Protein AF-A0A7X2MQU0-F1 (afdb_monomer_lite)

pLDDT: mean 91.64, std 5.28, range [59.53, 97.88]

Structure (mmCIF, N/CA/C/O backbone):
data_AF-A0A7X2MQU0-F1
#
_entry.id   AF-A0A7X2MQU0-F1
#
loop_
_atom_site.group_PDB
_atom_site.id
_atom_site.type_symbol
_atom_site.label_atom_id
_atom_site.label_alt_id
_atom_site.label_comp_id
_atom_site.label_asym_id
_atom_site.label_entity_id
_atom_site.label_seq_id
_atom_site.pdbx_PDB_ins_code
_atom_site.Cartn_x
_atom_site.Cartn_y
_atom_site.Cartn_z
_atom_site.occupancy
_atom_site.B_iso_or_equiv
_atom_site.auth_seq_id
_atom_site.auth_comp_id
_atom_site.auth_asym_id
_atom_site.auth_atom_id
_atom_site.pdbx_PDB_model_num
ATOM 1 N N . GLY A 1 1 ? -2.872 10.311 25.886 1.00 76.50 1 GLY A N 1
ATOM 2 C CA . GLY A 1 1 ? -3.681 10.130 24.663 1.00 76.50 1 GLY A CA 1
ATOM 3 C C . GLY A 1 1 ? -4.257 11.468 24.258 1.00 76.50 1 GLY A C 1
ATOM 4 O O . GLY A 1 1 ? -4.175 12.393 25.054 1.00 76.50 1 GLY A O 1
ATOM 5 N N . LEU A 1 2 ? -4.802 11.582 23.051 1.00 88.38 2 LEU A N 1
ATOM 6 C CA . LEU A 1 2 ? -5.538 12.767 22.607 1.00 88.38 2 LEU A CA 1
ATOM 7 C C . LEU A 1 2 ? -6.983 12.344 22.338 1.00 88.38 2 LEU A C 1
ATOM 9 O O . LEU A 1 2 ? -7.190 11.406 21.571 1.00 88.38 2 LEU A O 1
ATOM 13 N N . ASN A 1 3 ? -7.943 13.036 22.946 1.00 90.50 3 ASN A N 1
ATOM 14 C CA . ASN A 1 3 ? -9.364 12.890 22.640 1.00 90.50 3 ASN A CA 1
ATOM 15 C C . ASN A 1 3 ? -9.812 14.108 21.831 1.00 90.50 3 ASN A C 1
ATOM 17 O O . ASN A 1 3 ? -9.376 15.224 22.109 1.00 90.50 3 ASN A O 1
ATOM 21 N N . ILE A 1 4 ? -10.653 13.884 20.826 1.00 92.00 4 ILE A N 1
ATOM 22 C CA . ILE A 1 4 ? -11.216 14.934 19.975 1.00 92.00 4 ILE A CA 1
ATOM 23 C C . ILE A 1 4 ? -12.731 14.833 20.117 1.00 92.00 4 ILE A C 1
ATOM 25 O O . ILE A 1 4 ? -13.279 13.745 19.954 1.00 92.00 4 ILE A O 1
ATOM 29 N N . VAL A 1 5 ? -13.377 15.949 20.447 1.00 93.25 5 VAL A N 1
ATOM 30 C CA . VAL A 1 5 ? -14.831 16.056 20.609 1.00 93.25 5 VAL A CA 1
ATOM 31 C C . VAL A 1 5 ? -15.308 17.174 19.693 1.00 93.25 5 VAL A C 1
ATOM 33 O O . VAL A 1 5 ? -14.723 18.255 19.700 1.00 93.25 5 VAL A O 1
ATOM 36 N N . GLU A 1 6 ? -16.340 16.906 18.900 1.00 93.00 6 GLU A N 1
ATOM 37 C CA . GLU A 1 6 ? -16.973 17.884 18.017 1.00 93.00 6 GLU A CA 1
ATOM 38 C C . GLU A 1 6 ? -18.437 18.058 18.419 1.00 93.00 6 GLU A C 1
ATOM 40 O O . GLU A 1 6 ? -19.141 17.079 18.669 1.00 93.00 6 GLU A O 1
ATOM 45 N N . PHE A 1 7 ? -18.886 19.312 18.454 1.00 93.12 7 PHE A N 1
ATOM 46 C CA . PHE A 1 7 ? -20.290 19.678 18.579 1.00 93.12 7 PHE A CA 1
ATOM 47 C C . PHE A 1 7 ? -20.736 20.289 17.252 1.00 93.12 7 PHE A C 1
ATOM 49 O O . PHE A 1 7 ? -20.118 21.236 16.770 1.00 93.12 7 PHE A O 1
ATOM 56 N N . ALA A 1 8 ? -21.801 19.748 16.666 1.00 92.38 8 ALA A N 1
ATOM 57 C CA . ALA A 1 8 ? -22.361 20.219 15.405 1.00 92.38 8 ALA A CA 1
ATOM 58 C C . ALA A 1 8 ? -23.888 20.301 15.510 1.00 92.38 8 ALA A C 1
ATOM 60 O O . ALA A 1 8 ? -24.529 19.394 16.041 1.00 92.38 8 ALA A O 1
ATOM 61 N N . GLY A 1 9 ? -24.473 21.386 15.002 1.00 93.25 9 GLY A N 1
ATOM 62 C CA . GLY A 1 9 ? -25.916 21.616 15.025 1.00 93.25 9 GLY A CA 1
ATOM 63 C C . GLY A 1 9 ? -26.296 23.021 14.559 1.00 93.25 9 GLY A C 1
ATOM 64 O O . GLY A 1 9 ? -25.433 23.859 14.313 1.00 93.25 9 GLY A O 1
ATOM 65 N N . ASP A 1 10 ? -27.602 23.277 14.474 1.00 96.25 10 ASP A N 1
ATOM 66 C CA . ASP A 1 10 ? -28.151 24.517 13.900 1.00 96.25 10 ASP A CA 1
ATOM 67 C C . ASP A 1 10 ? -28.441 25.612 14.947 1.00 96.25 10 ASP A C 1
ATOM 69 O O . ASP A 1 10 ? -28.915 26.697 14.611 1.00 96.25 10 ASP A O 1
ATOM 73 N N . ASN A 1 11 ? -28.178 25.344 16.232 1.00 96.94 11 ASN A N 1
ATOM 74 C CA . ASN A 1 11 ? -28.404 26.282 17.332 1.00 96.94 11 ASN A CA 1
ATOM 75 C C . ASN A 1 11 ? -27.079 26.643 18.012 1.00 96.94 11 ASN A C 1
ATOM 77 O O . ASN A 1 11 ? -26.606 25.918 18.888 1.00 96.94 11 ASN A O 1
ATOM 81 N N . ALA A 1 12 ? -26.515 27.787 17.623 1.00 94.38 12 ALA A N 1
ATOM 82 C CA . ALA A 1 12 ? -25.247 28.281 18.155 1.00 94.38 12 ALA A CA 1
ATOM 83 C C . ALA A 1 12 ? -25.269 28.442 19.685 1.00 94.38 12 ALA A C 1
ATOM 85 O O . ALA A 1 12 ? -24.366 27.958 20.354 1.00 94.38 12 ALA A O 1
ATOM 86 N N . ALA A 1 13 ? -26.338 29.011 20.253 1.00 96.62 13 ALA A N 1
ATOM 87 C CA . ALA A 1 13 ? -26.431 29.231 21.697 1.00 96.62 13 ALA A CA 1
ATOM 88 C C . ALA A 1 13 ? -26.427 27.916 22.496 1.00 96.62 13 ALA A C 1
ATOM 90 O O . ALA A 1 13 ? -25.839 27.843 23.573 1.00 96.62 13 ALA A O 1
ATOM 91 N N . LEU A 1 14 ? -27.060 26.864 21.963 1.00 96.62 14 LEU A N 1
ATOM 92 C CA . LEU A 1 14 ? -27.027 25.538 22.582 1.00 96.62 14 LEU A CA 1
ATOM 93 C C . LEU A 1 14 ? -25.623 24.920 22.516 1.00 96.62 14 LEU A C 1
ATOM 95 O O . LEU A 1 14 ? -25.175 24.330 23.497 1.00 96.62 14 LEU A O 1
ATOM 99 N N . ILE A 1 15 ? -24.939 25.052 21.377 1.00 95.50 15 ILE A N 1
ATOM 100 C CA . ILE A 1 15 ? -23.570 24.552 21.196 1.00 95.50 15 ILE A CA 1
ATOM 101 C C . ILE A 1 15 ? -22.617 25.264 22.160 1.00 95.50 15 ILE A C 1
ATOM 103 O O . ILE A 1 15 ? -21.873 24.595 22.875 1.00 95.50 15 ILE A O 1
ATOM 107 N N . ASP A 1 16 ? -22.690 26.593 22.237 1.00 94.62 16 ASP A N 1
ATOM 108 C CA . ASP A 1 16 ? -21.869 27.400 23.143 1.00 94.62 16 ASP A CA 1
ATOM 109 C C . ASP A 1 16 ? -22.092 26.976 24.600 1.00 94.62 16 ASP A C 1
ATOM 111 O O . ASP A 1 16 ? -21.133 26.696 25.319 1.00 94.62 16 ASP A O 1
ATOM 115 N N . GLN A 1 17 ? -23.352 26.793 25.011 1.00 96.75 17 GLN A N 1
ATOM 116 C CA . GLN A 1 17 ? -23.690 26.317 26.353 1.00 96.75 17 GLN A CA 1
ATOM 117 C C . GLN A 1 17 ? -23.098 24.926 26.654 1.00 96.75 17 GLN A C 1
ATOM 119 O O . GLN A 1 17 ? -22.573 24.692 27.746 1.00 96.75 17 GLN A O 1
ATOM 124 N N . GLN A 1 18 ? -23.182 23.983 25.711 1.00 96.12 18 GLN A N 1
ATOM 125 C CA . GLN A 1 18 ? -22.633 22.632 25.880 1.00 96.12 18 GLN A CA 1
ATOM 126 C C . GLN A 1 18 ? -21.104 22.640 25.978 1.00 96.12 18 GLN A C 1
ATOM 128 O O . GLN A 1 18 ? -20.527 21.901 26.782 1.00 96.12 18 GLN A O 1
ATOM 133 N N . ILE A 1 19 ? -20.451 23.488 25.183 1.00 95.38 19 ILE A N 1
ATOM 134 C CA . ILE A 1 19 ? -18.999 23.661 25.195 1.00 95.38 19 ILE A CA 1
ATOM 135 C C . ILE A 1 19 ? -18.556 24.286 26.516 1.00 95.38 19 ILE A C 1
ATOM 137 O O . ILE A 1 19 ? -17.659 23.745 27.158 1.00 95.38 19 ILE A O 1
ATOM 141 N N . GLU A 1 20 ? -19.206 25.359 26.971 1.00 95.88 20 GLU A N 1
ATOM 142 C CA . GLU A 1 20 ? -18.924 25.985 28.269 1.00 95.88 20 GLU A CA 1
ATOM 143 C C . GLU A 1 20 ? -19.072 24.986 29.421 1.00 95.88 20 GLU A C 1
ATOM 145 O O . GLU A 1 20 ? -18.203 24.900 30.292 1.00 95.88 20 GLU A O 1
ATOM 150 N N . GLN A 1 21 ? -20.129 24.168 29.399 1.00 96.94 21 GLN A N 1
ATOM 151 C CA . GLN A 1 21 ? -20.348 23.131 30.404 1.00 96.94 21 GLN A CA 1
ATOM 152 C C . GLN A 1 21 ? -19.233 22.072 30.397 1.00 96.94 21 GLN A C 1
ATOM 154 O O . GLN A 1 21 ? -18.772 21.650 31.464 1.00 96.94 21 GLN A O 1
ATOM 159 N N . LEU A 1 22 ? -18.787 21.631 29.215 1.00 96.06 22 LEU A N 1
ATOM 160 C CA . LEU A 1 22 ? -17.684 20.679 29.088 1.00 96.06 22 LEU A CA 1
ATOM 161 C C . LEU A 1 22 ? -16.362 21.288 29.570 1.00 96.06 22 LEU A C 1
ATOM 163 O O . LEU A 1 22 ? -15.667 20.655 30.364 1.00 96.06 22 LEU A O 1
ATOM 167 N N . CYS A 1 23 ? -16.039 22.505 29.133 1.00 96.00 23 CYS A N 1
ATOM 168 C CA . CYS A 1 23 ? -14.840 23.238 29.535 1.00 96.00 23 CYS A CA 1
ATOM 169 C C . CYS A 1 23 ? -14.788 23.421 31.055 1.00 96.00 23 CYS A C 1
ATOM 171 O O . CYS A 1 23 ? -13.816 23.002 31.679 1.00 96.00 23 CYS A O 1
ATOM 173 N N . GLY A 1 24 ? -15.876 23.893 31.675 1.00 96.69 24 GLY A N 1
ATOM 174 C CA . GLY A 1 24 ? -15.950 24.046 33.130 1.00 96.69 24 GLY A CA 1
ATOM 175 C C . GLY A 1 24 ? -15.779 22.723 33.887 1.00 96.69 24 GLY A C 1
ATOM 176 O O . GLY A 1 24 ? -15.127 22.675 34.933 1.00 96.69 24 GLY A O 1
ATOM 177 N N . ARG A 1 25 ? -16.297 21.609 33.346 1.00 96.31 25 ARG A N 1
ATOM 178 C CA . ARG A 1 25 ? -16.063 20.271 33.915 1.00 96.31 25 ARG A CA 1
ATOM 179 C C . ARG A 1 25 ? -14.600 19.839 33.782 1.00 96.31 25 ARG A C 1
ATOM 181 O O . ARG A 1 25 ? -14.069 19.239 34.716 1.00 96.31 25 ARG A O 1
ATOM 188 N N . LEU A 1 26 ? -13.956 20.108 32.647 1.00 96.06 26 LEU A N 1
ATOM 189 C CA . LEU A 1 26 ? -12.539 19.801 32.434 1.00 96.06 26 LEU A CA 1
ATOM 190 C C . LEU A 1 26 ? -11.642 20.642 33.350 1.00 96.06 26 LEU A C 1
ATOM 192 O O . LEU A 1 26 ? -10.729 20.084 33.954 1.00 96.06 26 LEU A O 1
ATOM 196 N N . ASP A 1 27 ? -11.950 21.928 33.532 1.00 96.25 27 ASP A N 1
ATOM 197 C CA . ASP A 1 27 ? -11.243 22.816 34.460 1.00 96.25 27 ASP A CA 1
ATOM 198 C C . ASP A 1 27 ? -11.335 22.302 35.903 1.00 96.25 27 ASP A C 1
ATOM 200 O O . ASP A 1 27 ? -10.327 22.231 36.610 1.00 96.25 27 ASP A O 1
ATOM 204 N N . ALA A 1 28 ? -12.521 21.858 36.332 1.00 96.50 28 ALA A N 1
ATOM 205 C CA . ALA A 1 28 ? -12.707 21.256 37.650 1.00 96.50 28 ALA A CA 1
ATOM 206 C C . ALA A 1 28 ? -11.890 19.962 37.823 1.00 96.50 28 ALA A C 1
ATOM 208 O O . ALA A 1 28 ? -11.241 19.778 38.854 1.00 96.50 28 ALA A O 1
ATOM 209 N N . LEU A 1 29 ? -11.879 19.083 36.813 1.00 96.44 29 LEU A N 1
ATOM 210 C CA . LEU A 1 29 ? -11.078 17.853 36.831 1.00 96.44 29 LEU A CA 1
ATOM 211 C C . LEU A 1 29 ? -9.575 18.151 36.883 1.00 96.44 29 LEU A C 1
ATOM 213 O O . LEU A 1 29 ? -8.854 17.498 37.636 1.00 96.44 29 LEU A O 1
ATOM 217 N N . MET A 1 30 ? -9.106 19.150 36.132 1.00 95.38 30 MET A N 1
ATOM 218 C CA . MET A 1 30 ? -7.710 19.591 36.146 1.00 95.38 30 MET A CA 1
ATOM 219 C C . MET A 1 30 ? -7.312 20.176 37.504 1.00 95.38 30 MET A C 1
ATOM 221 O O . MET A 1 30 ? -6.276 19.796 38.049 1.00 95.38 30 MET A O 1
ATOM 225 N N . ALA A 1 31 ? -8.147 21.043 38.084 1.00 95.44 31 ALA A N 1
ATOM 226 C CA . ALA A 1 31 ? -7.908 21.632 39.402 1.00 95.44 31 ALA A CA 1
ATOM 227 C C . ALA A 1 31 ? -7.824 20.566 40.508 1.00 95.44 31 ALA A C 1
ATOM 229 O O . ALA A 1 31 ? -7.032 20.693 41.439 1.00 95.44 31 ALA A O 1
ATOM 230 N N . GLN A 1 32 ? -8.610 19.494 40.381 1.00 96.19 32 GLN A N 1
ATOM 231 C CA . GLN A 1 32 ? -8.625 18.366 41.316 1.00 96.19 32 GLN A CA 1
ATOM 232 C C . GLN A 1 32 ? -7.608 17.266 40.968 1.00 96.19 32 GLN A C 1
ATOM 234 O O . GLN A 1 32 ? -7.500 16.292 41.710 1.00 96.19 32 GLN A O 1
ATOM 239 N N . GLN A 1 33 ? -6.874 17.395 39.856 1.00 92.69 33 GLN A N 1
ATOM 240 C CA . GLN A 1 33 ? -5.954 16.380 39.320 1.00 92.69 33 GLN A CA 1
ATOM 241 C C . GLN A 1 33 ? -6.611 15.000 39.122 1.00 92.69 33 GLN A C 1
ATOM 243 O O . GLN A 1 33 ? -6.002 13.952 39.344 1.00 92.69 33 GLN A O 1
ATOM 248 N N . GLN A 1 34 ? -7.872 14.989 38.688 1.00 92.25 34 GLN A N 1
ATOM 249 C CA . GLN A 1 34 ? -8.668 13.781 38.479 1.00 92.25 34 GLN A CA 1
ATOM 250 C C . GLN A 1 34 ? -8.786 13.413 36.995 1.00 92.25 34 GLN A C 1
ATOM 252 O O . GLN A 1 34 ? -8.687 14.250 36.099 1.00 92.25 34 GLN A O 1
ATOM 257 N N . GLY A 1 35 ? -9.002 12.124 36.718 1.00 83.06 35 GLY A N 1
ATOM 258 C CA . GLY A 1 35 ? -9.270 11.625 35.362 1.00 83.06 35 GLY A CA 1
ATOM 259 C C . GLY A 1 35 ? -8.098 11.728 34.375 1.00 83.06 35 GLY A C 1
ATOM 260 O O . GLY A 1 35 ? -8.285 11.461 33.191 1.00 83.06 35 GLY A O 1
ATOM 261 N N . GLY A 1 36 ? -6.899 12.112 34.830 1.00 88.19 36 GLY A N 1
ATOM 262 C CA . GLY A 1 36 ? -5.706 12.235 33.984 1.00 88.19 36 GLY A CA 1
ATOM 263 C C . GLY A 1 36 ? -5.767 13.378 32.964 1.00 88.19 36 GLY A C 1
ATOM 264 O O . GLY A 1 36 ? -5.023 13.359 31.981 1.00 88.19 36 GLY A O 1
ATOM 265 N N . VAL A 1 37 ? -6.655 14.357 33.167 1.00 91.50 37 VAL A N 1
ATOM 266 C CA . VAL A 1 37 ? -6.777 15.532 32.296 1.00 91.50 37 VAL A CA 1
ATOM 267 C C . VAL A 1 37 ? -5.620 16.487 32.586 1.00 91.50 37 VAL A C 1
ATOM 269 O O . VAL A 1 37 ? -5.491 16.994 33.695 1.00 91.50 37 VAL A O 1
ATOM 272 N N . ILE A 1 38 ? -4.776 16.730 31.583 1.00 93.44 38 ILE A N 1
ATOM 273 C CA . ILE A 1 38 ? -3.614 17.633 31.687 1.00 93.44 38 ILE A CA 1
ATOM 274 C C . ILE A 1 38 ? -3.861 19.015 31.065 1.00 93.44 38 ILE A C 1
ATOM 276 O O . ILE A 1 38 ? -3.101 19.944 31.314 1.00 93.44 38 ILE A O 1
ATOM 280 N N . GLY A 1 39 ? -4.888 19.139 30.224 1.00 93.81 39 GLY A N 1
ATOM 281 C CA . GLY A 1 39 ? -5.199 20.346 29.462 1.00 93.81 39 GLY A CA 1
ATOM 282 C C . GLY A 1 39 ? -6.150 20.061 28.302 1.00 93.81 39 GLY A C 1
ATOM 283 O O . GLY A 1 39 ? -6.301 18.910 27.882 1.00 93.81 39 GLY A O 1
ATOM 284 N N . TYR A 1 40 ? -6.762 21.115 27.769 1.00 94.62 40 TYR A N 1
ATOM 285 C CA . TYR A 1 40 ? -7.550 21.081 26.538 1.00 94.62 40 TYR A CA 1
ATOM 286 C C . TYR A 1 40 ? -7.320 22.356 25.722 1.00 94.62 40 TYR A C 1
ATOM 288 O O . TYR A 1 40 ? -6.826 23.358 26.234 1.00 94.62 40 TYR A O 1
ATOM 296 N N . GLN A 1 41 ? -7.670 22.301 24.438 1.00 92.62 41 GLN A N 1
ATOM 297 C CA . GLN A 1 41 ? -7.667 23.453 23.545 1.00 92.62 41 GLN A CA 1
ATOM 298 C C . GLN A 1 41 ? -9.033 23.531 22.871 1.00 92.62 41 GLN A C 1
ATOM 300 O O . GLN A 1 41 ? -9.463 22.571 22.233 1.00 92.62 41 GLN A O 1
ATOM 305 N N . PHE A 1 42 ? -9.686 24.681 23.000 1.00 92.12 42 PHE A N 1
ATOM 306 C CA . PHE A 1 42 ? -10.907 24.994 22.270 1.00 92.12 42 PHE A CA 1
ATOM 307 C C . PHE A 1 42 ? -10.574 25.598 20.898 1.00 92.12 42 PHE A C 1
ATOM 309 O O . PHE A 1 42 ? -9.601 26.346 20.756 1.00 92.12 42 PHE A O 1
ATOM 316 N N . CYS A 1 43 ? -11.367 25.245 19.888 1.00 92.38 43 CYS A N 1
ATOM 317 C CA . CYS A 1 43 ? -11.244 25.737 18.522 1.00 92.38 43 CYS A CA 1
ATOM 318 C C . CYS A 1 43 ? -12.637 25.826 17.888 1.00 92.38 43 CYS A C 1
ATOM 320 O O . CYS A 1 43 ? -13.371 24.839 17.883 1.00 92.38 43 CYS A O 1
ATOM 322 N N . ASN A 1 44 ? -12.985 27.005 17.372 1.00 91.75 44 ASN A N 1
ATOM 323 C CA . ASN A 1 44 ? -14.260 27.295 16.709 1.00 91.75 44 ASN A CA 1
ATOM 324 C C . ASN A 1 44 ? -14.096 27.927 15.319 1.00 91.75 44 ASN A C 1
ATOM 326 O O . ASN A 1 44 ? -15.084 28.146 14.622 1.00 91.75 44 ASN A O 1
ATOM 330 N N . ASP A 1 45 ? -12.866 28.224 14.906 1.00 93.62 45 ASP A N 1
ATOM 331 C CA . ASP A 1 45 ? -12.565 28.728 13.577 1.00 93.62 45 ASP A CA 1
ATOM 332 C C . ASP A 1 45 ? -12.391 27.573 12.581 1.00 93.62 45 ASP A C 1
ATOM 334 O O . ASP A 1 45 ? -11.820 26.525 12.896 1.00 93.62 45 ASP A O 1
ATOM 338 N N . LEU A 1 46 ? -12.872 27.775 11.351 1.00 93.25 46 LEU A N 1
ATOM 339 C CA . LEU A 1 46 ? -12.840 26.748 10.307 1.00 93.25 46 LEU A CA 1
ATOM 340 C C . LEU A 1 46 ? -11.411 26.256 10.024 1.00 93.25 46 LEU A C 1
ATOM 342 O O . LEU A 1 46 ? -11.189 25.052 9.914 1.00 93.25 46 LEU A O 1
ATOM 346 N N . ASP A 1 47 ? -10.439 27.168 9.961 1.00 94.56 47 ASP A N 1
ATOM 347 C CA . ASP A 1 47 ? -9.037 26.837 9.689 1.00 94.56 47 ASP A CA 1
ATOM 348 C C . ASP A 1 47 ? -8.454 25.901 10.760 1.00 94.56 47 ASP A C 1
ATOM 350 O O . ASP A 1 47 ? -7.756 24.929 10.448 1.00 94.56 47 ASP A O 1
ATOM 354 N N . GLY A 1 48 ? -8.723 26.175 12.036 1.00 93.44 48 GLY A N 1
ATOM 355 C CA . GLY A 1 48 ? -8.300 25.353 13.161 1.00 93.44 48 GLY A CA 1
ATOM 356 C C . GLY A 1 48 ? -8.988 23.985 13.187 1.00 93.44 48 GLY A C 1
ATOM 357 O O . GLY A 1 48 ? -8.305 22.964 13.340 1.00 93.44 48 GLY A O 1
ATOM 358 N N . ILE A 1 49 ? -10.299 23.937 12.931 1.00 92.50 49 ILE A N 1
ATOM 359 C CA . ILE A 1 49 ? -11.070 22.689 12.814 1.00 92.50 49 ILE A CA 1
ATOM 360 C C . ILE A 1 49 ? -10.486 21.820 11.694 1.00 92.50 49 ILE A C 1
ATOM 362 O O . ILE A 1 49 ? -10.159 20.644 11.898 1.00 92.50 49 ILE A O 1
ATOM 366 N N . GLU A 1 50 ? -10.257 22.406 10.518 1.00 92.94 50 GLU A N 1
ATOM 367 C CA . GLU A 1 50 ? -9.653 21.708 9.389 1.00 92.94 50 GLU A CA 1
ATOM 368 C C . GLU A 1 50 ? -8.242 21.207 9.706 1.00 92.94 50 GLU A C 1
ATOM 370 O O . GLU A 1 50 ? -7.875 20.107 9.283 1.00 92.94 50 GLU A O 1
ATOM 375 N N . ARG A 1 51 ? -7.431 21.953 10.468 1.00 91.44 51 ARG A N 1
ATOM 376 C CA . ARG A 1 51 ? -6.097 21.495 10.902 1.00 91.44 51 ARG A CA 1
ATOM 377 C C . ARG A 1 51 ? -6.180 20.247 11.779 1.00 91.44 51 ARG A C 1
ATOM 379 O O . ARG A 1 51 ? -5.440 19.292 11.517 1.00 91.44 51 ARG A O 1
ATOM 386 N N . ILE A 1 52 ? -7.082 20.217 12.762 1.00 91.19 52 ILE A N 1
ATOM 387 C CA . ILE A 1 52 ? -7.290 19.057 13.648 1.00 91.19 52 ILE A CA 1
ATOM 388 C C . ILE A 1 52 ? -7.754 17.847 12.830 1.00 91.19 52 ILE A C 1
ATOM 390 O O . ILE A 1 52 ? -7.169 16.760 12.916 1.00 91.19 52 ILE A O 1
ATOM 394 N N . TYR A 1 53 ? -8.736 18.045 11.951 1.00 89.12 53 TYR A N 1
ATOM 395 C CA . TYR A 1 53 ? -9.232 16.992 11.070 1.00 89.12 53 TYR A CA 1
ATOM 396 C C . TYR A 1 53 ? -8.164 16.471 10.113 1.00 89.12 53 TYR A C 1
ATOM 398 O O . TYR A 1 53 ? -8.022 15.260 9.920 1.00 89.12 53 TYR A O 1
ATOM 406 N N . ASN A 1 54 ? -7.370 17.365 9.531 1.00 86.38 54 ASN A N 1
ATOM 407 C CA . ASN A 1 54 ? -6.265 16.996 8.659 1.00 86.38 54 ASN A CA 1
ATOM 408 C C . ASN A 1 54 ? -5.199 16.193 9.407 1.00 86.38 54 ASN A C 1
ATOM 410 O O . ASN A 1 54 ? -4.673 15.227 8.848 1.00 86.38 54 ASN A O 1
ATOM 414 N N . MET A 1 55 ? -4.901 16.536 10.662 1.00 87.56 55 MET A N 1
ATOM 415 C CA . MET A 1 55 ? -4.012 15.746 11.513 1.00 87.56 55 MET A CA 1
ATOM 416 C C . MET A 1 55 ? -4.581 14.337 11.737 1.00 87.56 55 MET A C 1
ATOM 418 O O . MET A 1 55 ? -3.892 13.354 11.447 1.00 87.56 55 MET A O 1
ATOM 422 N N . ARG A 1 56 ? -5.847 14.215 12.166 1.00 85.69 56 ARG A N 1
ATOM 423 C CA . ARG A 1 56 ? -6.511 12.917 12.401 1.00 85.69 56 ARG A CA 1
ATOM 424 C C . ARG A 1 56 ? -6.555 12.048 11.141 1.00 85.69 56 ARG A C 1
ATOM 426 O O . ARG A 1 56 ? -6.255 10.854 11.218 1.00 85.69 56 ARG A O 1
ATOM 433 N N . LYS A 1 57 ? -6.871 12.640 9.982 1.00 82.75 57 LYS A N 1
ATOM 434 C CA . LYS A 1 57 ? -6.903 11.965 8.670 1.00 82.75 57 LYS A CA 1
ATOM 435 C C . LYS A 1 57 ? -5.512 11.492 8.232 1.00 82.75 57 LYS A C 1
ATOM 437 O O . LYS A 1 57 ? -5.372 10.398 7.689 1.00 82.75 57 LYS A O 1
ATOM 442 N N . LYS A 1 58 ? -4.463 12.285 8.482 1.00 79.94 58 LYS A N 1
ATOM 443 C CA . LYS A 1 58 ? -3.081 11.955 8.083 1.00 79.94 58 LYS A CA 1
ATOM 444 C C . LYS A 1 58 ? -2.381 10.981 9.035 1.00 79.94 58 LYS A C 1
ATOM 446 O O . LYS A 1 58 ? -1.473 10.280 8.586 1.00 79.94 58 LYS A O 1
ATOM 451 N N . ALA A 1 59 ? -2.799 10.890 10.299 1.00 81.12 59 ALA A N 1
ATOM 452 C CA . ALA A 1 59 ? -2.158 10.061 11.327 1.00 81.12 59 ALA A CA 1
ATOM 453 C C . ALA A 1 59 ? -1.968 8.594 10.897 1.00 81.12 59 ALA A C 1
ATOM 455 O O . ALA A 1 59 ? -0.876 8.042 11.022 1.00 81.12 59 ALA A O 1
ATOM 456 N N . VAL A 1 60 ? -2.992 7.984 10.291 1.00 77.62 60 VAL A N 1
ATOM 457 C CA . VAL A 1 60 ? -2.942 6.590 9.813 1.00 77.62 60 VAL A CA 1
ATOM 458 C C . VAL A 1 60 ? -1.867 6.394 8.739 1.00 77.62 60 VAL A C 1
ATOM 460 O O . VAL A 1 60 ? -1.149 5.393 8.724 1.00 77.62 60 VAL A O 1
ATOM 463 N N . GLY A 1 61 ? -1.740 7.368 7.837 1.00 73.31 61 GLY A N 1
ATOM 464 C CA . GLY A 1 61 ? -0.722 7.368 6.795 1.00 73.31 61 GLY A CA 1
ATOM 465 C C . GLY A 1 61 ? 0.693 7.549 7.349 1.00 73.31 61 GLY A C 1
ATOM 466 O O . GLY A 1 61 ? 1.613 6.876 6.887 1.00 73.31 61 GLY A O 1
ATOM 467 N N . LEU A 1 62 ? 0.847 8.399 8.370 1.00 76.12 62 LEU A N 1
ATOM 468 C CA . LEU A 1 62 ? 2.115 8.633 9.065 1.00 76.12 62 LEU A CA 1
ATOM 469 C C . LEU A 1 62 ? 2.605 7.386 9.809 1.00 76.12 62 LEU A C 1
ATOM 471 O O . LEU A 1 62 ? 3.793 7.080 9.731 1.00 76.12 62 LEU A O 1
ATOM 475 N N . LEU A 1 63 ? 1.704 6.630 10.450 1.00 80.88 63 LEU A N 1
ATOM 476 C CA . LEU A 1 63 ? 2.042 5.349 11.086 1.00 80.88 63 LEU A CA 1
ATOM 477 C C . LEU A 1 63 ? 2.659 4.367 10.084 1.00 80.88 63 LEU A C 1
ATOM 479 O O . LEU A 1 63 ? 3.642 3.697 10.387 1.00 80.88 63 LEU A O 1
ATOM 483 N N . GLY A 1 64 ? 2.137 4.319 8.856 1.00 78.12 64 GLY A N 1
ATOM 484 C CA . GLY A 1 64 ? 2.696 3.465 7.809 1.00 78.12 64 GLY A CA 1
ATOM 485 C C . GLY A 1 64 ? 4.120 3.850 7.378 1.00 78.12 64 GLY A C 1
ATOM 486 O O . GLY A 1 64 ? 4.830 3.005 6.836 1.00 78.12 64 GLY A O 1
ATOM 487 N N . ASN A 1 65 ? 4.546 5.092 7.632 1.00 79.38 65 ASN A N 1
ATOM 488 C CA . ASN A 1 65 ? 5.887 5.600 7.339 1.00 79.38 65 ASN A CA 1
ATOM 489 C C . ASN A 1 65 ? 6.832 5.546 8.561 1.00 79.38 65 ASN A C 1
ATOM 491 O O . ASN A 1 65 ? 7.849 6.241 8.599 1.00 79.38 65 ASN A O 1
ATOM 495 N N . ALA A 1 66 ? 6.500 4.750 9.584 1.00 83.94 66 ALA A N 1
ATOM 496 C CA . ALA A 1 66 ? 7.365 4.545 10.742 1.00 83.94 66 ALA A CA 1
ATOM 497 C C . ALA A 1 66 ? 8.761 4.047 10.323 1.00 83.94 66 ALA A C 1
ATOM 499 O O . ALA A 1 66 ? 8.908 3.279 9.365 1.00 83.94 66 ALA A O 1
ATOM 500 N N . LYS A 1 67 ? 9.800 4.491 11.043 1.00 83.62 67 LYS A N 1
ATOM 501 C CA . LYS A 1 67 ? 11.184 4.049 10.820 1.00 83.62 67 LYS A CA 1
ATOM 502 C C . LYS A 1 67 ? 11.347 2.582 11.231 1.00 83.62 67 LYS A C 1
ATOM 504 O O . LYS A 1 67 ? 10.666 2.110 12.130 1.00 83.62 67 LYS A O 1
ATOM 509 N N . GLY A 1 68 ? 12.293 1.891 10.600 1.00 86.88 68 GLY A N 1
ATOM 510 C CA . GLY A 1 68 ? 12.579 0.480 10.875 1.00 86.88 68 GLY A CA 1
ATOM 511 C C . GLY A 1 68 ? 11.879 -0.485 9.916 1.00 86.88 68 GLY A C 1
ATOM 512 O O . GLY A 1 68 ? 11.114 -0.071 9.038 1.00 86.88 68 GLY A O 1
ATOM 513 N N . ARG A 1 69 ? 12.212 -1.774 10.057 1.00 88.12 69 ARG A N 1
ATOM 514 C CA . ARG A 1 69 ? 11.669 -2.869 9.235 1.00 88.12 69 ARG A CA 1
ATOM 515 C C . ARG A 1 69 ? 10.287 -3.310 9.701 1.00 88.12 69 ARG A C 1
ATOM 517 O O . ARG A 1 69 ? 9.423 -3.544 8.863 1.00 88.12 69 ARG A O 1
ATOM 524 N N . ALA A 1 70 ? 10.075 -3.345 11.015 1.00 91.81 70 ALA A N 1
ATOM 525 C CA . ALA A 1 70 ? 8.756 -3.556 11.582 1.00 91.81 70 ALA A CA 1
ATOM 526 C C . ALA A 1 70 ? 7.842 -2.385 11.203 1.00 91.81 70 ALA A C 1
ATOM 528 O O . ALA A 1 70 ? 8.163 -1.223 11.467 1.00 91.81 70 ALA A O 1
ATOM 529 N N . LYS A 1 71 ? 6.720 -2.683 10.542 1.00 91.06 71 LYS A N 1
ATOM 530 C CA . LYS A 1 71 ? 5.747 -1.676 10.099 1.00 91.06 71 LYS A CA 1
ATOM 531 C C . LYS A 1 71 ? 4.414 -1.889 10.812 1.00 91.06 71 LYS A C 1
ATOM 533 O O . LYS A 1 71 ? 3.987 -3.038 10.905 1.00 91.06 71 LYS A O 1
ATOM 538 N N . PRO A 1 72 ? 3.724 -0.819 11.257 1.00 91.69 72 PRO A N 1
ATOM 539 C CA . PRO A 1 72 ? 2.366 -0.924 11.784 1.00 91.69 72 PRO A CA 1
ATOM 540 C C . PRO A 1 72 ? 1.419 -1.519 10.741 1.00 91.69 72 PRO A C 1
ATOM 542 O O . PRO A 1 72 ? 1.178 -0.906 9.694 1.00 91.69 72 PRO A O 1
ATOM 545 N N . ILE A 1 73 ? 0.885 -2.708 11.020 1.00 89.69 73 ILE A N 1
ATOM 546 C CA . ILE A 1 73 ? 0.028 -3.453 10.095 1.00 89.69 73 ILE A CA 1
ATOM 547 C C . ILE A 1 73 ? -1.389 -3.667 10.657 1.00 89.69 73 ILE A C 1
ATOM 549 O O . ILE A 1 73 ? -1.556 -3.916 11.849 1.00 89.69 73 ILE A O 1
ATOM 553 N N . PRO A 1 74 ? -2.430 -3.572 9.808 1.00 88.38 74 PRO A N 1
ATOM 554 C CA . PRO A 1 74 ? -3.832 -3.650 10.220 1.00 88.38 74 PRO A CA 1
ATOM 555 C C . PRO A 1 74 ? -4.347 -5.098 10.319 1.00 88.38 74 PRO A C 1
ATOM 557 O O . PRO A 1 74 ? -5.172 -5.521 9.511 1.00 88.38 74 PRO A O 1
ATOM 560 N N . PHE A 1 75 ? -3.839 -5.899 11.261 1.00 89.81 75 PHE A N 1
ATOM 561 C CA . PHE A 1 75 ? -4.254 -7.311 11.395 1.00 89.81 75 PHE A CA 1
ATOM 562 C C . PHE A 1 75 ? -5.126 -7.613 12.620 1.00 89.81 75 PHE A C 1
ATOM 564 O O . PHE A 1 75 ? -5.848 -8.605 12.618 1.00 89.81 75 PHE A O 1
ATOM 571 N N . VAL A 1 76 ? -5.123 -6.720 13.608 1.00 90.94 76 VAL A N 1
ATOM 572 C CA . VAL A 1 76 ? -5.987 -6.754 14.801 1.00 90.94 76 VAL A CA 1
ATOM 573 C C . VAL A 1 76 ? -6.700 -5.414 15.002 1.00 90.94 76 VAL A C 1
ATOM 575 O O . VAL A 1 76 ? -6.945 -4.979 16.120 1.00 90.94 76 VAL A O 1
ATOM 578 N N . GLU A 1 77 ? -6.993 -4.717 13.902 1.00 86.25 77 GLU A N 1
ATOM 579 C CA . GLU A 1 77 ? -7.707 -3.440 13.946 1.00 86.25 77 GLU A CA 1
ATOM 580 C C . GLU A 1 77 ? -9.227 -3.618 13.907 1.00 86.25 77 GLU A C 1
ATOM 582 O O . GLU A 1 77 ? -9.727 -4.693 13.580 1.00 86.25 77 GLU A O 1
ATOM 587 N N . ASP A 1 78 ? -9.944 -2.521 14.143 1.00 90.44 78 ASP A N 1
ATOM 588 C CA . ASP A 1 78 ? -11.379 -2.397 13.886 1.00 90.44 78 ASP A CA 1
ATOM 589 C C . ASP A 1 78 ? -12.255 -3.303 14.766 1.00 90.44 78 ASP A C 1
ATOM 591 O O . ASP A 1 78 ? -13.322 -3.770 14.382 1.00 90.44 78 ASP A O 1
ATOM 595 N N . THR A 1 79 ? -11.788 -3.560 15.981 1.00 93.38 79 THR A N 1
ATOM 596 C CA . THR A 1 79 ? -12.567 -4.246 17.009 1.00 93.38 79 THR A CA 1
ATOM 597 C C . THR A 1 79 ? -13.609 -3.296 17.586 1.00 93.38 79 THR A C 1
ATOM 599 O O . THR A 1 79 ? -13.263 -2.163 17.914 1.00 93.38 79 THR A O 1
ATOM 602 N N . ALA A 1 80 ? -14.843 -3.761 17.750 1.00 94.62 80 ALA A N 1
ATOM 603 C CA . ALA A 1 80 ? -15.948 -3.001 18.323 1.00 94.62 80 ALA A CA 1
ATOM 604 C C . ALA A 1 80 ? -16.444 -3.698 19.592 1.00 94.62 80 ALA A C 1
ATOM 606 O O . ALA A 1 80 ? -16.817 -4.868 19.536 1.00 94.62 80 ALA A O 1
ATOM 607 N N . VAL A 1 81 ? -16.447 -3.010 20.728 1.00 95.62 81 VAL A N 1
ATOM 608 C CA . VAL A 1 81 ? -16.989 -3.507 22.006 1.00 95.62 81 VAL A CA 1
ATOM 609 C C . VAL A 1 81 ? -18.027 -2.518 22.536 1.00 95.62 81 VAL A C 1
ATOM 611 O O . VAL A 1 81 ? -17.976 -1.352 22.153 1.00 95.62 81 VAL A O 1
ATOM 614 N N . PRO A 1 82 ? -18.959 -2.928 23.415 1.00 95.56 82 PRO A N 1
ATOM 615 C CA . PRO A 1 82 ? -19.868 -1.977 24.052 1.00 95.56 82 PRO A CA 1
ATOM 616 C C . PRO A 1 82 ? -19.087 -0.813 24.704 1.00 95.56 82 PRO A C 1
ATOM 618 O O . PRO A 1 82 ? -18.115 -1.094 25.420 1.00 95.56 82 PRO A O 1
ATOM 621 N N . PRO A 1 83 ? -19.447 0.467 24.458 1.00 94.12 83 PRO A N 1
ATOM 622 C CA . PRO A 1 83 ? -18.676 1.623 24.926 1.00 94.12 83 PRO A CA 1
ATOM 623 C C . PRO A 1 83 ? -18.400 1.622 26.433 1.00 94.12 83 PRO A C 1
ATOM 625 O O . PRO A 1 83 ? -17.315 2.005 26.867 1.00 94.12 83 PRO A O 1
ATOM 628 N N . GLU A 1 84 ? -19.338 1.117 27.234 1.00 94.19 84 GLU A N 1
ATOM 629 C CA . GLU A 1 84 ? -19.209 0.991 28.685 1.00 94.19 84 GLU A CA 1
ATOM 630 C C . GLU A 1 84 ? -18.090 0.036 29.126 1.00 94.19 84 GLU A C 1
ATOM 632 O O . GLU A 1 84 ? -17.593 0.160 30.242 1.00 94.19 84 GLU A O 1
ATOM 637 N N . LYS A 1 85 ? -17.649 -0.881 28.254 1.00 95.62 85 LYS A N 1
ATOM 638 C CA . LYS A 1 85 ? -16.532 -1.801 28.518 1.00 95.62 85 LYS A CA 1
ATOM 639 C C . LYS A 1 85 ? -15.238 -1.424 27.795 1.00 95.62 85 LYS A C 1
ATOM 641 O O . LYS A 1 85 ? -14.231 -2.121 27.934 1.00 95.62 85 LYS A O 1
ATOM 646 N N . LEU A 1 86 ? -15.247 -0.353 26.998 1.00 94.06 86 LEU A N 1
ATOM 647 C CA . LEU A 1 86 ? -14.126 0.007 26.129 1.00 94.06 86 LEU A CA 1
ATOM 648 C C . LEU A 1 86 ? -12.844 0.300 26.918 1.00 94.06 86 LEU A C 1
ATOM 650 O O . LEU A 1 86 ? -11.760 -0.074 26.477 1.00 94.06 86 LEU A O 1
ATOM 654 N N . ALA A 1 87 ? -12.954 0.953 28.077 1.00 92.50 87 ALA A N 1
ATOM 655 C CA . ALA A 1 87 ? -11.796 1.300 28.898 1.00 92.50 87 ALA A CA 1
ATOM 656 C C . ALA A 1 87 ? -11.038 0.048 29.373 1.00 92.50 87 ALA A C 1
ATOM 658 O O . ALA A 1 87 ? -9.834 -0.062 29.135 1.00 92.50 87 ALA A O 1
ATOM 659 N N . ASP A 1 88 ? -11.751 -0.916 29.957 1.00 95.88 88 ASP A N 1
ATOM 660 C CA . ASP A 1 88 ? -11.173 -2.181 30.423 1.00 95.88 88 ASP A CA 1
ATOM 661 C C . ASP A 1 88 ? -10.613 -2.998 29.252 1.00 95.88 88 ASP A C 1
ATOM 663 O O . ASP A 1 88 ? -9.498 -3.517 29.324 1.00 95.88 88 ASP A O 1
ATOM 667 N N . TYR A 1 89 ? -11.341 -3.032 28.130 1.00 96.50 89 TYR A N 1
ATOM 668 C CA . TYR A 1 89 ? -10.886 -3.684 26.905 1.00 96.50 89 TYR A CA 1
ATOM 669 C C . TYR A 1 89 ? -9.561 -3.098 26.396 1.00 96.50 89 TYR A C 1
ATOM 671 O O . TYR A 1 89 ? -8.653 -3.849 26.045 1.00 96.50 89 TYR A O 1
ATOM 679 N N . ILE A 1 90 ? -9.408 -1.767 26.391 1.00 95.00 90 ILE A N 1
ATOM 680 C CA . ILE A 1 90 ? -8.155 -1.102 26.005 1.00 95.00 90 ILE A CA 1
ATOM 681 C C . ILE A 1 90 ? -7.014 -1.506 26.945 1.00 95.00 90 ILE A C 1
ATOM 683 O O . ILE A 1 90 ? -5.907 -1.748 26.466 1.00 95.00 90 ILE A O 1
ATOM 687 N N . VAL A 1 91 ? -7.252 -1.583 28.258 1.00 95.69 91 VAL A N 1
ATOM 688 C CA . VAL A 1 91 ? -6.220 -1.972 29.233 1.00 95.69 91 VAL A CA 1
ATOM 689 C C . VAL A 1 91 ? -5.735 -3.399 28.974 1.00 95.69 91 VAL A C 1
ATOM 691 O O . VAL A 1 91 ? -4.528 -3.609 28.839 1.00 95.69 91 VAL A O 1
ATOM 694 N N . GLU A 1 92 ? -6.647 -4.363 28.829 1.00 97.62 92 GLU A N 1
ATOM 695 C CA . GLU A 1 92 ? -6.277 -5.756 28.550 1.00 97.62 92 GLU A CA 1
ATOM 696 C C . GLU A 1 92 ? -5.637 -5.929 27.166 1.00 97.62 92 GLU A C 1
ATOM 698 O O . GLU A 1 92 ? -4.662 -6.667 27.024 1.00 97.62 92 GLU A O 1
ATOM 703 N N . PHE A 1 93 ? -6.125 -5.222 26.143 1.00 96.69 93 PHE A N 1
ATOM 704 C CA . PHE A 1 93 ? -5.540 -5.286 24.803 1.00 96.69 93 PHE A CA 1
ATOM 705 C C . PHE A 1 93 ? -4.112 -4.721 24.802 1.00 96.69 93 PHE A C 1
ATOM 707 O O . PHE A 1 93 ? -3.200 -5.306 24.216 1.00 96.69 93 PHE A O 1
ATOM 714 N N . ARG A 1 94 ? -3.867 -3.616 25.513 1.00 96.56 94 ARG A N 1
ATOM 715 C CA . ARG A 1 94 ? -2.507 -3.088 25.677 1.00 96.56 94 ARG A CA 1
ATOM 716 C C . ARG A 1 94 ? -1.604 -4.082 26.393 1.00 96.56 94 ARG A C 1
ATOM 718 O O . ARG A 1 94 ? -0.540 -4.377 25.867 1.00 96.56 94 ARG A O 1
ATOM 725 N N . ALA A 1 95 ? -2.056 -4.658 27.507 1.00 97.56 95 ALA A N 1
ATOM 726 C CA . ALA A 1 95 ? -1.293 -5.669 28.236 1.00 97.56 95 ALA A CA 1
ATOM 727 C C . ALA A 1 95 ? -0.940 -6.883 27.356 1.00 97.56 95 ALA A C 1
ATOM 729 O O . ALA A 1 95 ? 0.193 -7.357 27.396 1.00 97.56 95 ALA A O 1
ATOM 730 N N . LEU A 1 96 ? -1.874 -7.338 26.512 1.00 97.31 96 LEU A N 1
ATOM 731 C CA . LEU A 1 96 ? -1.639 -8.397 25.529 1.00 97.31 96 LEU A CA 1
ATOM 732 C C . LEU A 1 96 ? -0.511 -8.006 24.568 1.00 97.31 96 LEU A C 1
ATOM 734 O O . LEU A 1 96 ? 0.473 -8.731 24.453 1.00 97.31 96 LEU A O 1
ATOM 738 N N . LEU A 1 97 ? -0.598 -6.847 23.912 1.00 96.81 97 LEU A N 1
ATOM 739 C CA . LEU A 1 97 ? 0.429 -6.413 22.956 1.00 96.81 97 LEU A CA 1
ATOM 740 C C . LEU A 1 97 ? 1.786 -6.133 23.616 1.00 96.81 97 LEU A C 1
ATOM 742 O O . LEU A 1 97 ? 2.825 -6.463 23.040 1.00 96.81 97 LEU A O 1
ATOM 746 N N . ASP A 1 98 ? 1.773 -5.564 24.821 1.00 96.94 98 ASP A N 1
ATOM 747 C CA . ASP A 1 98 ? 2.965 -5.285 25.621 1.00 96.94 98 ASP A CA 1
ATOM 748 C C . ASP A 1 98 ? 3.655 -6.599 26.039 1.00 96.94 98 ASP A C 1
ATOM 750 O O . ASP A 1 98 ? 4.884 -6.674 26.017 1.00 96.94 98 ASP A O 1
ATOM 754 N N . SER A 1 99 ? 2.893 -7.665 26.329 1.00 97.06 99 SER A N 1
ATOM 755 C CA . SER A 1 99 ? 3.443 -8.993 26.657 1.00 97.06 99 SER A CA 1
ATOM 756 C C . SER A 1 99 ? 4.202 -9.647 25.495 1.00 97.06 99 SER A C 1
ATOM 758 O O . SER A 1 99 ? 5.150 -10.397 25.722 1.00 97.06 99 SER A O 1
ATOM 760 N N . HIS A 1 100 ? 3.850 -9.297 24.253 1.00 95.81 100 HIS A N 1
ATOM 761 C CA . HIS A 1 100 ? 4.573 -9.698 23.038 1.00 95.81 100 HIS A CA 1
ATOM 762 C C . HIS A 1 100 ? 5.705 -8.724 22.663 1.00 95.81 100 HIS A C 1
ATOM 764 O O . HIS A 1 100 ? 6.359 -8.899 21.636 1.00 95.81 100 HIS A O 1
ATOM 770 N N . GLY A 1 101 ? 5.946 -7.681 23.467 1.00 95.12 101 GLY A N 1
ATOM 771 C CA . GLY A 1 101 ? 7.006 -6.696 23.238 1.00 95.12 101 GLY A CA 1
ATOM 772 C C . GLY A 1 101 ? 6.788 -5.815 22.004 1.00 95.12 101 GLY A C 1
ATOM 773 O O . GLY A 1 101 ? 7.754 -5.314 21.421 1.00 95.12 101 GLY A O 1
ATOM 774 N N . LEU A 1 102 ? 5.538 -5.636 21.565 1.00 94.19 102 LEU A N 1
ATOM 775 C CA . LEU A 1 102 ? 5.231 -4.917 20.332 1.00 94.19 102 LEU A CA 1
ATOM 776 C C . LEU A 1 102 ? 5.058 -3.418 20.554 1.00 94.19 102 LEU A C 1
ATOM 778 O O . LEU A 1 102 ? 4.396 -2.962 21.477 1.00 94.19 102 LEU A O 1
ATOM 782 N N . SER A 1 103 ? 5.571 -2.631 19.610 1.00 93.38 103 SER A N 1
ATOM 783 C CA . SER A 1 103 ? 5.163 -1.233 19.453 1.00 93.38 103 SER A CA 1
ATOM 784 C C . SER A 1 103 ? 3.893 -1.158 18.608 1.00 93.38 103 SER A C 1
ATOM 786 O O . SER A 1 103 ? 3.798 -1.828 17.579 1.00 93.38 103 SER A O 1
ATOM 788 N N . TYR A 1 104 ? 2.928 -0.322 18.985 1.00 93.19 104 TYR A N 1
ATOM 789 C CA . TYR A 1 104 ? 1.656 -0.208 18.268 1.00 93.19 104 TYR A CA 1
ATOM 790 C C . TYR A 1 104 ? 1.117 1.221 18.244 1.00 93.19 104 TYR A C 1
ATOM 792 O O . TYR A 1 104 ? 1.340 2.022 19.149 1.00 93.19 104 TYR A O 1
ATOM 800 N N . GLY A 1 105 ? 0.375 1.532 17.180 1.00 91.00 105 GLY A N 1
ATOM 801 C CA . GLY A 1 105 ? -0.512 2.692 17.138 1.00 91.00 105 GLY A CA 1
ATOM 802 C C . GLY A 1 105 ? -1.933 2.273 17.500 1.00 91.00 105 GLY A C 1
ATOM 803 O O . GLY A 1 105 ? -2.418 1.270 16.978 1.00 91.00 105 GLY A O 1
ATOM 804 N N . MET A 1 106 ? -2.597 3.044 18.359 1.00 90.94 106 MET A N 1
ATOM 805 C CA . MET A 1 106 ? -3.976 2.805 18.788 1.00 90.94 106 MET A CA 1
ATOM 806 C C . MET A 1 106 ? -4.780 4.104 18.671 1.00 90.94 106 MET A C 1
ATOM 808 O O . MET A 1 106 ? -4.360 5.145 19.173 1.00 90.94 106 MET A O 1
ATOM 812 N N . PHE A 1 107 ? -5.898 4.051 17.955 1.00 89.94 107 PHE A N 1
ATOM 813 C CA . PHE A 1 107 ? -6.815 5.169 17.712 1.00 89.94 107 PHE A CA 1
ATOM 814 C C . PHE A 1 107 ? -8.207 4.610 17.411 1.00 89.94 107 PHE A C 1
ATOM 816 O O . PHE A 1 107 ? -8.316 3.456 17.027 1.00 89.94 107 PHE A O 1
ATOM 823 N N . GLY A 1 108 ? -9.279 5.380 17.559 1.00 89.25 108 GLY A N 1
ATOM 824 C CA . GLY A 1 108 ? -10.624 4.821 17.413 1.00 89.25 108 GLY A CA 1
ATOM 825 C C . GLY A 1 108 ? -11.732 5.855 17.490 1.00 89.25 108 GLY A C 1
ATOM 826 O O . GLY A 1 108 ? -11.454 7.057 17.540 1.00 89.25 108 GLY A O 1
ATOM 827 N N . HIS A 1 109 ? -12.958 5.349 17.507 1.00 90.94 109 HIS A N 1
ATOM 828 C CA . HIS A 1 109 ? -14.201 6.079 17.723 1.00 90.94 109 HIS A CA 1
ATOM 829 C C . HIS A 1 109 ? -14.760 5.608 19.068 1.00 90.94 109 HIS A C 1
ATOM 831 O O . HIS A 1 109 ? -15.326 4.521 19.184 1.00 90.94 109 HIS A O 1
ATOM 837 N N . VAL A 1 110 ? -14.475 6.385 20.118 1.00 90.38 110 VAL A N 1
ATOM 838 C CA . VAL A 1 110 ? -14.799 6.031 21.512 1.00 90.38 110 VAL A CA 1
ATOM 839 C C . VAL A 1 110 ? -16.312 5.937 21.715 1.00 90.38 110 VAL A C 1
ATOM 841 O O . VAL A 1 110 ? -16.783 5.050 22.418 1.00 90.38 110 VAL A O 1
ATOM 844 N N . ASP A 1 111 ? -17.057 6.818 21.054 1.00 89.00 111 ASP A N 1
ATOM 845 C CA . ASP A 1 111 ? -18.518 6.879 21.027 1.00 89.00 111 ASP A CA 1
ATOM 846 C C . ASP A 1 111 ? -19.160 5.596 20.483 1.00 89.00 111 ASP A C 1
ATOM 848 O O . ASP A 1 111 ? -20.168 5.139 21.018 1.00 89.00 111 ASP A O 1
ATOM 852 N N . ALA A 1 112 ? -18.545 4.978 19.473 1.00 90.69 112 ALA A N 1
ATOM 853 C CA . ALA A 1 112 ? -19.014 3.732 18.871 1.00 90.69 112 ALA A CA 1
ATOM 854 C C . ALA A 1 112 ? -18.369 2.471 19.477 1.00 90.69 112 ALA A C 1
ATOM 856 O O . ALA A 1 112 ? -18.668 1.357 19.044 1.00 90.69 112 ALA A O 1
ATOM 857 N N . GLY A 1 113 ? -17.452 2.621 20.440 1.00 92.44 113 GLY A N 1
ATOM 858 C CA . GLY A 1 113 ? -16.714 1.489 20.998 1.00 92.44 113 GLY A CA 1
ATOM 859 C C . GLY A 1 113 ? -15.728 0.837 20.018 1.00 92.44 113 GLY A C 1
ATOM 860 O O . GLY A 1 113 ? -15.317 -0.304 20.233 1.00 92.44 113 GLY A O 1
ATOM 861 N N . VAL A 1 114 ? -15.358 1.535 18.936 1.00 93.19 114 VAL A N 1
ATOM 862 C CA . VAL A 1 114 ? -14.512 1.013 17.851 1.00 93.19 114 VAL A CA 1
ATOM 863 C C . VAL A 1 114 ? -13.058 1.412 18.063 1.00 93.19 114 VAL A C 1
ATOM 865 O O . VAL A 1 114 ? -12.726 2.589 18.215 1.00 93.19 114 VAL A O 1
ATOM 868 N N . LEU A 1 115 ? -12.163 0.428 18.006 1.00 92.44 115 LEU A N 1
ATOM 869 C CA . LEU A 1 115 ? -10.729 0.601 18.188 1.00 92.44 115 LEU A CA 1
ATOM 870 C C . LEU A 1 115 ? -9.946 0.088 16.976 1.00 92.44 115 LEU A C 1
ATOM 872 O O . LEU A 1 115 ? -10.021 -1.077 16.590 1.00 92.44 115 LEU A O 1
ATOM 876 N N . HIS A 1 116 ? -9.115 0.949 16.407 1.00 91.19 116 HIS A N 1
ATOM 877 C CA . HIS A 1 116 ? -8.136 0.611 15.385 1.00 91.19 116 HIS A CA 1
ATOM 878 C C . HIS A 1 116 ? -6.748 0.480 16.013 1.00 91.19 116 HIS A C 1
ATOM 880 O O . HIS A 1 116 ? -6.150 1.450 16.490 1.00 91.19 116 HIS A O 1
ATOM 886 N N . VAL A 1 117 ? -6.214 -0.737 15.972 1.00 92.19 117 VAL A N 1
ATOM 887 C CA . VAL A 1 117 ? -4.913 -1.077 16.547 1.00 92.19 117 VAL A CA 1
ATOM 888 C C . VAL A 1 117 ? -3.999 -1.617 15.462 1.00 92.19 117 VAL A C 1
ATOM 890 O O . VAL A 1 117 ? -4.364 -2.514 14.703 1.00 92.19 117 VAL A O 1
ATOM 893 N N . ARG A 1 118 ? -2.795 -1.054 15.369 1.00 93.00 118 ARG A N 1
ATOM 894 C CA . ARG A 1 118 ? -1.792 -1.429 14.367 1.00 93.00 118 ARG A CA 1
ATOM 895 C C . ARG A 1 118 ? -0.464 -1.758 15.037 1.00 93.00 118 ARG A C 1
ATOM 897 O O . ARG A 1 118 ? 0.373 -0.858 15.170 1.00 93.00 118 ARG A O 1
ATOM 904 N N . PRO A 1 119 ? -0.260 -3.017 15.454 1.00 94.62 119 PRO A N 1
ATOM 905 C CA . PRO A 1 119 ? 1.033 -3.481 15.935 1.00 94.62 119 PRO A CA 1
ATOM 906 C C . PRO A 1 119 ? 2.073 -3.489 14.816 1.00 94.62 119 PRO A C 1
ATOM 908 O O . PRO A 1 119 ? 1.753 -3.738 13.649 1.00 94.62 119 PRO A O 1
ATOM 911 N N . ALA A 1 120 ? 3.316 -3.170 15.165 1.00 94.44 120 ALA A N 1
ATOM 912 C CA . ALA A 1 120 ? 4.434 -3.137 14.240 1.00 94.44 120 ALA A CA 1
ATOM 913 C C . ALA A 1 120 ? 5.123 -4.504 14.170 1.00 94.44 120 ALA A C 1
ATOM 915 O O . ALA A 1 120 ? 5.689 -4.953 15.159 1.00 94.44 120 ALA A O 1
ATOM 916 N N . LEU A 1 121 ? 5.110 -5.127 12.989 1.00 94.38 121 LEU A N 1
ATOM 917 C CA . LEU A 1 121 ? 5.773 -6.410 12.722 1.00 94.38 121 LEU A CA 1
ATOM 918 C C . LEU A 1 121 ? 6.597 -6.333 11.430 1.00 94.38 121 LEU A C 1
ATOM 920 O O . LEU A 1 121 ? 6.228 -5.630 10.482 1.00 94.38 121 LEU A O 1
ATOM 924 N N . ASP A 1 122 ? 7.724 -7.044 11.381 1.00 94.06 122 ASP A N 1
ATOM 925 C CA . ASP A 1 122 ? 8.465 -7.313 10.146 1.00 94.06 122 ASP A CA 1
ATOM 926 C C . ASP A 1 122 ? 7.921 -8.592 9.507 1.00 94.06 122 ASP A C 1
ATOM 928 O O . ASP A 1 122 ? 8.305 -9.703 9.854 1.00 94.06 122 ASP A O 1
ATOM 932 N N . MET A 1 123 ? 7.045 -8.446 8.515 1.00 93.88 123 MET A N 1
ATOM 933 C CA . MET A 1 123 ? 6.466 -9.599 7.815 1.00 93.88 123 MET A CA 1
ATOM 934 C C . MET A 1 123 ? 7.484 -10.383 6.971 1.00 93.88 123 MET A C 1
ATOM 936 O O . MET A 1 123 ? 7.150 -11.440 6.434 1.00 93.88 123 MET A O 1
ATOM 940 N N . CYS A 1 124 ? 8.717 -9.895 6.813 1.00 94.38 124 CYS A N 1
ATOM 941 C CA . CYS A 1 124 ? 9.791 -10.678 6.209 1.00 94.38 124 CYS A CA 1
ATOM 942 C C . CYS A 1 124 ? 10.477 -11.613 7.216 1.00 94.38 124 CYS A C 1
ATOM 944 O O . CYS A 1 124 ? 11.186 -12.513 6.772 1.00 94.38 124 CYS A O 1
ATOM 946 N N . ASP A 1 125 ? 10.268 -11.430 8.519 1.00 94.81 125 ASP A N 1
ATOM 947 C CA . ASP A 1 125 ? 10.736 -12.323 9.578 1.00 94.81 125 ASP A CA 1
ATOM 948 C C . ASP A 1 125 ? 9.715 -13.467 9.779 1.00 94.81 125 ASP A C 1
ATOM 950 O O . ASP A 1 125 ? 8.552 -13.198 10.099 1.00 94.81 125 ASP A O 1
ATOM 954 N N . PRO A 1 126 ? 10.103 -14.742 9.572 1.00 93.44 126 PRO A N 1
ATOM 955 C CA . PRO A 1 126 ? 9.202 -15.879 9.748 1.00 93.44 126 PRO A CA 1
ATOM 956 C C . PRO A 1 126 ? 8.595 -15.985 11.153 1.00 93.44 126 PRO A C 1
ATOM 958 O O . PRO A 1 126 ? 7.433 -16.366 11.276 1.00 93.44 126 PRO A O 1
ATOM 961 N N . GLN A 1 127 ? 9.342 -15.632 12.205 1.00 94.25 127 GLN A N 1
ATOM 962 C CA . GLN A 1 127 ? 8.848 -15.737 13.582 1.00 94.25 127 GLN A CA 1
ATOM 963 C C . GLN A 1 127 ? 7.753 -14.701 13.847 1.00 94.25 127 GLN A C 1
ATOM 965 O O . GLN A 1 127 ? 6.707 -15.018 14.411 1.00 94.25 127 GLN A O 1
ATOM 970 N N . GLN A 1 128 ? 7.950 -13.473 13.367 1.00 94.62 128 GLN A N 1
ATOM 971 C CA . GLN A 1 128 ? 6.950 -12.409 13.481 1.00 94.62 128 GLN A CA 1
ATOM 972 C C . GLN A 1 128 ? 5.726 -12.653 12.590 1.00 94.62 128 GLN A C 1
ATOM 974 O O . GLN A 1 128 ? 4.607 -12.302 12.962 1.00 94.62 128 GLN A O 1
ATOM 979 N N . GLU A 1 129 ? 5.901 -13.297 11.433 1.00 92.94 129 GLU A N 1
ATOM 980 C CA . GLU A 1 129 ? 4.772 -13.745 10.613 1.00 92.94 129 GLU A CA 1
ATOM 981 C C . GLU A 1 129 ? 3.905 -14.783 11.345 1.00 92.94 129 GLU A C 1
ATOM 983 O O . GLU A 1 129 ? 2.680 -14.694 11.273 1.00 92.94 129 GLU A O 1
ATOM 988 N N . MET A 1 130 ? 4.507 -15.718 12.089 1.00 92.69 130 MET A N 1
ATOM 989 C CA . MET A 1 130 ? 3.762 -16.662 12.936 1.00 92.69 130 MET A CA 1
ATOM 990 C C . MET A 1 130 ? 3.070 -15.953 14.108 1.00 92.69 130 MET A C 1
ATOM 992 O O . MET A 1 130 ? 1.892 -16.196 14.373 1.00 92.69 130 MET A O 1
ATOM 996 N N . MET A 1 131 ? 3.768 -15.018 14.759 1.00 94.88 131 MET A N 1
ATOM 997 C CA . MET A 1 131 ? 3.226 -14.207 15.854 1.00 94.88 131 MET A CA 1
ATOM 998 C C . MET A 1 131 ? 1.964 -13.434 15.437 1.00 94.88 131 MET A C 1
ATOM 1000 O O . MET A 1 131 ? 1.025 -13.316 16.221 1.00 94.88 131 MET A O 1
ATOM 1004 N N . MET A 1 132 ? 1.884 -12.965 14.184 1.00 94.75 132 MET A N 1
ATOM 1005 C CA . MET A 1 132 ? 0.682 -12.312 13.645 1.00 94.75 132 MET A CA 1
ATOM 1006 C C . MET A 1 132 ? -0.577 -13.181 13.814 1.00 94.75 132 MET A C 1
ATOM 1008 O O . MET A 1 132 ? -1.634 -12.660 14.180 1.00 94.75 132 MET A O 1
ATOM 1012 N N . LYS A 1 133 ? -0.489 -14.493 13.548 1.00 93.56 133 LYS A N 1
ATOM 1013 C CA . LYS A 1 133 ? -1.616 -15.429 13.709 1.00 93.56 133 LYS A CA 1
ATOM 1014 C C . LYS A 1 133 ? -1.973 -15.596 15.179 1.00 93.56 133 LYS A C 1
ATOM 1016 O O . LYS A 1 133 ? -3.139 -15.428 15.520 1.00 93.56 133 LYS A O 1
ATOM 1021 N N . GLN A 1 134 ? -0.972 -15.848 16.021 1.00 95.75 134 GLN A N 1
ATOM 1022 C CA . GLN A 1 134 ? -1.157 -16.026 17.459 1.00 95.75 134 GLN A CA 1
ATOM 1023 C C . GLN A 1 134 ? -1.868 -14.819 18.089 1.00 95.75 134 GLN A C 1
ATOM 1025 O O . GLN A 1 134 ? -2.921 -14.968 18.698 1.00 95.75 134 GLN A O 1
ATOM 1030 N N . ILE A 1 135 ? -1.356 -13.610 17.856 1.00 96.44 135 ILE A N 1
ATOM 1031 C CA . ILE A 1 135 ? -1.957 -12.376 18.378 1.00 96.44 135 ILE A CA 1
ATOM 1032 C C . ILE A 1 135 ? -3.363 -12.169 17.814 1.00 96.44 135 ILE A C 1
ATOM 1034 O O . ILE A 1 135 ? -4.247 -11.694 18.521 1.00 96.44 135 ILE A O 1
ATOM 1038 N N . SER A 1 136 ? -3.601 -12.536 16.550 1.00 95.38 136 SER A N 1
ATOM 1039 C CA . SER A 1 136 ? -4.952 -12.460 15.990 1.00 95.38 136 SER A CA 1
ATOM 1040 C C . SER A 1 136 ? -5.927 -13.342 16.767 1.00 95.38 136 SER A C 1
ATOM 1042 O O . SER A 1 136 ? -7.007 -12.863 17.095 1.00 95.38 136 SER A O 1
ATOM 1044 N N . ASP A 1 137 ? -5.553 -14.587 17.075 1.00 95.81 137 ASP A N 1
ATOM 1045 C CA . ASP A 1 137 ? -6.386 -15.525 17.838 1.00 95.81 137 ASP A CA 1
ATOM 1046 C C . ASP A 1 137 ? -6.634 -15.031 19.272 1.00 95.81 137 ASP A C 1
ATOM 1048 O O . ASP A 1 137 ? -7.766 -15.065 19.758 1.00 95.81 137 ASP A O 1
ATOM 1052 N N . GLU A 1 138 ? -5.598 -14.517 19.939 1.00 96.94 138 GLU A N 1
ATOM 1053 C CA . GLU A 1 138 ? -5.708 -13.966 21.294 1.00 96.94 138 GLU A CA 1
ATOM 1054 C C . GLU A 1 138 ? -6.625 -12.731 21.327 1.00 96.94 138 GLU A C 1
ATOM 1056 O O . GLU A 1 138 ? -7.480 -12.613 22.207 1.00 96.94 138 GLU A O 1
ATOM 1061 N N . VAL A 1 139 ? -6.523 -11.841 20.330 1.00 96.12 139 VAL A N 1
ATOM 1062 C CA . VAL A 1 139 ? -7.419 -10.682 20.201 1.00 96.12 139 VAL A CA 1
ATOM 1063 C C . VAL A 1 139 ? -8.847 -11.117 19.883 1.00 96.12 139 VAL A C 1
ATOM 1065 O O . VAL A 1 139 ? -9.780 -10.542 20.434 1.00 96.12 139 VAL A O 1
ATOM 1068 N N . VAL A 1 140 ? -9.050 -12.153 19.059 1.00 95.19 140 VAL A N 1
ATOM 1069 C CA . VAL A 1 140 ? -10.383 -12.739 18.828 1.00 95.19 140 VAL A CA 1
ATOM 1070 C C . VAL A 1 140 ? -11.018 -13.179 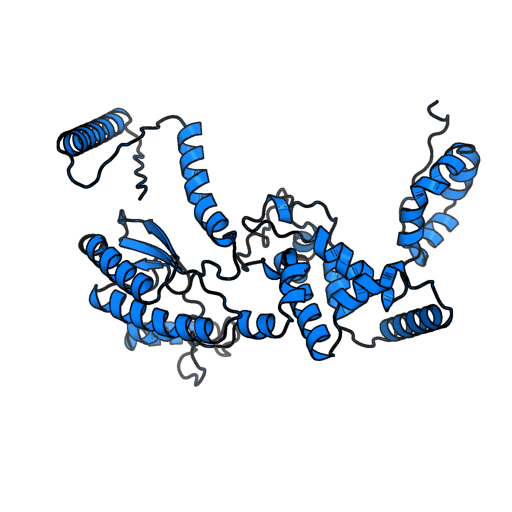20.142 1.00 95.19 140 VAL A C 1
ATOM 1072 O O . VAL A 1 140 ? -12.157 -12.801 20.429 1.00 95.19 140 VAL A O 1
ATOM 1075 N N . ALA A 1 141 ? -10.279 -13.939 20.950 1.00 96.00 141 ALA A N 1
ATOM 1076 C CA . ALA A 1 141 ? -10.753 -14.413 22.242 1.00 96.00 141 ALA A CA 1
ATOM 1077 C C . ALA A 1 141 ? -11.029 -13.250 23.208 1.00 96.00 141 ALA A C 1
ATOM 1079 O O . ALA A 1 141 ? -12.068 -13.227 23.869 1.00 96.00 141 ALA A O 1
ATOM 1080 N N . LEU A 1 142 ? -10.140 -12.253 23.257 1.00 96.94 142 LEU A N 1
ATOM 1081 C CA . LEU A 1 142 ? -10.324 -11.042 24.054 1.00 96.94 142 LEU A CA 1
ATOM 1082 C C . LEU A 1 142 ? -11.600 -10.295 23.641 1.00 96.94 142 LEU A C 1
ATOM 1084 O O . LEU A 1 142 ? -12.455 -10.047 24.483 1.00 96.94 142 LEU A O 1
ATOM 1088 N N . THR A 1 143 ? -11.779 -9.990 22.356 1.00 95.62 143 THR A N 1
ATOM 1089 C CA . THR A 1 143 ? -12.971 -9.294 21.848 1.00 95.62 143 THR A CA 1
ATOM 1090 C C . THR A 1 143 ? -14.256 -10.058 22.168 1.00 95.62 143 THR A C 1
ATOM 1092 O O . THR A 1 143 ? -15.232 -9.451 22.609 1.00 95.62 143 THR A O 1
ATOM 1095 N N . ALA A 1 144 ? -14.251 -11.386 22.024 1.00 93.88 144 ALA A N 1
ATOM 1096 C CA . ALA A 1 144 ? -15.399 -12.221 22.363 1.00 93.88 144 ALA A CA 1
ATOM 1097 C C . ALA A 1 144 ? -15.748 -12.171 23.863 1.00 93.88 144 ALA A C 1
ATOM 1099 O O . ALA A 1 144 ? -16.926 -12.051 24.198 1.00 93.88 144 ALA A O 1
ATOM 1100 N N . ARG A 1 145 ? -14.755 -12.175 24.773 1.00 96.19 145 ARG A N 1
ATOM 1101 C CA . ARG A 1 145 ? -14.987 -12.039 26.232 1.00 96.19 145 ARG A CA 1
ATOM 1102 C C . ARG A 1 145 ? -15.726 -10.751 26.596 1.00 96.19 145 ARG A C 1
ATOM 1104 O O . ARG A 1 145 ? -16.534 -10.740 27.520 1.00 96.19 145 ARG A O 1
ATOM 1111 N N . TYR A 1 146 ? -15.485 -9.681 25.846 1.00 96.12 146 TYR A N 1
ATOM 1112 C CA . TYR A 1 146 ? -16.146 -8.395 26.053 1.00 96.12 146 TYR A CA 1
ATOM 1113 C C . TYR A 1 146 ? -17.517 -8.285 25.362 1.00 96.12 146 TYR A C 1
ATOM 1115 O O . TYR A 1 146 ? -18.234 -7.307 25.586 1.00 96.12 146 TYR A O 1
ATOM 1123 N N . GLY A 1 147 ? -17.931 -9.303 24.599 1.00 93.31 147 GLY A N 1
ATOM 1124 C CA . GLY A 1 147 ? -19.164 -9.288 23.805 1.00 93.31 147 GLY A CA 1
ATOM 1125 C C . GLY A 1 147 ? -19.054 -8.413 22.556 1.00 93.31 147 GLY A C 1
ATOM 1126 O O . GLY A 1 147 ? -20.052 -7.854 22.111 1.00 93.31 147 GLY A O 1
ATOM 1127 N N . GLY A 1 148 ? -17.837 -8.233 22.039 1.00 92.81 148 GLY A N 1
ATOM 1128 C CA . GLY A 1 148 ? -17.560 -7.401 20.878 1.00 92.81 148 GLY A CA 1
ATOM 1129 C C . GLY A 1 148 ? -17.541 -8.149 19.547 1.00 92.81 148 GLY A C 1
ATOM 1130 O O . GLY A 1 148 ? -17.703 -9.366 19.473 1.00 92.81 148 GLY A O 1
ATOM 1131 N N . LEU A 1 149 ? -17.265 -7.396 18.486 1.00 91.31 149 LEU A N 1
ATOM 1132 C CA . LEU A 1 149 ? -17.068 -7.855 17.116 1.00 91.31 149 LEU A CA 1
ATOM 1133 C C . LEU A 1 149 ? -15.651 -7.519 16.649 1.00 91.31 149 LEU A C 1
ATOM 1135 O O . LEU A 1 149 ? -15.068 -6.510 17.035 1.00 91.31 149 LEU A O 1
ATOM 1139 N N . LEU A 1 150 ? -15.096 -8.347 15.766 1.00 88.69 150 LEU A N 1
ATOM 1140 C CA . LEU A 1 150 ? -13.768 -8.112 15.190 1.00 88.69 150 LEU A CA 1
ATOM 1141 C C . LEU A 1 150 ? -13.729 -7.043 14.088 1.00 88.69 150 LEU A C 1
ATOM 1143 O O . LEU A 1 150 ? -12.639 -6.705 13.627 1.00 88.69 150 LEU A O 1
ATOM 1147 N N . TRP A 1 151 ? -14.889 -6.584 13.632 1.00 86.50 151 TRP A N 1
ATOM 1148 C CA . TRP A 1 151 ? -15.044 -5.668 12.503 1.00 86.50 151 TRP A CA 1
ATOM 1149 C C . TRP A 1 151 ? -16.227 -4.745 12.771 1.00 86.50 151 TRP A C 1
ATOM 1151 O O . TRP A 1 151 ? -17.372 -5.207 12.765 1.00 86.50 151 TRP A O 1
ATOM 1161 N N . GLY A 1 152 ? -15.933 -3.470 13.003 1.00 79.19 152 GLY A N 1
ATOM 1162 C CA . GLY A 1 152 ? -16.907 -2.387 13.084 1.00 79.19 152 GLY A CA 1
ATOM 1163 C C . GLY A 1 152 ? -17.148 -1.746 11.717 1.00 79.19 152 GLY A C 1
ATOM 1164 O O . GLY A 1 152 ? -18.279 -1.714 11.238 1.00 79.19 152 GLY A O 1
ATOM 1165 N N . GLU A 1 153 ? -16.082 -1.284 11.062 1.00 79.94 153 GLU A N 1
ATOM 1166 C CA . GLU A 1 153 ? -16.148 -0.459 9.846 1.00 79.94 153 GLU A CA 1
ATOM 1167 C C . GLU A 1 153 ? -15.437 -1.086 8.635 1.00 79.94 153 GLU A C 1
ATOM 1169 O O . GLU A 1 153 ? -15.827 -0.885 7.481 1.00 79.94 153 GLU A O 1
ATOM 1174 N N . HIS A 1 154 ? -14.358 -1.827 8.867 1.00 79.81 154 HIS A N 1
ATOM 1175 C CA . HIS A 1 154 ? -13.443 -2.311 7.842 1.00 79.81 154 HIS A CA 1
ATOM 1176 C C . HIS A 1 154 ? -13.794 -3.730 7.358 1.00 79.81 154 HIS A C 1
ATOM 1178 O O . HIS A 1 154 ? -14.519 -4.514 7.970 1.00 79.81 154 HIS A O 1
ATOM 1184 N N . GLY A 1 155 ? -13.247 -4.093 6.193 1.00 73.06 155 GLY A N 1
ATOM 1185 C CA . GLY A 1 155 ? -13.423 -5.423 5.611 1.00 73.06 155 GLY A CA 1
ATOM 1186 C C . GLY A 1 155 ? -12.659 -6.527 6.358 1.00 73.06 155 GLY A C 1
ATOM 1187 O O . GLY A 1 155 ? -11.608 -6.300 6.947 1.00 73.06 155 GLY A O 1
ATOM 1188 N N . LYS A 1 156 ? -13.144 -7.769 6.243 1.00 81.00 156 LYS A 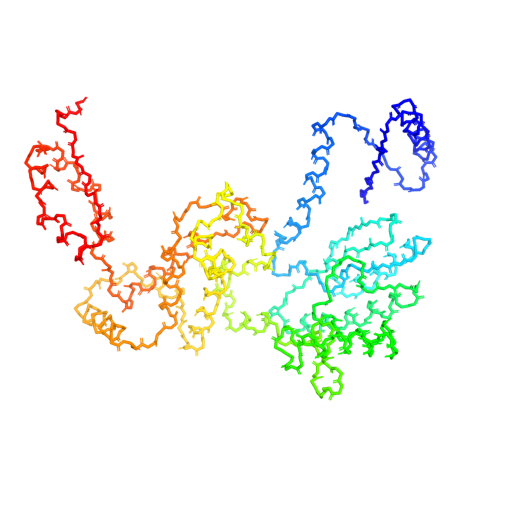N 1
ATOM 1189 C CA . LYS A 1 156 ? -12.601 -8.952 6.942 1.00 81.00 156 LYS A CA 1
ATOM 1190 C C . LYS A 1 156 ? -11.240 -9.417 6.401 1.00 81.00 156 LYS A C 1
ATOM 1192 O O . LYS A 1 156 ? -10.364 -9.831 7.156 1.00 81.00 156 LYS A O 1
ATOM 1197 N N . GLY A 1 157 ? -11.032 -9.338 5.085 1.00 82.94 157 GLY A N 1
ATOM 1198 C CA . GLY A 1 157 ? -9.756 -9.682 4.447 1.00 82.94 157 GLY A CA 1
ATOM 1199 C C . GLY A 1 157 ? -9.281 -11.104 4.778 1.00 82.94 157 GLY A C 1
ATOM 1200 O O . GLY A 1 157 ? -10.006 -12.065 4.555 1.00 82.94 157 GLY A O 1
ATOM 1201 N N . PHE A 1 158 ? -8.058 -11.234 5.300 1.00 83.94 158 PHE A N 1
ATOM 1202 C CA . PHE A 1 158 ? -7.485 -12.518 5.741 1.00 83.94 158 PHE A CA 1
ATOM 1203 C C . PHE A 1 158 ? -8.041 -12.994 7.090 1.00 83.94 158 PHE A C 1
ATOM 1205 O O . PHE A 1 158 ? -7.908 -14.159 7.432 1.00 83.94 158 PHE A O 1
ATOM 1212 N N . ARG A 1 159 ? -8.697 -12.113 7.852 1.00 89.81 159 ARG A N 1
ATOM 1213 C CA . ARG A 1 159 ? -9.346 -12.457 9.125 1.00 89.81 159 ARG A CA 1
ATOM 1214 C C . ARG A 1 159 ? -10.715 -13.107 8.910 1.00 89.81 159 ARG A C 1
ATOM 1216 O O . ARG A 1 159 ? -11.404 -13.432 9.870 1.00 89.81 159 ARG A O 1
ATOM 1223 N N . ALA A 1 160 ? -11.104 -13.323 7.653 1.00 88.88 160 ALA A N 1
ATOM 1224 C CA . ALA A 1 160 ? -12.341 -13.990 7.283 1.00 88.88 160 ALA A CA 1
ATOM 1225 C C . ALA A 1 160 ? -12.471 -15.393 7.888 1.00 88.88 160 ALA A C 1
ATOM 1227 O O . ALA A 1 160 ? -13.602 -15.831 8.090 1.00 88.88 160 ALA A O 1
ATOM 1228 N N . GLN A 1 161 ? -11.360 -16.049 8.244 1.00 91.38 161 GLN A N 1
ATOM 1229 C CA . GLN A 1 161 ? -11.365 -17.329 8.955 1.00 91.38 161 GLN A CA 1
ATOM 1230 C C . GLN A 1 161 ? -12.243 -17.331 10.216 1.00 91.38 161 GLN A C 1
ATOM 1232 O O . GLN A 1 161 ? -12.845 -18.351 10.525 1.00 91.38 161 GLN A O 1
ATOM 1237 N N . TYR A 1 162 ? -12.376 -16.197 10.917 1.00 92.25 162 TYR A N 1
ATOM 1238 C CA . TYR A 1 162 ? -13.191 -16.130 12.136 1.00 92.25 162 TYR A CA 1
ATOM 1239 C C . TYR A 1 162 ? -14.674 -15.848 11.860 1.00 92.25 162 TYR A C 1
ATOM 1241 O O . TYR A 1 162 ? -15.482 -15.872 12.783 1.00 92.25 162 TYR A O 1
ATOM 1249 N N . SER A 1 163 ? -15.068 -15.588 10.607 1.00 90.56 163 SER A N 1
ATOM 1250 C CA . SER A 1 163 ? -16.456 -15.240 10.261 1.00 90.56 163 SER A CA 1
ATOM 1251 C C . SER A 1 163 ? -17.488 -16.260 10.756 1.00 90.56 163 SER A C 1
ATOM 1253 O O . SER A 1 163 ? -18.486 -15.814 11.322 1.00 90.56 163 SER A O 1
ATOM 1255 N N . PRO A 1 164 ? -17.280 -17.587 10.615 1.00 90.94 164 PRO A N 1
ATOM 1256 C CA . PRO A 1 164 ? -18.250 -18.568 11.099 1.00 90.94 164 PRO A CA 1
ATOM 1257 C C . PRO A 1 164 ? -18.534 -18.432 12.600 1.00 90.94 164 PRO A C 1
ATOM 1259 O O . PRO A 1 164 ? -19.687 -18.500 13.011 1.00 90.94 164 PRO A O 1
ATOM 1262 N N . ALA A 1 165 ? -17.502 -18.167 13.408 1.00 90.56 165 ALA A N 1
ATOM 1263 C CA . ALA A 1 165 ? -17.643 -18.027 14.854 1.00 90.56 165 ALA A CA 1
ATOM 1264 C C . ALA A 1 165 ? -18.433 -16.768 15.254 1.00 90.56 165 ALA A C 1
ATOM 1266 O O . ALA A 1 165 ? -19.230 -16.825 16.183 1.00 90.56 165 ALA A O 1
ATOM 1267 N N . PHE A 1 166 ? -18.255 -15.647 14.541 1.00 89.00 166 PHE A N 1
ATOM 1268 C CA . PHE A 1 166 ? -18.945 -14.385 14.860 1.00 89.00 166 PHE A CA 1
ATOM 1269 C C . PHE A 1 166 ? -20.385 -14.317 14.351 1.00 89.00 166 PHE A C 1
ATOM 1271 O O . PHE A 1 166 ? -21.223 -13.688 14.986 1.00 89.00 166 PHE A O 1
ATOM 1278 N N . PHE A 1 167 ? -20.677 -14.920 13.198 1.00 89.69 167 PHE A N 1
ATOM 1279 C CA . PHE A 1 167 ? -22.040 -14.947 12.658 1.00 89.69 167 PHE A CA 1
ATOM 1280 C C . PHE A 1 167 ? -22.870 -16.102 13.228 1.00 89.69 167 PHE A C 1
ATOM 1282 O O . PHE A 1 167 ? -24.100 -16.047 13.202 1.00 89.69 167 PHE A O 1
ATOM 1289 N N . GLY A 1 168 ? -22.214 -17.151 13.725 1.00 92.38 168 GLY A N 1
ATOM 1290 C CA . GLY A 1 168 ? -22.871 -18.413 14.024 1.00 92.38 168 GLY A CA 1
ATOM 1291 C C . GLY A 1 168 ? -23.349 -19.119 12.754 1.00 92.38 168 GLY A C 1
ATOM 1292 O O . GLY A 1 168 ? -23.318 -18.579 11.645 1.00 92.38 168 GLY A O 1
ATOM 1293 N N . GLU A 1 169 ? -23.804 -20.356 12.917 1.00 93.94 169 GLU A N 1
ATOM 1294 C CA . GLU A 1 169 ? -24.154 -21.231 11.797 1.00 93.94 169 GLU A CA 1
ATOM 1295 C C . GLU A 1 169 ? -25.256 -20.642 10.902 1.00 93.94 169 GLU A C 1
ATOM 1297 O O . GLU A 1 169 ? -25.106 -20.597 9.679 1.00 93.94 169 GLU A O 1
ATOM 1302 N N . THR A 1 170 ? -26.336 -20.137 11.503 1.00 95.75 170 THR A N 1
ATOM 1303 C CA . THR A 1 170 ? -27.509 -19.640 10.773 1.00 95.75 170 THR A CA 1
ATOM 1304 C C . THR A 1 170 ? -27.163 -18.451 9.880 1.00 95.75 170 THR A C 1
ATOM 1306 O O . THR A 1 170 ? -27.328 -18.525 8.663 1.00 95.75 170 THR A O 1
ATOM 1309 N N . LEU A 1 171 ? -26.639 -17.361 10.454 1.00 95.06 171 LEU A N 1
ATOM 1310 C CA . LEU A 1 171 ? -26.354 -16.148 9.680 1.00 95.06 171 LEU A CA 1
ATOM 1311 C C . LEU A 1 171 ? -25.202 -16.366 8.699 1.00 95.06 171 LEU A C 1
ATOM 1313 O O . LEU A 1 171 ? -25.231 -15.828 7.590 1.00 95.06 171 LEU A O 1
ATOM 1317 N N . PHE A 1 172 ? -24.203 -17.175 9.068 1.00 94.81 172 PHE A N 1
ATOM 1318 C CA . PHE A 1 172 ? -23.124 -17.507 8.147 1.00 94.81 172 PHE A CA 1
ATOM 1319 C C . PHE A 1 172 ? -23.663 -18.262 6.927 1.00 94.81 172 PHE A C 1
ATOM 1321 O O . PHE A 1 172 ? -23.317 -17.911 5.802 1.00 94.81 172 PHE A O 1
ATOM 1328 N N . ASN A 1 173 ? -24.569 -19.227 7.109 1.00 95.81 173 ASN A N 1
ATOM 1329 C CA . ASN A 1 173 ? -25.183 -19.949 5.995 1.00 95.81 173 ASN A CA 1
ATOM 1330 C C . ASN A 1 173 ? -26.040 -19.051 5.090 1.00 95.81 173 ASN A C 1
ATOM 1332 O O . ASN A 1 173 ? -25.992 -19.225 3.871 1.00 95.81 173 ASN A O 1
ATOM 1336 N N . GLU A 1 174 ? -26.747 -18.053 5.627 1.00 97.00 174 GLU A N 1
ATOM 1337 C CA . GLU A 1 174 ? -27.455 -17.078 4.782 1.00 97.00 174 GLU A CA 1
ATOM 1338 C C . GLU A 1 174 ? -26.486 -16.249 3.925 1.00 97.00 174 GLU A C 1
ATOM 1340 O O . GLU A 1 174 ? -26.707 -16.081 2.722 1.00 97.00 174 GLU A O 1
ATOM 1345 N N . LEU A 1 175 ? -25.346 -15.818 4.483 1.00 94.94 175 LEU A N 1
ATOM 1346 C CA . LEU A 1 175 ? -24.294 -15.159 3.696 1.00 94.94 175 LEU A CA 1
ATOM 1347 C C . LEU A 1 175 ? -23.776 -16.066 2.571 1.00 94.94 175 LEU A C 1
ATOM 1349 O O . LEU A 1 175 ? -23.603 -15.613 1.437 1.00 94.94 175 LEU A O 1
ATOM 1353 N N . ARG A 1 176 ? -23.571 -17.357 2.860 1.00 96.12 176 ARG A N 1
ATOM 1354 C CA . ARG A 1 176 ? -23.136 -18.348 1.865 1.00 96.12 176 ARG A CA 1
ATOM 1355 C C . ARG A 1 176 ? -24.169 -18.547 0.752 1.00 96.12 176 ARG A C 1
ATOM 1357 O O . ARG A 1 176 ? -23.782 -18.727 -0.404 1.00 96.12 176 ARG A O 1
ATOM 1364 N N . ARG A 1 177 ? -25.470 -18.503 1.063 1.00 97.44 177 ARG A N 1
ATOM 1365 C CA . ARG A 1 177 ? -26.553 -18.584 0.064 1.00 97.44 177 ARG A CA 1
ATOM 1366 C C . ARG A 1 177 ? -26.568 -17.361 -0.845 1.00 97.44 177 ARG A C 1
ATOM 1368 O O . ARG A 1 177 ? -26.633 -17.521 -2.061 1.00 97.44 177 ARG A O 1
ATOM 1375 N N . ILE A 1 178 ? -26.408 -16.162 -0.282 1.00 97.12 178 ILE A N 1
ATOM 1376 C CA . ILE A 1 178 ? -26.255 -14.924 -1.065 1.00 97.12 178 ILE A CA 1
ATOM 1377 C C . ILE A 1 178 ? -25.038 -15.042 -1.991 1.00 97.12 178 ILE A C 1
ATOM 1379 O O . ILE A 1 178 ? -25.140 -14.809 -3.194 1.00 97.12 178 ILE A O 1
ATOM 1383 N N . LYS A 1 179 ? -23.888 -15.471 -1.460 1.00 96.31 179 LYS A N 1
ATOM 1384 C CA . LYS A 1 179 ? -22.672 -15.694 -2.251 1.00 96.31 179 LYS A CA 1
ATOM 1385 C C . LYS A 1 179 ? -22.896 -16.697 -3.386 1.00 96.31 179 LYS A C 1
ATOM 1387 O O . LYS A 1 179 ? -22.457 -16.430 -4.498 1.00 96.31 179 LYS A O 1
ATOM 1392 N N . ALA A 1 180 ? -23.596 -17.802 -3.135 1.00 96.88 180 ALA A N 1
ATOM 1393 C CA . ALA A 1 180 ? -23.918 -18.792 -4.162 1.00 96.88 180 ALA A CA 1
ATOM 1394 C C . ALA A 1 180 ? -24.833 -18.236 -5.263 1.00 96.88 180 ALA A C 1
ATOM 1396 O O . ALA A 1 180 ? -24.629 -18.555 -6.429 1.00 96.88 180 ALA A O 1
ATOM 1397 N N . ALA A 1 181 ? -25.799 -17.382 -4.915 1.00 97.44 181 ALA A N 1
ATOM 1398 C CA . ALA A 1 181 ? -26.707 -16.781 -5.890 1.00 97.44 181 ALA A CA 1
ATOM 1399 C C . ALA A 1 181 ? -25.989 -15.833 -6.869 1.00 97.44 181 ALA A C 1
ATOM 1401 O O . ALA A 1 181 ? -26.311 -15.819 -8.054 1.00 97.44 181 ALA A O 1
ATOM 1402 N N . PHE A 1 182 ? -25.008 -15.056 -6.391 1.00 97.12 182 PHE A N 1
ATOM 1403 C CA . PHE A 1 182 ? -24.304 -14.055 -7.208 1.00 97.12 182 PHE A CA 1
ATOM 1404 C C . PHE A 1 182 ? -22.950 -14.520 -7.766 1.00 97.12 182 PHE A C 1
ATOM 1406 O O . PHE A 1 182 ? -22.455 -13.940 -8.731 1.00 97.12 182 PHE A O 1
ATOM 1413 N N . ASP A 1 183 ? -22.327 -15.534 -7.170 1.00 96.94 183 ASP A N 1
ATOM 1414 C CA . ASP A 1 183 ? -21.023 -16.062 -7.580 1.00 96.94 183 ASP A CA 1
ATOM 1415 C C . ASP A 1 183 ? -20.923 -17.578 -7.311 1.00 96.94 183 ASP A C 1
ATOM 1417 O O . ASP A 1 183 ? -20.139 -18.017 -6.460 1.00 96.94 183 ASP A O 1
ATOM 1421 N N . PRO A 1 184 ? -21.711 -18.398 -8.034 1.00 93.69 184 PRO A N 1
ATOM 1422 C CA . PRO A 1 184 ? -21.788 -19.845 -7.811 1.00 93.69 184 PRO A CA 1
ATOM 1423 C C . PRO A 1 184 ? -20.462 -20.570 -8.074 1.00 93.69 184 PRO A C 1
ATOM 1425 O O . PRO A 1 184 ? -20.221 -21.633 -7.515 1.00 93.69 184 PRO A O 1
ATOM 1428 N N . LEU A 1 185 ? -19.591 -19.988 -8.905 1.00 94.69 185 LEU A N 1
ATOM 1429 C CA . LEU A 1 185 ? -18.272 -20.533 -9.246 1.00 94.69 185 LEU A CA 1
ATOM 1430 C C . LEU A 1 185 ? -17.140 -19.954 -8.377 1.00 94.69 185 LEU A C 1
ATOM 1432 O O . LEU A 1 185 ? -15.970 -20.140 -8.701 1.00 94.69 185 LEU A O 1
ATOM 1436 N N . ASN A 1 186 ? -17.481 -19.205 -7.322 1.00 94.94 186 ASN A N 1
ATOM 1437 C CA . ASN A 1 186 ? -16.554 -18.612 -6.356 1.00 94.94 186 ASN A CA 1
ATOM 1438 C C . ASN A 1 186 ? -15.383 -17.812 -6.973 1.00 94.94 186 ASN A C 1
ATOM 1440 O O . ASN A 1 186 ? -14.249 -17.848 -6.493 1.00 94.94 186 ASN A O 1
ATOM 1444 N N . ARG A 1 187 ? -15.630 -17.066 -8.055 1.00 94.75 187 ARG A N 1
ATOM 1445 C CA . ARG A 1 187 ? -14.590 -16.333 -8.799 1.00 94.75 187 ARG A CA 1
ATOM 1446 C C . ARG A 1 187 ? -14.248 -14.981 -8.171 1.00 94.75 187 ARG A C 1
ATOM 1448 O O . ARG A 1 187 ? -13.157 -14.450 -8.382 1.00 94.75 187 ARG A O 1
ATOM 1455 N N . LEU A 1 188 ? -15.173 -14.391 -7.420 1.00 93.50 188 LEU A N 1
ATOM 1456 C CA . LEU A 1 188 ? -15.061 -13.044 -6.865 1.00 93.50 188 LEU A CA 1
ATOM 1457 C C . LEU A 1 188 ? -14.518 -13.089 -5.428 1.00 93.50 188 LEU A C 1
ATOM 1459 O O . LEU A 1 188 ? -15.281 -13.261 -4.480 1.00 93.50 188 LEU A O 1
ATOM 1463 N N . ASN A 1 189 ? -13.206 -12.874 -5.255 1.00 90.62 189 ASN A N 1
ATOM 1464 C CA . ASN A 1 189 ? -12.524 -12.863 -3.944 1.00 90.62 189 ASN A CA 1
ATOM 1465 C C . ASN A 1 189 ? -12.872 -14.098 -3.072 1.00 90.62 189 ASN A C 1
ATOM 1467 O O . ASN A 1 189 ? -13.459 -13.938 -1.994 1.00 90.62 189 ASN A O 1
ATOM 1471 N N . PRO A 1 190 ? -12.519 -15.315 -3.521 1.00 92.31 190 PRO A N 1
ATOM 1472 C CA . PRO A 1 190 ? -12.826 -16.546 -2.795 1.00 92.31 190 PRO A CA 1
ATOM 1473 C C . PRO A 1 190 ? -12.320 -16.499 -1.347 1.00 92.31 190 PRO A C 1
ATOM 1475 O O . PRO A 1 190 ? -11.232 -15.991 -1.070 1.00 92.31 190 PRO A O 1
ATOM 1478 N N . GLY A 1 191 ? -13.149 -16.973 -0.413 1.00 89.88 191 GLY A N 1
ATOM 1479 C CA . GLY A 1 191 ? -12.783 -17.169 0.995 1.00 89.88 191 GLY A CA 1
ATOM 1480 C C . GLY A 1 191 ? -12.614 -15.902 1.851 1.00 89.88 191 GLY A C 1
ATOM 1481 O O . GLY A 1 191 ? -12.347 -16.024 3.043 1.00 89.88 191 GLY A O 1
ATOM 1482 N N . LYS A 1 192 ? -12.780 -14.683 1.309 1.00 88.69 192 LYS A N 1
ATOM 1483 C CA . LYS A 1 192 ? -12.550 -13.418 2.057 1.00 88.69 192 LYS A CA 1
ATOM 1484 C C . LYS A 1 192 ? -13.728 -12.896 2.887 1.00 88.69 192 LYS A C 1
ATOM 1486 O O . LYS A 1 192 ? -13.567 -11.927 3.627 1.00 88.69 192 LYS A O 1
ATOM 1491 N N . ILE A 1 193 ? -14.915 -13.475 2.736 1.00 88.62 193 ILE A N 1
ATOM 1492 C CA . ILE A 1 193 ? -16.107 -13.142 3.540 1.00 88.62 193 ILE A CA 1
ATOM 1493 C C . ILE A 1 193 ? -16.842 -14.432 3.888 1.00 88.62 193 ILE A C 1
ATOM 1495 O O . ILE A 1 193 ? -17.071 -14.720 5.056 1.00 88.62 193 ILE A O 1
ATOM 1499 N N . CYS A 1 194 ? -17.179 -15.206 2.861 1.00 92.44 194 CYS A N 1
ATOM 1500 C CA . CYS A 1 194 ? -17.754 -16.539 2.949 1.00 92.44 194 CYS A CA 1
ATOM 1501 C C . CYS A 1 194 ? -17.487 -17.284 1.630 1.00 92.44 194 CYS A C 1
ATOM 1503 O O . CYS A 1 194 ? -17.066 -16.677 0.636 1.00 92.44 194 CYS A O 1
ATOM 1505 N N . THR A 1 195 ? -17.737 -18.588 1.621 1.00 94.38 195 THR A N 1
ATOM 1506 C CA . THR A 1 195 ? -17.742 -19.427 0.415 1.00 94.38 195 THR A CA 1
ATOM 1507 C C . THR A 1 195 ? -19.182 -19.704 -0.021 1.00 94.38 195 THR A C 1
ATOM 1509 O O . THR A 1 195 ? -20.087 -19.613 0.812 1.00 94.38 195 THR A O 1
ATOM 1512 N N . PRO A 1 196 ? -19.452 -20.026 -1.300 1.00 96.31 196 PRO A N 1
ATOM 1513 C CA . PRO A 1 196 ? -20.799 -20.400 -1.721 1.00 96.31 196 PRO A CA 1
ATOM 1514 C C . PRO A 1 196 ? -21.387 -21.523 -0.854 1.00 96.31 196 PRO A C 1
ATOM 1516 O O . PRO A 1 196 ? -20.668 -22.393 -0.346 1.00 96.31 196 PRO A O 1
ATOM 1519 N N . TYR A 1 197 ? -22.704 -21.494 -0.663 1.00 95.44 197 TYR A N 1
ATOM 1520 C CA . TYR A 1 197 ? -23.429 -22.564 0.019 1.00 95.44 197 TYR A CA 1
ATOM 1521 C C . TYR A 1 197 ? -23.213 -23.900 -0.707 1.00 95.44 197 TYR A C 1
ATOM 1523 O O . TYR A 1 197 ? -23.171 -23.927 -1.934 1.00 95.44 197 TYR A O 1
ATOM 1531 N N . ASN A 1 198 ? -23.036 -24.988 0.047 1.00 90.69 198 ASN A N 1
ATOM 1532 C CA . ASN A 1 198 ? -22.664 -26.323 -0.453 1.00 90.69 198 ASN A CA 1
ATOM 1533 C C . ASN A 1 198 ? -21.323 -26.418 -1.211 1.00 90.69 198 ASN A C 1
ATOM 1535 O O . ASN A 1 198 ? -21.024 -27.468 -1.774 1.00 90.69 198 ASN A O 1
ATOM 1539 N N . SER A 1 199 ? -20.498 -25.366 -1.217 1.00 92.50 199 SER A N 1
ATOM 1540 C CA . SER A 1 199 ? -19.120 -25.469 -1.707 1.00 92.50 199 SER A CA 1
ATOM 1541 C C . SER A 1 199 ? -18.198 -26.089 -0.650 1.00 92.50 199 SER A C 1
ATOM 1543 O O . SER A 1 199 ? -18.343 -25.803 0.544 1.00 92.50 199 SER A O 1
ATOM 1545 N N . ASN A 1 200 ? -17.228 -26.879 -1.121 1.00 91.56 200 ASN A N 1
ATOM 1546 C CA . ASN A 1 200 ? -16.097 -27.401 -0.346 1.00 91.56 200 ASN A CA 1
ATOM 1547 C C . ASN A 1 200 ? -14.899 -26.434 -0.328 1.00 91.56 200 ASN A C 1
ATOM 1549 O O . ASN A 1 200 ? -13.838 -26.787 0.180 1.00 91.56 200 ASN A O 1
ATOM 1553 N N . ASP A 1 201 ? -15.043 -25.237 -0.904 1.00 93.06 201 ASP A N 1
ATOM 1554 C CA . ASP A 1 201 ? -13.999 -24.217 -0.865 1.00 93.06 201 ASP A CA 1
ATOM 1555 C C . ASP A 1 201 ? -13.684 -23.799 0.574 1.00 93.06 201 ASP A C 1
ATOM 1557 O O . ASP A 1 201 ? -14.572 -23.673 1.427 1.00 93.06 201 ASP A O 1
ATOM 1561 N N . GLU A 1 202 ? -12.414 -23.489 0.811 1.00 91.06 202 GLU A N 1
ATOM 1562 C CA . GLU A 1 202 ? -11.929 -23.057 2.112 1.00 91.06 202 GLU A CA 1
ATOM 1563 C C . GLU A 1 202 ? -12.010 -21.538 2.295 1.00 91.06 202 GLU A C 1
ATOM 1565 O O . GLU A 1 202 ? -11.938 -20.732 1.359 1.00 91.06 202 GLU A O 1
ATOM 1570 N N . MET A 1 203 ? -12.145 -21.137 3.557 1.00 91.50 203 MET A N 1
ATOM 1571 C CA . MET A 1 203 ? -12.006 -19.744 3.959 1.00 91.50 203 MET A CA 1
ATOM 1572 C C . MET A 1 203 ? -10.541 -19.314 3.892 1.00 91.50 203 MET A C 1
ATOM 1574 O O . MET A 1 203 ? -9.634 -20.098 4.169 1.00 91.50 203 MET A O 1
ATOM 1578 N N . MET A 1 204 ? -10.310 -18.038 3.579 1.00 91.31 204 MET A N 1
ATOM 1579 C CA . MET A 1 204 ? -8.968 -17.469 3.614 1.00 91.31 204 MET A CA 1
ATOM 1580 C C . MET A 1 204 ? -8.463 -17.453 5.058 1.00 91.31 204 MET A C 1
ATOM 1582 O O . MET A 1 204 ? -9.102 -16.852 5.925 1.00 91.31 204 MET A O 1
ATOM 1586 N N . GLN A 1 205 ? -7.311 -18.079 5.287 1.00 91.69 205 GLN A N 1
ATOM 1587 C CA . GLN A 1 205 ? -6.689 -18.159 6.605 1.00 91.69 205 GLN A CA 1
ATOM 1588 C C . GLN A 1 205 ? -5.794 -16.946 6.886 1.00 91.69 205 GLN A C 1
ATOM 1590 O O . GLN A 1 205 ? -5.203 -16.352 5.978 1.00 91.69 205 GLN A O 1
ATOM 1595 N N . VAL A 1 206 ? -5.661 -16.582 8.161 1.00 91.00 206 VAL A N 1
ATOM 1596 C CA . VAL A 1 206 ? -4.815 -15.474 8.628 1.00 91.00 206 VAL A CA 1
ATOM 1597 C C . VAL A 1 206 ? -3.343 -15.769 8.396 1.00 91.00 206 VAL A C 1
ATOM 1599 O O . VAL A 1 206 ? -2.588 -14.839 8.140 1.00 91.00 206 VAL A O 1
ATOM 1602 N N . ASP A 1 207 ? -2.920 -17.026 8.440 1.00 90.94 207 ASP A N 1
ATOM 1603 C CA . ASP A 1 207 ? -1.547 -17.486 8.208 1.00 90.94 207 ASP A CA 1
ATOM 1604 C C . ASP A 1 207 ? -1.256 -17.836 6.738 1.00 90.94 207 ASP A C 1
ATOM 1606 O O . ASP A 1 207 ? -0.114 -18.138 6.403 1.00 90.94 207 ASP A O 1
ATOM 1610 N N . ALA A 1 208 ? -2.233 -17.683 5.834 1.00 91.25 208 ALA A N 1
ATOM 1611 C CA . ALA A 1 208 ? -2.031 -17.884 4.401 1.00 91.25 208 ALA A CA 1
ATOM 1612 C C . ALA A 1 208 ? -0.848 -17.059 3.867 1.00 91.25 208 ALA A C 1
ATOM 1614 O O . ALA A 1 208 ? -0.541 -15.980 4.386 1.00 91.25 208 ALA A O 1
ATOM 1615 N N . VAL A 1 209 ? -0.211 -17.541 2.797 1.00 91.00 209 VAL A N 1
ATOM 1616 C CA . VAL A 1 209 ? 0.975 -16.909 2.199 1.00 91.00 209 VAL A CA 1
ATOM 1617 C C . VAL A 1 209 ? 0.702 -15.438 1.882 1.00 91.00 209 VAL A C 1
ATOM 1619 O O . VAL A 1 209 ? -0.254 -15.085 1.184 1.00 91.00 209 VAL A O 1
ATOM 1622 N N . LYS A 1 210 ? 1.559 -14.562 2.407 1.00 89.75 210 LYS A N 1
ATOM 1623 C CA . LYS A 1 210 ? 1.453 -13.111 2.246 1.00 89.75 210 LYS A CA 1
ATOM 1624 C C . LYS A 1 210 ? 2.618 -12.583 1.434 1.00 89.75 210 LYS A C 1
ATOM 1626 O O . LYS A 1 210 ? 3.602 -13.257 1.148 1.00 89.75 210 LYS A O 1
ATOM 1631 N N . ARG A 1 211 ? 2.532 -11.294 1.119 1.00 91.94 211 ARG A N 1
ATOM 1632 C CA . ARG A 1 211 ? 3.621 -10.550 0.486 1.00 91.94 211 ARG A CA 1
ATOM 1633 C C . ARG A 1 211 ? 4.970 -10.752 1.197 1.00 91.94 211 ARG A C 1
ATOM 1635 O O . ARG A 1 211 ? 5.976 -10.912 0.519 1.00 91.94 211 ARG A O 1
ATOM 1642 N N . GLY A 1 212 ? 4.989 -10.742 2.532 1.00 93.00 212 GLY A N 1
ATOM 1643 C CA . GLY A 1 212 ? 6.219 -10.886 3.321 1.00 93.00 212 GLY A CA 1
ATOM 1644 C C . GLY A 1 212 ? 6.991 -12.177 3.026 1.00 93.00 212 GLY A C 1
ATOM 1645 O O . GLY A 1 212 ? 8.219 -12.150 2.963 1.00 93.00 212 GLY A O 1
ATOM 1646 N N . THR A 1 213 ? 6.278 -13.272 2.738 1.00 94.88 213 THR A N 1
ATOM 1647 C CA . THR A 1 213 ? 6.844 -14.573 2.351 1.00 94.88 213 THR A CA 1
ATOM 1648 C C . THR A 1 213 ? 7.637 -14.509 1.038 1.00 94.88 213 THR A C 1
ATOM 1650 O O . THR A 1 213 ? 8.646 -15.197 0.883 1.00 94.88 213 THR A O 1
ATOM 1653 N N . TYR A 1 214 ? 7.213 -13.668 0.092 1.00 95.75 214 TYR A N 1
ATOM 1654 C CA . TYR A 1 214 ? 7.925 -13.446 -1.170 1.00 95.75 214 TYR A CA 1
ATOM 1655 C C . TYR A 1 214 ? 9.040 -12.413 -1.012 1.00 95.75 214 TYR A C 1
ATOM 1657 O O . TYR A 1 214 ? 10.164 -12.648 -1.447 1.00 95.75 214 TYR A O 1
ATOM 1665 N N . ASP A 1 215 ? 8.756 -11.293 -0.340 1.00 95.31 215 ASP A N 1
ATOM 1666 C CA . ASP A 1 215 ? 9.716 -10.203 -0.149 1.00 95.31 215 ASP A CA 1
ATOM 1667 C C . ASP A 1 215 ? 10.965 -10.673 0.630 1.00 95.31 215 ASP A C 1
ATOM 1669 O O . ASP A 1 215 ? 12.066 -10.200 0.349 1.00 95.31 215 ASP A O 1
ATOM 1673 N N . ARG A 1 216 ? 10.844 -11.638 1.559 1.00 95.06 216 ARG A N 1
ATOM 1674 C CA . ARG A 1 216 ? 12.000 -12.179 2.306 1.00 95.06 216 ARG A CA 1
ATOM 1675 C C . ARG A 1 216 ? 12.997 -12.972 1.460 1.00 95.06 216 ARG A C 1
ATOM 1677 O O . ARG A 1 216 ? 14.134 -13.128 1.890 1.00 95.06 216 ARG A O 1
ATOM 1684 N N . GLN A 1 217 ? 12.595 -13.442 0.277 1.00 96.38 217 GLN A N 1
ATOM 1685 C CA . GLN A 1 217 ? 13.491 -14.122 -0.670 1.00 96.38 217 GLN A CA 1
ATOM 1686 C C . GLN A 1 217 ? 14.485 -13.140 -1.312 1.00 96.38 217 GLN A C 1
ATOM 1688 O O . GLN A 1 217 ? 15.501 -13.555 -1.862 1.00 96.38 217 GLN A O 1
ATOM 1693 N N . ILE A 1 218 ? 14.212 -11.833 -1.234 1.00 96.75 218 ILE A N 1
ATOM 1694 C CA . ILE A 1 218 ? 15.123 -10.784 -1.687 1.00 96.75 218 ILE A CA 1
ATOM 1695 C C . ILE A 1 218 ? 16.179 -10.552 -0.589 1.00 96.75 218 ILE A C 1
ATOM 1697 O O . ILE A 1 218 ? 15.802 -10.286 0.566 1.00 96.75 218 ILE A O 1
ATOM 1701 N N . PRO A 1 219 ? 17.488 -10.590 -0.920 1.00 95.81 219 PRO A N 1
ATOM 1702 C CA . PRO A 1 219 ? 18.557 -10.331 0.038 1.00 95.81 219 PRO A CA 1
ATOM 1703 C C . PRO A 1 219 ? 18.345 -9.024 0.807 1.00 95.81 219 PRO A C 1
ATOM 1705 O O . PRO A 1 219 ? 17.896 -8.021 0.248 1.00 95.81 219 PRO A O 1
ATOM 1708 N N . LEU A 1 220 ? 18.681 -9.029 2.100 1.00 94.00 220 LEU A N 1
ATOM 1709 C CA . LEU A 1 220 ? 18.467 -7.884 2.995 1.00 94.00 220 LEU A CA 1
ATOM 1710 C C . LEU A 1 220 ? 19.104 -6.594 2.460 1.00 94.00 220 LEU A C 1
ATOM 1712 O O . LEU A 1 220 ? 18.446 -5.560 2.421 1.00 94.00 220 LEU A O 1
ATOM 1716 N N . THR A 1 221 ? 20.341 -6.681 1.970 1.00 94.94 221 THR A N 1
ATOM 1717 C CA . THR A 1 221 ? 21.078 -5.554 1.380 1.00 94.94 221 THR A CA 1
ATOM 1718 C C . THR A 1 221 ? 20.343 -4.947 0.186 1.00 94.94 221 THR A C 1
ATOM 1720 O O . THR A 1 221 ? 20.194 -3.732 0.098 1.00 94.94 221 THR A O 1
ATOM 1723 N N . VAL A 1 222 ? 19.805 -5.784 -0.705 1.00 95.44 222 VAL A N 1
ATOM 1724 C CA . VAL A 1 222 ? 19.013 -5.339 -1.860 1.00 95.44 222 VAL A CA 1
ATOM 1725 C C . VAL A 1 222 ? 17.730 -4.653 -1.396 1.00 95.44 222 VAL A C 1
ATOM 1727 O O . VAL A 1 222 ? 17.381 -3.602 -1.928 1.00 95.44 222 VAL A O 1
ATOM 1730 N N . ARG A 1 223 ? 17.040 -5.191 -0.381 1.00 94.00 223 ARG A N 1
ATOM 1731 C CA . ARG A 1 223 ? 15.829 -4.561 0.172 1.00 94.00 223 ARG A CA 1
ATOM 1732 C C . ARG A 1 223 ? 16.107 -3.189 0.787 1.00 94.00 223 ARG A C 1
ATOM 1734 O O . ARG A 1 223 ? 15.294 -2.282 0.610 1.00 94.00 223 ARG A O 1
ATOM 1741 N N . ASP A 1 224 ? 17.231 -3.042 1.484 1.00 92.38 224 ASP A N 1
ATOM 1742 C CA . ASP A 1 224 ? 17.647 -1.777 2.091 1.00 92.38 224 ASP A CA 1
ATOM 1743 C C . ASP A 1 224 ? 18.015 -0.718 1.047 1.00 92.38 224 ASP A C 1
ATOM 1745 O O . ASP A 1 224 ? 17.621 0.440 1.179 1.00 92.38 224 ASP A O 1
ATOM 1749 N N . GLU A 1 225 ? 18.692 -1.116 -0.028 1.00 93.38 225 GLU A N 1
ATOM 1750 C CA . GLU A 1 225 ? 19.044 -0.211 -1.122 1.00 93.38 225 GLU A CA 1
ATOM 1751 C C . GLU A 1 225 ? 17.830 0.143 -1.997 1.00 93.38 225 GLU A C 1
ATOM 1753 O O . GLU A 1 225 ? 17.704 1.272 -2.467 1.00 93.38 225 GLU A O 1
ATOM 1758 N N . TRP A 1 226 ? 16.895 -0.788 -2.210 1.00 94.12 226 TRP A N 1
ATOM 1759 C CA . TRP A 1 226 ? 15.687 -0.596 -3.030 1.00 94.12 226 TRP A CA 1
ATOM 1760 C C . TRP A 1 226 ? 14.447 -0.197 -2.213 1.00 94.12 226 TRP A C 1
ATOM 1762 O O . TRP A 1 226 ? 13.307 -0.468 -2.615 1.00 94.12 226 TRP A O 1
ATOM 1772 N N . ARG A 1 227 ? 14.650 0.502 -1.087 1.00 87.50 227 ARG A N 1
ATOM 1773 C CA . ARG A 1 227 ? 13.588 0.911 -0.147 1.00 87.50 227 ARG A CA 1
ATOM 1774 C C . ARG A 1 227 ? 12.356 1.509 -0.809 1.00 87.50 227 ARG A C 1
ATOM 1776 O O . ARG A 1 227 ? 11.253 1.101 -0.471 1.00 87.50 227 ARG A O 1
ATOM 1783 N N . GLY A 1 228 ? 12.512 2.371 -1.816 1.00 86.81 228 GLY A N 1
ATOM 1784 C CA . GLY A 1 228 ? 11.372 2.990 -2.504 1.00 86.81 228 GLY A CA 1
ATOM 1785 C C . GLY A 1 228 ? 10.328 1.980 -3.009 1.00 86.81 228 GLY A C 1
ATOM 1786 O O . GLY A 1 228 ? 9.130 2.184 -2.819 1.00 86.81 228 GLY A O 1
ATOM 1787 N N . ALA A 1 229 ? 10.750 0.854 -3.593 1.00 92.44 229 ALA A N 1
ATOM 1788 C CA . ALA A 1 229 ? 9.825 -0.199 -4.026 1.00 92.44 229 ALA A CA 1
ATOM 1789 C C . ALA A 1 229 ? 9.359 -1.090 -2.856 1.00 92.44 229 ALA A C 1
ATOM 1791 O O . ALA A 1 229 ? 8.203 -1.535 -2.826 1.00 92.44 229 ALA A O 1
ATOM 1792 N N . MET A 1 230 ? 10.234 -1.328 -1.875 1.00 92.25 230 MET A N 1
ATOM 1793 C CA . MET A 1 230 ? 9.954 -2.180 -0.713 1.00 92.25 230 MET A CA 1
ATOM 1794 C C . MET A 1 230 ? 8.993 -1.537 0.301 1.00 92.25 230 MET A C 1
ATOM 1796 O O . MET A 1 230 ? 8.223 -2.243 0.950 1.00 92.25 230 MET A O 1
ATOM 1800 N N . GLU A 1 231 ? 8.962 -0.211 0.408 1.00 88.56 231 GLU A N 1
ATOM 1801 C CA . GLU A 1 231 ? 8.203 0.516 1.435 1.00 88.56 231 GLU A CA 1
ATOM 1802 C C . GLU A 1 231 ? 6.708 0.648 1.133 1.00 88.56 231 GLU A C 1
ATOM 1804 O O . GLU A 1 231 ? 5.918 0.893 2.041 1.00 88.56 231 GLU A O 1
ATOM 1809 N N . CYS A 1 232 ? 6.271 0.457 -0.1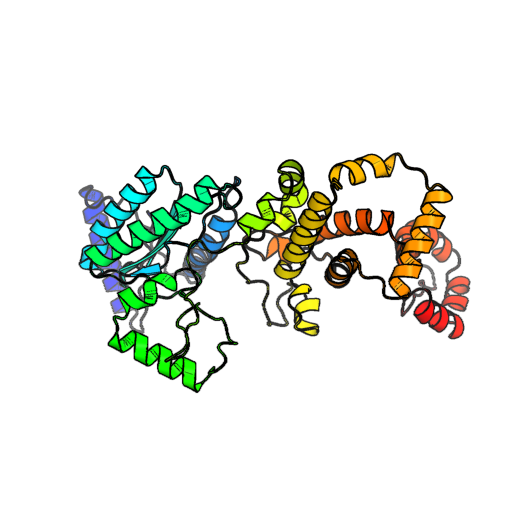17 1.00 91.19 232 CYS A N 1
ATOM 1810 C CA . CYS A 1 232 ? 4.854 0.562 -0.468 1.00 91.19 232 CYS A CA 1
ATOM 1811 C C . CYS A 1 232 ? 4.002 -0.385 0.390 1.00 91.19 232 CYS A C 1
ATOM 1813 O O . CYS A 1 232 ? 3.993 -1.582 0.144 1.00 91.19 232 CYS A O 1
ATOM 1815 N N . ASN A 1 233 ? 3.224 0.129 1.342 1.00 86.75 233 ASN A N 1
ATOM 1816 C CA . ASN A 1 233 ? 2.409 -0.689 2.252 1.00 86.75 233 ASN A CA 1
ATOM 1817 C C . ASN A 1 233 ? 1.092 -1.205 1.639 1.00 86.75 233 ASN A C 1
ATOM 1819 O O . ASN A 1 233 ? 0.312 -1.883 2.298 1.00 86.75 233 ASN A O 1
ATOM 1823 N N . GLY A 1 234 ? 0.817 -0.866 0.378 1.00 87.31 234 GLY A N 1
ATOM 1824 C CA . GLY A 1 234 ? -0.367 -1.334 -0.330 1.00 87.31 234 GLY A CA 1
ATOM 1825 C C . GLY A 1 234 ? -1.667 -0.574 -0.045 1.00 87.31 234 GLY A C 1
ATOM 1826 O O . GLY A 1 234 ? -2.696 -1.056 -0.519 1.00 87.31 234 GLY A O 1
ATOM 1827 N N . ASN A 1 235 ? -1.635 0.600 0.608 1.00 84.81 235 ASN A N 1
ATOM 1828 C CA . ASN A 1 235 ? -2.823 1.410 0.952 1.00 84.81 235 ASN A CA 1
ATOM 1829 C C . ASN A 1 235 ? -3.773 1.731 -0.221 1.00 84.81 235 ASN A C 1
ATOM 1831 O O . ASN A 1 235 ? -4.939 2.025 -0.003 1.00 84.81 235 ASN A O 1
ATOM 1835 N N . GLY A 1 236 ? -3.295 1.669 -1.467 1.00 88.44 236 GLY A N 1
ATOM 1836 C CA . GLY A 1 236 ? -4.137 1.818 -2.650 1.00 88.44 236 GLY A CA 1
ATOM 1837 C C . GLY A 1 236 ? -4.619 3.241 -2.938 1.00 88.44 236 GLY A C 1
ATOM 1838 O O . GLY A 1 236 ? -5.347 3.397 -3.911 1.00 88.44 236 GLY A O 1
ATOM 1839 N N . LEU A 1 237 ? -4.166 4.271 -2.206 1.00 87.94 237 LEU A N 1
ATOM 1840 C CA . LEU A 1 237 ? -4.520 5.682 -2.461 1.00 87.94 237 LEU A CA 1
ATOM 1841 C C . LEU A 1 237 ? -4.234 6.093 -3.911 1.00 87.94 237 LEU A C 1
ATOM 1843 O O . LEU A 1 237 ? -4.906 6.933 -4.498 1.00 87.94 237 LEU A O 1
ATOM 1847 N N . CYS A 1 238 ? -3.230 5.462 -4.511 1.00 91.06 238 CYS A N 1
ATOM 1848 C CA . CYS A 1 238 ? -2.873 5.699 -5.891 1.00 91.06 238 CYS A CA 1
ATOM 1849 C C . CYS A 1 238 ? -3.881 5.196 -6.926 1.00 91.06 238 CYS A C 1
ATOM 1851 O O . CYS A 1 238 ? -3.711 5.508 -8.099 1.00 91.06 238 CYS A O 1
ATOM 1853 N N . PHE A 1 239 ? -4.890 4.413 -6.538 1.00 91.44 239 PHE A N 1
ATOM 1854 C CA . PHE A 1 239 ? -6.004 4.009 -7.400 1.00 91.44 239 PHE A CA 1
ATOM 1855 C C . PHE A 1 239 ? -7.078 5.103 -7.477 1.00 91.44 239 PHE A C 1
ATOM 1857 O O . PHE A 1 239 ? -8.269 4.828 -7.392 1.00 91.44 239 PHE A O 1
ATOM 1864 N N . ASN A 1 240 ? -6.633 6.351 -7.618 1.00 85.44 240 ASN A N 1
ATOM 1865 C CA . ASN A 1 240 ? -7.493 7.519 -7.703 1.00 85.44 240 ASN A CA 1
ATOM 1866 C C . ASN A 1 240 ? -7.920 7.778 -9.157 1.00 85.44 240 ASN A C 1
ATOM 1868 O O . ASN A 1 240 ? -7.072 7.840 -10.051 1.00 85.44 240 ASN A O 1
ATOM 1872 N N . PHE A 1 241 ? -9.222 7.973 -9.367 1.00 86.31 241 PHE A N 1
ATOM 1873 C CA . PHE A 1 241 ? -9.830 8.261 -10.668 1.00 86.31 241 PHE A CA 1
ATOM 1874 C C . PHE A 1 241 ? -10.067 9.756 -10.922 1.00 86.31 241 PHE A C 1
ATOM 1876 O O . PHE A 1 241 ? -10.385 10.126 -12.048 1.00 86.31 241 PHE A O 1
ATOM 1883 N N . ASP A 1 242 ? -9.881 10.622 -9.920 1.00 88.75 242 ASP A N 1
ATOM 1884 C CA . ASP A 1 242 ? -10.010 12.073 -10.085 1.00 88.75 242 ASP A CA 1
ATOM 1885 C C . ASP A 1 242 ? -9.002 12.588 -11.118 1.00 88.75 242 ASP A C 1
ATOM 1887 O O . ASP A 1 242 ? -7.791 12.504 -10.908 1.00 88.75 242 ASP A O 1
ATOM 1891 N N . ALA A 1 243 ? -9.490 13.157 -12.220 1.00 86.19 243 ALA A N 1
ATOM 1892 C CA . ALA A 1 243 ? -8.671 13.685 -13.305 1.00 86.19 243 ALA A CA 1
ATOM 1893 C C . ALA A 1 243 ? -7.707 14.798 -12.854 1.00 86.19 243 ALA A C 1
ATOM 1895 O O . ALA A 1 243 ? -6.620 14.916 -13.420 1.00 86.19 243 ALA A O 1
ATOM 1896 N N . ARG A 1 244 ? -8.059 15.568 -11.816 1.00 87.62 244 ARG A N 1
ATOM 1897 C CA . ARG A 1 244 ? -7.261 16.702 -11.319 1.00 87.62 244 ARG A CA 1
ATOM 1898 C C . ARG A 1 244 ? -6.135 16.285 -10.381 1.00 87.62 244 ARG A C 1
ATOM 1900 O O . ARG A 1 244 ? -5.175 17.031 -10.206 1.00 87.62 244 ARG A O 1
ATOM 1907 N N . SER A 1 245 ? -6.200 15.085 -9.806 1.00 87.44 245 SER A N 1
ATOM 1908 C CA . SER A 1 245 ? -5.118 14.584 -8.960 1.00 87.44 245 SER A CA 1
ATOM 1909 C C . SER A 1 245 ? -3.821 14.392 -9.776 1.00 87.44 245 SER A C 1
ATOM 1911 O O . SER A 1 245 ? -3.830 13.695 -10.789 1.00 87.44 245 SER A O 1
ATOM 1913 N N . PRO A 1 246 ? -2.661 14.911 -9.344 1.00 87.50 246 PRO A N 1
ATOM 1914 C CA . PRO A 1 246 ? -1.410 14.767 -10.102 1.00 87.50 246 PRO A CA 1
ATOM 1915 C C . PRO A 1 246 ? -0.883 13.325 -10.209 1.00 87.50 246 PRO A C 1
ATOM 1917 O O . PRO A 1 246 ? 0.025 13.041 -10.995 1.00 87.50 246 PRO A O 1
ATOM 1920 N N . MET A 1 247 ? -1.394 12.393 -9.395 1.00 88.88 247 MET A N 1
ATOM 1921 C CA . MET A 1 247 ? -0.827 11.053 -9.289 1.00 88.88 247 MET A CA 1
ATOM 1922 C C . MET A 1 247 ? -1.199 10.153 -10.480 1.00 88.88 247 MET A C 1
ATOM 1924 O O . MET A 1 247 ? -2.349 9.767 -10.660 1.00 88.88 247 MET A O 1
ATOM 1928 N N . CYS A 1 248 ? -0.164 9.770 -11.238 1.00 91.94 248 CYS A N 1
ATOM 1929 C CA . CYS A 1 248 ? -0.138 8.751 -12.300 1.00 91.94 248 CYS A CA 1
ATOM 1930 C C . CYS A 1 248 ? -1.232 8.864 -13.381 1.00 91.94 248 CYS A C 1
ATOM 1932 O O . CYS A 1 248 ? -2.128 8.018 -13.434 1.00 91.94 248 CYS A O 1
ATOM 1934 N N . PRO A 1 249 ? -1.091 9.815 -14.329 1.00 92.38 249 PRO A N 1
ATOM 1935 C CA . PRO A 1 249 ? -1.980 9.928 -15.490 1.00 92.38 249 PRO A CA 1
ATOM 1936 C C . PRO A 1 249 ? -2.098 8.631 -16.304 1.00 92.38 249 PRO A C 1
ATOM 1938 O O . PRO A 1 249 ? -3.187 8.272 -16.743 1.00 92.38 249 PRO A O 1
ATOM 1941 N N . SER A 1 250 ? -1.002 7.876 -16.442 1.00 93.31 250 SER A N 1
ATOM 1942 C CA . SER A 1 250 ? -0.983 6.611 -17.187 1.00 93.31 250 SER A CA 1
ATOM 1943 C C . SER A 1 250 ? -1.948 5.566 -16.631 1.00 93.31 250 SER A C 1
ATOM 1945 O O . SER A 1 250 ? -2.620 4.902 -17.414 1.00 93.31 250 SER A O 1
ATOM 1947 N N . MET A 1 251 ? -2.092 5.446 -15.307 1.00 94.38 251 MET A N 1
ATOM 1948 C CA . MET A 1 251 ? -3.080 4.531 -14.719 1.00 94.38 251 MET A CA 1
ATOM 1949 C C . MET A 1 251 ? -4.512 4.977 -15.024 1.00 94.38 251 MET A C 1
ATOM 1951 O O . MET A 1 251 ? -5.351 4.142 -15.337 1.00 94.38 251 MET A O 1
ATOM 1955 N N . LYS A 1 252 ? -4.790 6.284 -14.993 1.00 92.38 252 LYS A N 1
ATOM 1956 C CA . LYS A 1 252 ? -6.140 6.816 -15.234 1.00 92.38 252 LYS A CA 1
ATOM 1957 C C . LYS A 1 252 ? -6.602 6.610 -16.670 1.00 92.38 252 LYS A C 1
ATOM 1959 O O . LYS A 1 252 ? -7.757 6.265 -16.893 1.00 92.38 252 LYS A O 1
ATOM 1964 N N . ILE A 1 253 ? -5.688 6.795 -17.622 1.00 91.88 253 ILE A N 1
ATOM 1965 C CA . ILE A 1 253 ? -5.962 6.615 -19.051 1.00 91.88 253 ILE A CA 1
ATOM 1966 C C . ILE A 1 253 ? -6.126 5.127 -19.374 1.00 91.88 253 ILE A C 1
ATOM 1968 O O . ILE A 1 253 ? -7.125 4.726 -19.958 1.00 91.88 253 ILE A O 1
ATOM 1972 N N . THR A 1 254 ? -5.164 4.296 -18.963 1.00 92.62 254 THR A N 1
ATOM 1973 C CA . THR A 1 254 ? -5.160 2.861 -19.306 1.00 92.62 254 THR A CA 1
ATOM 1974 C C . THR A 1 254 ? -6.138 2.035 -18.476 1.00 92.62 254 THR A C 1
ATOM 1976 O O . THR A 1 254 ? -6.466 0.915 -18.852 1.00 92.62 254 THR A O 1
ATOM 1979 N N . ARG A 1 255 ? -6.550 2.543 -17.307 1.00 92.69 255 ARG A N 1
ATOM 1980 C CA . ARG A 1 255 ? -7.267 1.805 -16.250 1.00 92.69 255 ARG A CA 1
ATOM 1981 C C . ARG A 1 255 ? -6.544 0.537 -15.784 1.00 92.69 255 ARG A C 1
ATOM 1983 O O . ARG A 1 255 ? -7.124 -0.283 -15.072 1.00 92.69 255 ARG A O 1
ATOM 1990 N N . ASN A 1 256 ? -5.264 0.392 -16.123 1.00 93.69 256 ASN A N 1
ATOM 1991 C CA . ASN A 1 256 ? -4.456 -0.752 -15.746 1.00 93.69 256 ASN A CA 1
ATOM 1992 C C . ASN A 1 256 ? -3.614 -0.418 -14.506 1.00 93.69 256 ASN A C 1
ATOM 1994 O O . ASN A 1 256 ? -2.801 0.513 -14.477 1.00 93.69 256 ASN A O 1
ATOM 1998 N N . ARG A 1 257 ? -3.812 -1.217 -13.453 1.00 94.62 257 ARG A N 1
ATOM 1999 C CA . ARG A 1 257 ? -3.199 -1.020 -12.136 1.00 94.62 257 ARG A CA 1
ATOM 2000 C C . ARG A 1 257 ? -1.676 -1.139 -12.155 1.00 94.62 257 ARG A C 1
ATOM 2002 O O . ARG A 1 257 ? -1.057 -0.572 -11.255 1.00 94.62 257 ARG A O 1
ATOM 2009 N N . ILE A 1 258 ? -1.072 -1.792 -13.155 1.00 95.31 258 ILE A N 1
ATOM 2010 C CA . ILE A 1 258 ? 0.395 -1.877 -13.274 1.00 95.31 258 ILE A CA 1
ATOM 2011 C C . ILE A 1 258 ? 1.045 -0.497 -13.435 1.00 95.31 258 ILE A C 1
ATOM 2013 O O . ILE A 1 258 ? 2.154 -0.279 -12.954 1.00 95.31 258 ILE A O 1
ATOM 2017 N N . HIS A 1 259 ? 0.335 0.470 -14.026 1.00 95.88 259 HIS A N 1
ATOM 2018 C CA . HIS A 1 259 ? 0.834 1.834 -14.217 1.00 95.88 259 HIS A CA 1
ATOM 2019 C C . HIS A 1 259 ? 0.639 2.740 -12.991 1.00 95.88 259 HIS A C 1
ATOM 2021 O O . HIS A 1 259 ? 0.977 3.925 -13.039 1.00 95.88 259 HIS A O 1
ATOM 2027 N N . SER A 1 260 ? 0.109 2.218 -11.881 1.00 95.56 260 SER A N 1
ATOM 2028 C CA . SER A 1 260 ? 0.079 2.941 -10.608 1.00 95.56 260 SER A CA 1
ATOM 2029 C C . SER A 1 260 ? 1.425 2.815 -9.871 1.00 95.56 260 SER A C 1
ATOM 2031 O O . SER A 1 260 ? 2.185 1.881 -10.129 1.00 95.56 260 SER A O 1
ATOM 2033 N N . PRO A 1 261 ? 1.736 3.687 -8.895 1.00 95.44 261 PRO A N 1
ATOM 2034 C CA . PRO A 1 261 ? 2.869 3.511 -7.987 1.00 95.44 261 PRO A CA 1
ATOM 2035 C C . PRO A 1 261 ? 2.861 2.150 -7.282 1.00 95.44 261 PRO A C 1
ATOM 2037 O O . PRO A 1 261 ? 3.907 1.519 -7.175 1.00 95.44 261 PRO A O 1
ATOM 2040 N N . LYS A 1 262 ? 1.686 1.665 -6.846 1.00 95.50 262 LYS A N 1
ATOM 2041 C CA . LYS A 1 262 ? 1.545 0.341 -6.218 1.00 95.50 262 LYS A CA 1
ATOM 2042 C C . LYS A 1 262 ? 1.847 -0.786 -7.208 1.00 95.50 262 LYS A C 1
ATOM 2044 O O . LYS A 1 262 ? 2.530 -1.736 -6.833 1.00 95.50 262 LYS A O 1
ATOM 2049 N N . GLY A 1 263 ? 1.365 -0.683 -8.447 1.00 96.00 263 GLY A N 1
ATOM 2050 C CA . GLY A 1 263 ? 1.652 -1.650 -9.510 1.00 96.00 263 GLY A CA 1
ATOM 2051 C C . GLY A 1 263 ? 3.141 -1.707 -9.835 1.00 96.00 263 GLY A C 1
ATOM 2052 O O . GLY A 1 263 ? 3.753 -2.763 -9.724 1.00 96.00 263 GLY A O 1
ATOM 2053 N N . ARG A 1 264 ? 3.746 -0.545 -10.094 1.00 97.25 264 ARG A N 1
ATOM 2054 C CA . ARG A 1 264 ? 5.183 -0.391 -10.361 1.00 97.25 264 ARG A CA 1
ATOM 2055 C C . ARG A 1 264 ? 6.054 -0.945 -9.241 1.00 97.25 264 ARG A C 1
ATOM 2057 O O . ARG A 1 264 ? 6.961 -1.716 -9.516 1.00 97.25 264 ARG A O 1
ATOM 2064 N N . ALA A 1 265 ? 5.747 -0.615 -7.987 1.00 96.75 265 ALA A N 1
ATOM 2065 C CA . ALA A 1 265 ? 6.469 -1.170 -6.846 1.00 96.75 265 ALA A CA 1
ATOM 2066 C C . ALA A 1 265 ? 6.330 -2.694 -6.764 1.00 96.75 265 ALA A C 1
ATOM 2068 O O . ALA A 1 265 ? 7.299 -3.376 -6.465 1.00 96.75 265 ALA A O 1
ATOM 2069 N N . THR A 1 266 ? 5.142 -3.235 -7.047 1.00 96.38 266 THR A N 1
ATOM 2070 C CA . THR A 1 266 ? 4.906 -4.687 -7.027 1.00 96.38 266 THR A CA 1
ATOM 2071 C C . THR A 1 266 ? 5.717 -5.401 -8.103 1.00 96.38 266 THR A C 1
ATOM 2073 O O . THR A 1 266 ? 6.402 -6.365 -7.782 1.00 96.38 266 THR A O 1
ATOM 2076 N N . LEU A 1 267 ? 5.716 -4.884 -9.334 1.00 97.44 267 LEU A N 1
ATOM 2077 C CA . LEU A 1 267 ? 6.530 -5.419 -10.427 1.00 97.44 267 LEU A CA 1
ATOM 2078 C C . LEU A 1 267 ? 8.027 -5.333 -10.117 1.00 97.44 267 LEU A C 1
ATOM 2080 O O . LEU A 1 267 ? 8.747 -6.300 -10.322 1.00 97.44 267 LEU A O 1
ATOM 2084 N N . THR A 1 268 ? 8.504 -4.213 -9.564 1.00 97.75 268 THR A N 1
ATOM 2085 C CA . THR A 1 268 ? 9.912 -4.083 -9.163 1.00 97.75 268 THR A CA 1
ATOM 2086 C C . THR A 1 268 ? 10.292 -5.083 -8.073 1.00 97.75 268 THR A C 1
ATOM 2088 O O . THR A 1 268 ? 11.352 -5.689 -8.170 1.00 97.75 268 THR A O 1
ATOM 2091 N N . ARG A 1 269 ? 9.445 -5.303 -7.060 1.00 97.06 269 ARG A N 1
ATOM 2092 C CA . ARG A 1 269 ? 9.713 -6.311 -6.019 1.00 97.06 269 ARG A CA 1
ATOM 2093 C C . ARG A 1 269 ? 9.792 -7.717 -6.592 1.00 97.06 269 ARG A C 1
ATOM 2095 O O . ARG A 1 269 ? 10.729 -8.442 -6.282 1.00 97.06 269 ARG A O 1
ATOM 2102 N N . GLU A 1 270 ? 8.844 -8.072 -7.452 1.00 97.50 270 GLU A N 1
ATOM 2103 C CA . GLU A 1 270 ? 8.843 -9.380 -8.101 1.00 97.50 270 GLU A CA 1
ATOM 2104 C C . GLU A 1 270 ? 10.077 -9.565 -8.988 1.00 97.50 270 GLU A C 1
ATOM 2106 O O . GLU A 1 270 ? 10.731 -10.600 -8.940 1.00 97.50 270 GLU A O 1
ATOM 2111 N N . TRP A 1 271 ? 10.478 -8.525 -9.715 1.00 97.88 271 TRP A N 1
ATOM 2112 C CA . TRP A 1 271 ? 11.696 -8.539 -10.517 1.00 97.88 271 TRP A CA 1
ATOM 2113 C C . TRP A 1 271 ? 12.953 -8.752 -9.668 1.00 97.88 271 TRP A C 1
ATOM 2115 O O . TRP A 1 271 ? 13.772 -9.605 -9.997 1.00 97.88 271 TRP A O 1
ATOM 2125 N N . LEU A 1 272 ? 13.082 -8.049 -8.536 1.00 97.81 272 LEU A N 1
ATOM 2126 C CA . LEU A 1 272 ? 14.187 -8.253 -7.591 1.00 97.81 272 LEU A CA 1
ATOM 2127 C C . LEU A 1 272 ? 14.189 -9.675 -7.010 1.00 97.81 272 LEU A C 1
ATOM 2129 O O . LEU A 1 272 ? 15.254 -10.265 -6.838 1.00 97.81 272 LEU A O 1
ATOM 2133 N N . ARG A 1 273 ? 13.008 -10.240 -6.736 1.00 97.50 273 ARG A N 1
ATOM 2134 C CA . A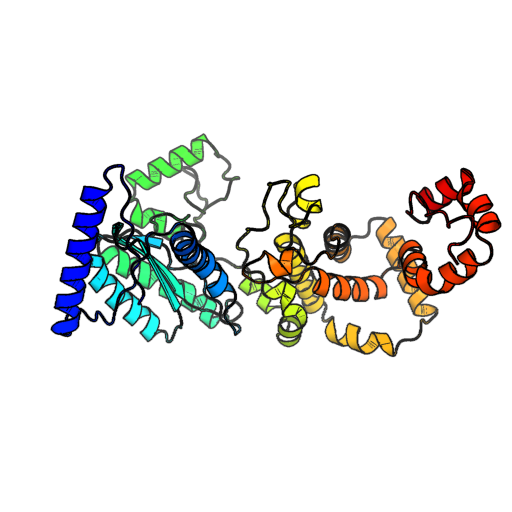RG A 1 273 ? 12.852 -11.619 -6.255 1.00 97.50 273 ARG A CA 1
ATOM 2135 C C . ARG A 1 273 ? 13.301 -12.638 -7.301 1.00 97.50 273 ARG A C 1
ATOM 2137 O O . ARG A 1 273 ? 14.034 -13.565 -6.968 1.00 97.50 273 ARG A O 1
ATOM 2144 N N . LEU A 1 274 ? 12.896 -12.458 -8.557 1.00 97.12 274 LEU A N 1
ATOM 2145 C CA . LEU A 1 274 ? 13.290 -13.330 -9.666 1.00 97.12 274 LEU A CA 1
ATOM 2146 C C . LEU A 1 274 ? 14.798 -13.251 -9.942 1.00 97.12 274 LEU A C 1
ATOM 2148 O O . LEU A 1 274 ? 15.421 -14.289 -10.148 1.00 97.12 274 LEU A O 1
ATOM 2152 N N . LEU A 1 275 ? 15.400 -12.057 -9.873 1.00 96.12 275 LEU A N 1
ATOM 2153 C CA . LEU A 1 275 ? 16.857 -11.896 -9.962 1.00 96.12 275 LEU A CA 1
ATOM 2154 C C . LEU A 1 275 ? 17.580 -12.647 -8.840 1.00 96.12 275 LEU A C 1
ATOM 2156 O O . LEU A 1 275 ? 18.510 -13.405 -9.113 1.00 96.12 275 LEU A O 1
ATOM 2160 N N . ALA A 1 276 ? 17.115 -12.496 -7.596 1.00 95.50 276 ALA A N 1
ATOM 2161 C CA . ALA A 1 276 ? 17.670 -13.220 -6.456 1.00 95.50 276 ALA A CA 1
ATOM 2162 C C . ALA A 1 276 ? 17.566 -14.744 -6.638 1.00 95.50 276 ALA A C 1
ATOM 2164 O O . ALA A 1 276 ? 18.535 -15.457 -6.384 1.00 95.50 276 ALA A O 1
ATOM 2165 N N . GLY A 1 277 ? 16.435 -15.242 -7.152 1.00 95.44 277 GLY A N 1
ATOM 2166 C CA . GLY A 1 277 ? 16.244 -16.661 -7.472 1.00 95.44 277 GLY A CA 1
ATOM 2167 C C . GLY A 1 277 ? 17.180 -17.191 -8.567 1.00 95.44 277 GLY A C 1
ATOM 2168 O O . GLY A 1 277 ? 17.485 -18.379 -8.584 1.00 95.44 277 GLY A O 1
ATOM 2169 N N . GLN A 1 278 ? 17.674 -16.319 -9.449 1.00 94.75 278 GLN A N 1
ATOM 2170 C CA . GLN A 1 278 ? 18.688 -16.639 -10.463 1.00 94.75 278 GLN A CA 1
ATOM 2171 C C . GLN A 1 278 ? 20.130 -16.431 -9.966 1.00 94.75 278 GLN A C 1
ATOM 2173 O O . GLN A 1 278 ? 21.072 -16.591 -10.740 1.00 94.75 278 GLN A O 1
ATOM 2178 N N . GLY A 1 279 ? 20.325 -16.046 -8.699 1.00 94.50 279 GLY A N 1
ATOM 2179 C CA . GLY A 1 279 ? 21.643 -15.726 -8.142 1.00 94.50 279 GLY A CA 1
ATOM 2180 C C . GLY A 1 279 ? 22.248 -14.418 -8.670 1.00 94.50 279 GLY A C 1
ATOM 2181 O O . GLY A 1 279 ? 23.455 -14.213 -8.557 1.00 94.50 279 GLY A O 1
ATOM 2182 N N . VAL A 1 280 ? 21.436 -13.532 -9.256 1.00 93.69 280 VAL A N 1
ATOM 2183 C CA . VAL A 1 280 ? 21.880 -12.242 -9.797 1.00 93.69 280 VAL A CA 1
ATOM 2184 C C . VAL A 1 280 ? 21.679 -11.145 -8.752 1.00 93.69 280 VAL A C 1
ATOM 2186 O O . VAL A 1 280 ? 20.548 -10.837 -8.377 1.00 93.69 280 VAL A O 1
ATOM 2189 N N . ASP A 1 281 ? 22.769 -10.508 -8.318 1.00 94.19 281 ASP A N 1
ATOM 2190 C CA . ASP A 1 281 ? 22.708 -9.348 -7.425 1.00 94.19 281 ASP A CA 1
ATOM 2191 C C . ASP A 1 281 ? 22.677 -8.029 -8.225 1.00 94.19 281 ASP A C 1
ATOM 2193 O O . ASP A 1 281 ? 23.682 -7.658 -8.848 1.00 94.19 281 ASP A O 1
ATOM 2197 N N . PRO A 1 282 ? 21.559 -7.275 -8.195 1.00 93.38 282 PRO A N 1
ATOM 2198 C CA . PRO A 1 282 ? 21.458 -6.000 -8.897 1.00 93.38 282 PRO A CA 1
ATOM 2199 C C . PRO A 1 282 ? 22.455 -4.952 -8.382 1.00 93.38 282 PRO A C 1
ATOM 2201 O O . PRO A 1 282 ? 22.869 -4.096 -9.159 1.00 93.38 282 PRO A O 1
ATOM 2204 N N . LEU A 1 283 ? 22.881 -5.007 -7.114 1.00 93.88 283 LEU A N 1
ATOM 2205 C CA . LEU A 1 283 ? 23.811 -4.020 -6.552 1.00 93.88 283 LEU A CA 1
ATOM 2206 C C . LEU A 1 283 ? 25.229 -4.215 -7.087 1.00 93.88 283 LEU A C 1
ATOM 2208 O O . LEU A 1 283 ? 25.921 -3.249 -7.410 1.00 93.88 283 LEU A O 1
ATOM 2212 N N . THR A 1 284 ? 25.654 -5.470 -7.216 1.00 91.69 284 THR A N 1
ATOM 2213 C CA . THR A 1 284 ? 26.911 -5.830 -7.877 1.00 91.69 284 THR A CA 1
ATOM 2214 C C . THR A 1 284 ? 26.912 -5.372 -9.339 1.00 91.69 284 THR A C 1
ATOM 2216 O O . THR A 1 284 ? 27.886 -4.763 -9.784 1.00 91.69 284 THR A O 1
ATOM 2219 N N . LEU A 1 285 ? 25.803 -5.570 -10.065 1.00 89.38 285 LEU A N 1
ATOM 2220 C CA . LEU A 1 285 ? 25.663 -5.070 -11.438 1.00 89.38 285 LEU A CA 1
ATOM 2221 C C . LEU A 1 285 ? 25.762 -3.541 -11.504 1.00 89.38 285 LEU A C 1
ATOM 2223 O O . LEU A 1 285 ? 26.475 -3.021 -12.356 1.00 89.38 285 LEU A O 1
ATOM 2227 N N . GLU A 1 286 ? 25.091 -2.815 -10.604 1.00 90.06 286 GLU A N 1
ATOM 2228 C CA . GLU A 1 286 ? 25.160 -1.348 -10.550 1.00 90.06 286 GLU A CA 1
ATOM 2229 C C . GLU A 1 286 ? 26.589 -0.839 -10.318 1.00 90.06 286 GLU A C 1
ATOM 2231 O O . GLU A 1 286 ? 27.017 0.103 -10.987 1.00 90.06 286 GLU A O 1
ATOM 2236 N N . LYS A 1 287 ? 27.348 -1.479 -9.421 1.00 88.12 287 LYS A N 1
ATOM 2237 C CA . LYS A 1 287 ? 28.733 -1.092 -9.104 1.00 88.12 287 LYS A CA 1
ATOM 2238 C C . LYS A 1 287 ? 29.707 -1.322 -10.258 1.00 88.12 287 LYS A C 1
ATOM 2240 O O . LYS A 1 287 ? 30.626 -0.534 -10.430 1.00 88.12 287 LYS A O 1
ATOM 2245 N N . GLN A 1 288 ? 29.498 -2.363 -11.062 1.00 86.31 288 GLN A N 1
ATOM 2246 C CA . GLN A 1 288 ? 30.373 -2.696 -12.194 1.00 86.31 288 GLN A CA 1
ATOM 2247 C C . GLN A 1 288 ? 30.132 -1.814 -13.431 1.00 86.31 288 GLN A C 1
ATOM 2249 O O . GLN A 1 288 ? 30.903 -1.848 -14.392 1.00 86.31 288 GLN A O 1
ATOM 2254 N N . LEU A 1 289 ? 29.047 -1.036 -13.462 1.00 82.69 289 LEU A N 1
ATOM 2255 C CA . LEU A 1 289 ? 28.667 -0.258 -14.643 1.00 82.69 289 LEU A CA 1
ATOM 2256 C C . LEU A 1 289 ? 29.629 0.868 -15.040 1.00 82.69 289 LEU A C 1
ATOM 2258 O O . LEU A 1 289 ? 29.889 0.985 -16.237 1.00 82.69 289 LEU A O 1
ATOM 2262 N N . PRO A 1 290 ? 30.153 1.690 -14.113 1.00 71.94 290 PRO A N 1
ATOM 2263 C CA . PRO A 1 290 ? 31.078 2.769 -14.459 1.00 71.94 290 PRO A CA 1
ATOM 2264 C C . PRO A 1 290 ? 32.414 2.266 -15.026 1.00 71.94 290 PRO A C 1
ATOM 2266 O O . PRO A 1 290 ? 33.046 2.958 -15.819 1.00 71.94 290 PRO A O 1
ATOM 2269 N N . GLU A 1 291 ? 32.837 1.063 -14.635 1.00 67.62 291 GLU A N 1
ATOM 2270 C CA . GLU A 1 291 ? 34.133 0.479 -15.007 1.00 67.62 291 GLU A CA 1
ATOM 2271 C C . GLU A 1 291 ? 34.086 -0.241 -16.364 1.00 67.62 291 GLU A C 1
ATOM 2273 O O . GLU A 1 291 ? 35.082 -0.321 -17.088 1.00 67.62 291 GLU A O 1
ATOM 2278 N N . ASN A 1 292 ? 32.907 -0.726 -16.755 1.00 67.88 292 ASN A N 1
ATOM 2279 C CA . ASN A 1 292 ? 32.722 -1.484 -17.982 1.00 67.88 292 ASN A CA 1
ATOM 2280 C C . ASN A 1 292 ? 32.610 -0.570 -19.210 1.00 67.88 292 ASN A C 1
ATOM 2282 O O . ASN A 1 292 ? 31.534 -0.084 -19.568 1.00 67.88 292 ASN A O 1
ATOM 2286 N N . ARG A 1 293 ? 33.723 -0.403 -19.934 1.00 69.31 293 ARG A N 1
ATOM 2287 C CA . ARG A 1 293 ? 33.690 0.143 -21.300 1.00 69.31 293 ARG A CA 1
ATOM 2288 C C . ARG A 1 293 ? 32.858 -0.771 -22.206 1.00 69.31 293 ARG A C 1
ATOM 2290 O O . ARG A 1 293 ? 32.907 -1.995 -22.092 1.00 69.31 293 ARG A O 1
ATOM 2297 N N . LEU A 1 294 ? 32.101 -0.173 -23.128 1.00 73.81 294 LEU A N 1
ATOM 2298 C CA . LEU A 1 294 ? 31.297 -0.899 -24.117 1.00 73.81 294 LEU A CA 1
ATOM 2299 C C . LEU A 1 294 ? 32.194 -1.820 -24.956 1.00 73.81 294 LEU A C 1
ATOM 2301 O O . LEU A 1 294 ? 32.892 -1.367 -25.859 1.00 73.81 294 LEU A O 1
ATOM 2305 N N . SER A 1 295 ? 32.171 -3.120 -24.660 1.00 83.50 295 SER A N 1
ATOM 2306 C CA . SER A 1 295 ? 32.863 -4.121 -25.468 1.00 83.50 295 SER A CA 1
ATOM 2307 C C . SER A 1 295 ? 32.001 -4.537 -26.664 1.00 83.50 295 SER A C 1
ATOM 2309 O O . SER A 1 295 ? 30.769 -4.588 -26.569 1.00 83.50 295 SER A O 1
ATOM 2311 N N . LEU A 1 296 ? 32.638 -4.908 -27.781 1.00 87.31 296 LEU A N 1
ATOM 2312 C CA . LEU A 1 296 ? 31.934 -5.451 -28.950 1.00 87.31 296 LEU A CA 1
ATOM 2313 C C . LEU A 1 296 ? 31.090 -6.682 -28.575 1.00 87.31 296 LEU A C 1
ATOM 2315 O O . LEU A 1 296 ? 29.968 -6.836 -29.050 1.00 87.31 296 LEU A O 1
ATOM 2319 N N . ARG A 1 297 ? 31.586 -7.516 -27.651 1.00 87.69 297 ARG A N 1
ATOM 2320 C CA . ARG A 1 297 ? 30.856 -8.681 -27.125 1.00 87.69 297 ARG A CA 1
ATOM 2321 C C . ARG A 1 297 ? 29.561 -8.271 -26.425 1.00 87.69 297 ARG A C 1
ATOM 2323 O O . ARG A 1 297 ? 28.517 -8.866 -26.676 1.00 87.69 297 ARG A O 1
ATOM 2330 N N . THR A 1 298 ? 29.610 -7.233 -25.591 1.00 87.88 298 THR A N 1
ATOM 2331 C CA . THR A 1 298 ? 28.431 -6.693 -24.901 1.00 87.88 298 THR A CA 1
ATOM 2332 C C . THR A 1 298 ? 27.416 -6.141 -25.900 1.00 87.88 298 THR A C 1
ATOM 2334 O O . THR A 1 298 ? 26.220 -6.382 -25.752 1.00 87.88 298 THR A O 1
ATOM 2337 N N . LEU A 1 299 ? 27.873 -5.444 -26.943 1.00 90.50 299 LEU A N 1
ATOM 2338 C CA . LEU A 1 299 ? 26.992 -4.912 -27.983 1.00 90.50 299 LEU A CA 1
ATOM 2339 C C . LEU A 1 299 ? 26.298 -6.029 -28.779 1.00 90.50 299 LEU A C 1
ATOM 2341 O O . LEU A 1 299 ? 25.084 -5.969 -28.987 1.00 90.50 299 LEU A O 1
ATOM 2345 N N . ILE A 1 300 ? 27.039 -7.073 -29.166 1.00 93.00 300 ILE A N 1
ATOM 2346 C CA . ILE A 1 300 ? 26.484 -8.257 -29.840 1.00 93.00 300 ILE A CA 1
ATOM 2347 C C . ILE A 1 300 ? 25.442 -8.935 -28.943 1.00 93.00 300 ILE A C 1
ATOM 2349 O O . ILE A 1 300 ? 24.333 -9.212 -29.398 1.00 93.00 300 ILE A O 1
ATOM 2353 N N . ALA A 1 301 ? 25.751 -9.139 -27.658 1.00 92.88 301 ALA A N 1
ATOM 2354 C CA . ALA A 1 301 ? 24.827 -9.752 -26.707 1.00 92.88 301 ALA A CA 1
ATOM 2355 C C . ALA A 1 301 ? 23.530 -8.940 -26.548 1.00 92.88 301 ALA A C 1
ATOM 2357 O O . ALA A 1 301 ? 22.442 -9.508 -26.633 1.00 92.88 301 ALA A O 1
ATOM 2358 N N . ARG A 1 302 ? 23.623 -7.611 -26.393 1.00 94.12 302 ARG A N 1
ATOM 2359 C CA . ARG A 1 302 ? 22.443 -6.729 -26.304 1.00 94.12 302 ARG A CA 1
ATOM 2360 C C . ARG A 1 302 ? 21.597 -6.768 -27.569 1.00 94.12 302 ARG A C 1
ATOM 2362 O O . ARG A 1 302 ? 20.370 -6.806 -27.481 1.00 94.12 302 ARG A O 1
ATOM 2369 N N . THR A 1 303 ? 22.244 -6.766 -28.732 1.00 94.81 303 THR A N 1
ATOM 2370 C CA . THR A 1 303 ? 21.567 -6.835 -30.033 1.00 94.81 303 THR A CA 1
ATOM 2371 C C . THR A 1 303 ? 20.816 -8.151 -30.175 1.00 94.81 303 THR A C 1
ATOM 2373 O O . THR A 1 303 ? 19.625 -8.143 -30.476 1.00 94.81 303 THR A O 1
ATOM 2376 N N . ARG A 1 304 ? 21.477 -9.270 -29.853 1.00 95.75 304 ARG A N 1
ATOM 2377 C CA . ARG A 1 304 ? 20.871 -10.602 -29.847 1.00 95.75 304 ARG A CA 1
ATOM 2378 C C . ARG A 1 304 ? 19.658 -10.658 -28.916 1.00 95.75 304 ARG A C 1
ATOM 2380 O O . ARG A 1 304 ? 18.579 -11.028 -29.358 1.00 95.75 304 ARG A O 1
ATOM 2387 N N . ASN A 1 305 ? 19.804 -10.228 -27.661 1.00 95.50 305 ASN A N 1
ATOM 2388 C CA . ASN A 1 305 ? 18.707 -10.239 -26.684 1.00 95.50 305 ASN A CA 1
ATOM 2389 C C . ASN A 1 305 ? 17.522 -9.370 -27.138 1.00 95.50 305 ASN A C 1
ATOM 2391 O O . ASN A 1 305 ? 16.372 -9.764 -26.992 1.00 95.50 305 ASN A O 1
ATOM 2395 N N . SER A 1 306 ? 17.795 -8.199 -27.720 1.00 94.31 306 SER A N 1
ATOM 2396 C CA . SER A 1 306 ? 16.742 -7.300 -28.218 1.00 94.31 306 SER A CA 1
ATOM 2397 C C . SER A 1 306 ? 16.013 -7.880 -29.431 1.00 94.31 306 SER A C 1
ATOM 2399 O O . SER A 1 306 ? 14.812 -7.675 -29.582 1.00 94.31 306 SER A O 1
ATOM 2401 N N . TRP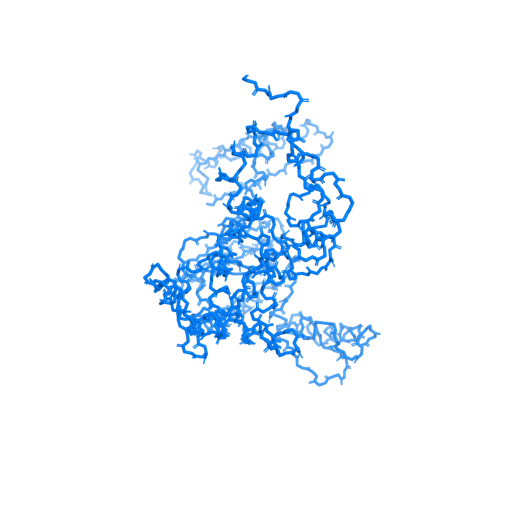 A 1 307 ? 16.726 -8.619 -30.283 1.00 95.50 307 TRP A N 1
ATOM 2402 C CA . TRP A 1 307 ? 16.132 -9.347 -31.400 1.00 95.50 307 TRP A CA 1
ATOM 2403 C C . TRP A 1 307 ? 15.272 -10.526 -30.927 1.00 95.50 307 TRP A C 1
ATOM 2405 O O . TRP A 1 307 ? 14.161 -10.698 -31.410 1.00 95.50 307 TRP A O 1
ATOM 2415 N N . HIS A 1 308 ? 15.725 -11.297 -29.938 1.00 94.62 308 HIS A N 1
ATOM 2416 C CA . HIS A 1 308 ? 14.911 -12.364 -29.348 1.00 94.62 308 HIS A CA 1
ATOM 2417 C C . HIS A 1 308 ? 13.637 -11.833 -28.685 1.00 94.62 308 HIS A C 1
ATOM 2419 O O . HIS A 1 308 ? 12.553 -12.371 -28.910 1.00 94.62 308 HIS A O 1
ATOM 2425 N N . ALA A 1 309 ? 13.741 -10.721 -27.954 1.00 93.44 309 ALA A N 1
ATOM 2426 C CA . ALA A 1 309 ? 12.581 -10.047 -27.382 1.00 93.44 309 ALA A CA 1
ATOM 2427 C C . ALA A 1 309 ? 11.566 -9.634 -28.466 1.00 93.44 309 ALA A C 1
ATOM 2429 O O . ALA A 1 309 ? 10.365 -9.825 -28.294 1.00 93.44 309 ALA A O 1
ATOM 2430 N N . SER A 1 310 ? 12.024 -9.135 -29.624 1.00 90.44 310 SER A N 1
ATOM 2431 C CA . SER A 1 310 ? 11.122 -8.787 -30.736 1.00 90.44 310 SER A CA 1
ATOM 2432 C C . SER A 1 310 ? 10.517 -10.004 -31.446 1.00 90.44 310 SER A C 1
ATOM 2434 O O . SER A 1 310 ? 9.495 -9.873 -32.117 1.00 90.44 310 SER A O 1
ATOM 2436 N N . LYS A 1 311 ? 11.107 -11.193 -31.272 1.00 93.62 311 LYS A N 1
ATOM 2437 C CA . LYS A 1 311 ? 10.554 -12.482 -31.712 1.00 93.62 311 LYS A CA 1
ATOM 2438 C C . LYS A 1 311 ? 9.596 -13.121 -30.703 1.00 93.62 311 LYS A C 1
ATOM 2440 O O . LYS A 1 311 ? 9.055 -14.181 -31.002 1.00 93.62 311 LYS A O 1
ATOM 2445 N N . GLY A 1 312 ? 9.343 -12.472 -29.566 1.00 90.44 312 GLY A N 1
ATOM 2446 C CA . GLY A 1 312 ? 8.382 -12.928 -28.561 1.00 90.44 312 GLY A CA 1
ATOM 2447 C C . GLY A 1 312 ? 8.979 -13.801 -27.457 1.00 90.44 312 GLY A C 1
ATOM 2448 O O . GLY A 1 312 ? 8.222 -14.446 -26.736 1.00 90.44 312 GLY A O 1
ATOM 2449 N N . GLU A 1 313 ? 10.307 -13.835 -27.302 1.00 93.19 313 GLU A N 1
ATOM 2450 C CA . GLU A 1 313 ? 10.921 -14.474 -26.134 1.00 93.19 313 GLU A CA 1
ATOM 2451 C C . GLU A 1 313 ? 10.540 -13.707 -24.860 1.00 93.19 313 GLU A C 1
ATOM 2453 O O . GLU A 1 313 ? 10.735 -12.494 -24.761 1.00 93.19 313 GLU A O 1
ATOM 2458 N N . TYR A 1 314 ? 9.955 -14.419 -23.898 1.00 93.88 314 TYR A N 1
ATOM 2459 C CA . TYR A 1 314 ? 9.416 -13.817 -22.687 1.00 93.88 314 TYR A CA 1
ATOM 2460 C C . TYR A 1 314 ? 10.514 -13.545 -21.647 1.00 93.88 314 TYR A C 1
ATOM 2462 O O . TYR A 1 314 ? 11.246 -14.445 -21.239 1.00 93.88 314 TYR A O 1
ATOM 2470 N N . ASP A 1 315 ? 10.570 -12.304 -21.165 1.00 94.56 315 ASP A N 1
ATOM 2471 C CA . ASP A 1 315 ? 11.355 -11.875 -20.005 1.00 94.56 315 ASP A CA 1
ATOM 2472 C C . ASP A 1 315 ? 10.489 -10.922 -19.177 1.00 94.56 315 ASP A C 1
ATOM 2474 O O . ASP A 1 315 ? 10.016 -9.898 -19.678 1.00 94.56 315 ASP A O 1
ATOM 2478 N N . PHE A 1 316 ? 10.316 -11.232 -17.892 1.00 96.81 316 PHE A N 1
ATOM 2479 C CA . PHE A 1 316 ? 9.542 -10.418 -16.954 1.00 96.81 316 PHE A CA 1
ATOM 2480 C C . PHE A 1 316 ? 10.032 -8.960 -16.875 1.00 96.81 316 PHE A C 1
ATOM 2482 O O . PHE A 1 316 ? 9.258 -8.035 -16.627 1.00 96.81 316 PHE A O 1
ATOM 2489 N N . SER A 1 317 ? 11.316 -8.716 -17.153 1.00 96.88 317 SER A N 1
ATOM 2490 C CA . SER A 1 317 ? 11.890 -7.370 -17.242 1.00 96.88 317 SER A CA 1
ATOM 2491 C C . SER A 1 317 ? 11.145 -6.482 -18.250 1.00 96.88 317 SER A C 1
ATOM 2493 O O . SER A 1 317 ? 11.117 -5.261 -18.085 1.00 96.88 317 SER A O 1
ATOM 2495 N N . HIS A 1 318 ? 10.514 -7.054 -19.2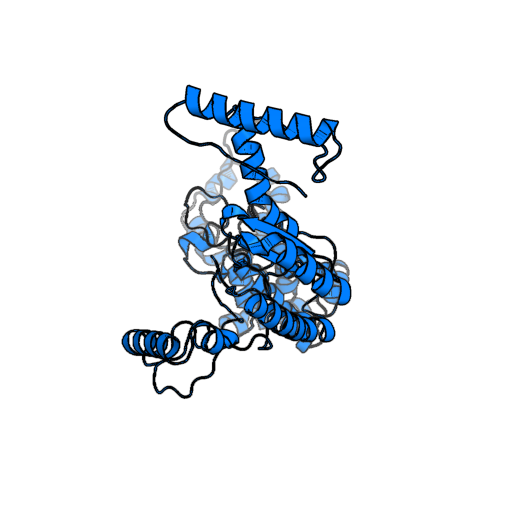80 1.00 96.62 318 HIS A N 1
ATOM 2496 C CA . HIS A 1 318 ? 9.708 -6.299 -20.239 1.00 96.62 318 HIS A CA 1
ATOM 2497 C C . HIS A 1 318 ? 8.408 -5.758 -19.628 1.00 96.62 318 HIS A C 1
ATOM 2499 O O . HIS A 1 318 ? 8.072 -4.605 -19.900 1.00 96.62 318 HIS A O 1
ATOM 2505 N N . GLU A 1 319 ? 7.746 -6.500 -18.735 1.00 96.31 319 GLU A N 1
ATOM 2506 C CA . GLU A 1 319 ? 6.557 -6.017 -18.011 1.00 96.31 319 GLU A CA 1
ATOM 2507 C C . GLU A 1 319 ? 6.906 -4.853 -17.077 1.00 96.31 319 GLU A C 1
ATOM 2509 O O . GLU A 1 319 ? 6.221 -3.826 -17.029 1.00 96.31 319 GLU A O 1
ATOM 2514 N N . VAL A 1 320 ? 8.035 -4.966 -16.367 1.00 97.81 320 VAL A N 1
ATOM 2515 C CA . VAL A 1 320 ? 8.539 -3.876 -15.522 1.00 97.81 320 VAL A CA 1
ATOM 2516 C C . VAL A 1 320 ? 8.843 -2.649 -16.387 1.00 97.81 320 VAL A C 1
ATOM 2518 O O . VAL A 1 320 ? 8.431 -1.534 -16.053 1.00 97.81 320 VAL A O 1
ATOM 2521 N N . LYS A 1 321 ? 9.513 -2.839 -17.532 1.00 97.06 321 LYS A N 1
ATOM 2522 C CA . LYS A 1 321 ? 9.835 -1.765 -18.481 1.00 97.06 321 LYS A CA 1
ATOM 2523 C C . LYS A 1 321 ? 8.582 -1.101 -19.040 1.00 97.06 321 LYS A C 1
ATOM 2525 O O . LYS A 1 321 ? 8.559 0.127 -19.136 1.00 97.06 321 LYS A O 1
ATOM 2530 N N . GLU A 1 322 ? 7.540 -1.854 -19.367 1.00 95.50 322 GLU A N 1
ATOM 2531 C CA . GLU A 1 322 ? 6.248 -1.314 -19.800 1.00 95.50 322 GLU A CA 1
ATOM 2532 C C . GLU A 1 322 ? 5.628 -0.423 -18.713 1.00 95.50 322 GLU A C 1
ATOM 2534 O O . GLU A 1 322 ? 5.318 0.752 -18.950 1.00 95.50 322 GLU A O 1
ATOM 2539 N N . ALA A 1 323 ? 5.544 -0.927 -17.480 1.00 96.44 323 ALA A N 1
ATOM 2540 C CA . ALA A 1 323 ? 4.992 -0.176 -16.360 1.00 96.44 323 ALA A CA 1
ATOM 2541 C C . ALA A 1 323 ? 5.781 1.116 -16.067 1.00 96.44 323 ALA A C 1
ATOM 2543 O O . ALA A 1 323 ? 5.173 2.160 -15.777 1.00 96.44 323 ALA A O 1
ATOM 2544 N N . MET A 1 324 ? 7.117 1.072 -16.176 1.00 96.81 324 MET A N 1
ATOM 2545 C CA . MET A 1 324 ? 8.005 2.229 -15.999 1.00 96.81 324 MET A CA 1
ATOM 2546 C C . MET A 1 324 ? 7.967 3.217 -17.167 1.00 96.81 324 MET A C 1
ATOM 2548 O O . MET A 1 324 ? 8.191 4.411 -16.948 1.00 96.81 324 MET A O 1
ATOM 2552 N N . SER A 1 325 ? 7.680 2.761 -18.388 1.00 92.56 325 SER A N 1
ATOM 2553 C CA . SER A 1 325 ? 7.617 3.624 -19.578 1.00 92.56 325 SER A CA 1
ATOM 2554 C C . SER A 1 325 ? 6.492 4.655 -19.459 1.00 92.56 325 SER A C 1
ATOM 2556 O O . SER A 1 325 ? 6.675 5.809 -19.827 1.00 92.56 325 SER A O 1
ATOM 2558 N N . GLY A 1 326 ? 5.373 4.290 -18.823 1.00 91.44 326 GLY A N 1
ATOM 2559 C CA . GLY A 1 326 ? 4.272 5.218 -18.531 1.00 91.44 326 GLY A CA 1
ATOM 2560 C C . GLY A 1 326 ? 4.520 6.193 -17.366 1.00 91.44 326 GLY A C 1
ATOM 2561 O O . GLY A 1 326 ? 3.593 6.899 -16.958 1.00 91.44 326 GLY A O 1
ATOM 2562 N N . CYS A 1 327 ? 5.707 6.203 -16.749 1.00 94.56 327 CYS A N 1
ATOM 2563 C CA . CYS A 1 327 ? 6.036 7.091 -15.632 1.00 94.56 327 CYS A CA 1
ATOM 2564 C C . CYS A 1 327 ? 6.733 8.367 -16.127 1.00 94.56 327 CYS A C 1
ATOM 2566 O O . CYS A 1 327 ? 7.873 8.308 -16.579 1.00 94.56 327 CYS A O 1
ATOM 2568 N N . LEU A 1 328 ? 6.092 9.525 -15.936 1.00 93.25 328 LEU A N 1
ATOM 2569 C CA . LEU A 1 328 ? 6.637 10.848 -16.289 1.00 93.25 328 LEU A CA 1
ATOM 2570 C C . LEU A 1 328 ? 7.723 11.363 -15.328 1.00 93.25 328 LEU A C 1
ATOM 2572 O O . LEU A 1 328 ? 8.167 12.496 -15.449 1.00 93.25 328 LEU A O 1
ATOM 2576 N N . ALA A 1 329 ? 8.095 10.577 -14.317 1.00 94.56 329 ALA A N 1
ATOM 2577 C CA . ALA A 1 329 ? 9.042 10.968 -13.275 1.00 94.56 329 ALA A CA 1
ATOM 2578 C C . ALA A 1 329 ? 8.681 12.252 -12.476 1.00 94.56 329 ALA A C 1
ATOM 2580 O O . ALA A 1 329 ? 9.529 12.806 -11.787 1.00 94.56 329 ALA A O 1
ATOM 2581 N N . CYS A 1 330 ? 7.412 12.684 -12.473 1.00 93.75 330 CYS A N 1
ATOM 2582 C CA . CYS A 1 330 ? 6.954 13.949 -11.870 1.00 93.75 330 CYS A CA 1
ATOM 2583 C C . CYS A 1 330 ? 6.989 14.030 -10.327 1.00 93.75 330 CYS A C 1
ATOM 2585 O O . CYS A 1 330 ? 6.566 15.033 -9.762 1.00 93.75 330 CYS A O 1
ATOM 2587 N N . LYS A 1 331 ? 7.409 12.967 -9.624 1.00 93.75 331 LYS A N 1
ATOM 2588 C CA . LYS A 1 331 ? 7.455 12.861 -8.146 1.00 93.75 331 LYS A CA 1
ATOM 2589 C C . LYS A 1 331 ? 6.135 13.087 -7.384 1.00 93.75 331 LYS A C 1
ATOM 2591 O O . LYS A 1 331 ? 6.146 13.098 -6.156 1.00 93.75 331 LYS A O 1
ATOM 2596 N N . ALA A 1 332 ? 4.981 13.135 -8.057 1.00 93.44 332 ALA A N 1
ATOM 2597 C CA . ALA A 1 332 ? 3.677 13.229 -7.385 1.00 93.44 332 ALA A CA 1
ATOM 2598 C C . ALA A 1 332 ? 3.422 12.076 -6.393 1.00 93.44 332 ALA A C 1
ATOM 2600 O O . ALA A 1 332 ? 2.801 12.267 -5.352 1.00 93.44 332 ALA A O 1
ATOM 2601 N N . CYS A 1 333 ? 3.920 10.870 -6.686 1.00 92.31 333 CYS A N 1
ATOM 2602 C CA . CYS A 1 333 ? 3.811 9.732 -5.774 1.00 92.31 333 CYS A CA 1
ATOM 2603 C C . CYS A 1 333 ? 4.632 9.912 -4.487 1.00 92.31 333 CYS A C 1
ATOM 2605 O O . CYS A 1 333 ? 4.175 9.479 -3.434 1.00 92.31 333 CYS A O 1
ATOM 2607 N N . SER A 1 334 ? 5.781 10.588 -4.554 1.00 91.12 334 SER A N 1
ATOM 2608 C CA . SER A 1 334 ? 6.656 10.825 -3.402 1.00 91.12 334 SER A CA 1
ATOM 2609 C C . SER A 1 334 ? 6.065 11.857 -2.439 1.00 91.12 334 SER A C 1
ATOM 2611 O O . SER A 1 334 ? 6.335 11.811 -1.243 1.00 91.12 334 SER A O 1
ATOM 2613 N N . THR A 1 335 ? 5.249 12.787 -2.945 1.00 88.56 335 THR A N 1
ATOM 2614 C CA . THR A 1 335 ? 4.646 13.864 -2.144 1.00 88.56 335 THR A CA 1
ATOM 2615 C C . THR A 1 335 ? 3.241 13.532 -1.649 1.00 88.56 335 THR A C 1
ATOM 2617 O O . THR A 1 335 ? 2.908 13.854 -0.513 1.00 88.56 335 THR A O 1
ATOM 2620 N N . GLN A 1 336 ? 2.414 12.881 -2.471 1.00 87.44 336 GLN A N 1
ATOM 2621 C CA . GLN A 1 336 ? 1.008 12.613 -2.139 1.00 87.44 336 GLN A CA 1
ATOM 2622 C C . GLN A 1 336 ? 0.776 11.253 -1.484 1.00 87.44 336 GLN A C 1
ATOM 2624 O O . GLN A 1 336 ? -0.239 11.064 -0.818 1.00 87.44 336 GLN A O 1
ATOM 2629 N N . CYS A 1 337 ? 1.674 10.281 -1.672 1.00 88.69 337 CYS A N 1
ATOM 2630 C CA . CYS A 1 337 ? 1.565 9.027 -0.937 1.00 88.69 337 CYS A CA 1
ATOM 2631 C C . CYS A 1 337 ? 1.974 9.268 0.523 1.00 88.69 337 CYS A C 1
ATOM 2633 O O . CYS A 1 337 ? 3.073 9.772 0.753 1.00 88.69 337 CYS A O 1
ATOM 2635 N N . PRO A 1 338 ? 1.183 8.835 1.520 1.00 85.00 338 PRO A N 1
ATOM 2636 C CA . PRO A 1 338 ? 1.567 8.976 2.924 1.00 85.00 338 PRO A CA 1
ATOM 2637 C C . PRO A 1 338 ? 2.875 8.255 3.282 1.00 85.00 338 PRO A C 1
ATOM 2639 O O . PRO A 1 338 ? 3.577 8.666 4.199 1.00 85.00 338 PRO A O 1
ATOM 2642 N N . ILE A 1 339 ? 3.216 7.212 2.516 1.00 87.00 339 ILE A N 1
ATOM 2643 C CA . ILE A 1 339 ? 4.447 6.415 2.652 1.00 87.00 339 ILE A CA 1
ATOM 2644 C C . ILE A 1 339 ? 5.585 6.959 1.775 1.00 87.00 339 ILE A C 1
ATOM 2646 O O . ILE A 1 339 ? 6.662 6.389 1.729 1.00 87.00 339 ILE A O 1
ATOM 2650 N N . LYS A 1 340 ? 5.347 8.048 1.033 1.00 88.69 340 LYS A N 1
ATOM 2651 C CA . LYS A 1 340 ? 6.358 8.757 0.233 1.00 88.69 340 LYS A CA 1
ATOM 2652 C C . LYS A 1 340 ? 7.138 7.882 -0.760 1.00 88.69 340 LYS A C 1
ATOM 2654 O O . LYS A 1 340 ? 8.322 8.093 -0.994 1.00 88.69 340 LYS A O 1
ATOM 2659 N N . ILE A 1 341 ? 6.454 6.927 -1.392 1.00 91.56 341 ILE A N 1
ATOM 2660 C CA . ILE A 1 341 ? 7.052 6.062 -2.416 1.00 91.56 341 ILE A CA 1
ATOM 2661 C C . ILE A 1 341 ? 7.669 6.866 -3.574 1.00 91.56 341 ILE A C 1
ATOM 2663 O O . ILE A 1 341 ? 6.978 7.636 -4.246 1.00 91.56 341 ILE A O 1
ATOM 2667 N N . ASP A 1 342 ? 8.942 6.603 -3.876 1.00 93.75 342 ASP A N 1
ATOM 2668 C CA . ASP A 1 342 ? 9.678 7.246 -4.970 1.00 93.75 342 ASP A CA 1
ATOM 2669 C C . ASP A 1 342 ? 9.815 6.321 -6.190 1.00 93.75 342 ASP A C 1
ATOM 2671 O O . ASP A 1 342 ? 10.820 5.637 -6.390 1.00 93.75 342 ASP A O 1
ATOM 2675 N N . VAL A 1 343 ? 8.767 6.303 -7.022 1.00 96.50 343 VAL A N 1
ATOM 2676 C CA . VAL A 1 343 ? 8.784 5.610 -8.321 1.00 96.50 343 VAL A CA 1
ATOM 2677 C C . VAL A 1 343 ? 9.884 6.129 -9.252 1.00 96.50 343 VAL A C 1
ATOM 2679 O O . VAL A 1 343 ? 10.556 5.301 -9.868 1.00 96.50 343 VAL A O 1
ATOM 2682 N N . PRO A 1 344 ? 10.084 7.453 -9.408 1.00 95.81 344 PRO A N 1
ATOM 2683 C CA . PRO A 1 344 ? 11.161 7.975 -10.248 1.00 95.81 344 PRO A CA 1
ATOM 2684 C C . PRO A 1 344 ? 12.545 7.397 -9.916 1.00 95.81 344 PRO A C 1
ATOM 2686 O O . PRO A 1 344 ? 13.274 7.035 -10.840 1.00 95.81 344 PRO A O 1
ATOM 2689 N N . ALA A 1 345 ? 12.878 7.260 -8.629 1.00 95.31 345 ALA A N 1
ATOM 2690 C CA . ALA A 1 345 ? 14.171 6.756 -8.176 1.00 95.31 345 ALA A CA 1
ATOM 2691 C C . ALA A 1 345 ? 14.401 5.284 -8.546 1.00 95.31 345 ALA A C 1
ATOM 2693 O O . ALA A 1 345 ? 15.412 4.952 -9.160 1.00 95.31 345 ALA A O 1
ATOM 2694 N N . PHE A 1 346 ? 13.466 4.381 -8.232 1.00 95.94 346 PHE A N 1
ATOM 2695 C CA . PHE A 1 346 ? 13.662 2.974 -8.605 1.00 95.94 346 PHE A CA 1
ATOM 2696 C C . PHE A 1 346 ? 13.472 2.733 -10.111 1.00 95.94 346 PHE A C 1
ATOM 2698 O O . PHE A 1 346 ? 14.043 1.791 -10.656 1.00 95.94 346 PHE A O 1
ATOM 2705 N N . ARG A 1 347 ? 12.735 3.604 -10.820 1.00 96.50 347 ARG A N 1
ATOM 2706 C CA . ARG A 1 347 ? 12.647 3.573 -12.288 1.00 96.50 347 ARG A CA 1
ATOM 2707 C C . ARG A 1 347 ? 14.001 3.824 -12.941 1.00 96.50 347 ARG A C 1
ATOM 2709 O O . ARG A 1 347 ? 14.339 3.110 -13.880 1.00 96.50 347 ARG A O 1
ATOM 2716 N N . SER A 1 348 ? 14.740 4.850 -12.516 1.00 94.50 348 SER A N 1
ATOM 2717 C CA . SER A 1 348 ? 16.027 5.178 -13.143 1.00 94.50 348 SER A CA 1
ATOM 2718 C C . SER A 1 348 ? 17.035 4.045 -12.956 1.00 94.50 348 SER A C 1
ATOM 2720 O O . SER A 1 348 ? 17.659 3.628 -13.931 1.00 94.50 348 SER A O 1
ATOM 2722 N N . ARG A 1 349 ? 17.106 3.478 -11.746 1.00 95.38 349 ARG A N 1
ATOM 2723 C CA . ARG A 1 349 ? 17.924 2.296 -11.434 1.00 95.38 349 ARG A CA 1
ATOM 2724 C C . ARG A 1 349 ? 17.535 1.087 -12.277 1.00 95.38 349 ARG A C 1
ATOM 2726 O O . ARG A 1 349 ? 18.385 0.483 -12.927 1.00 95.38 349 ARG A O 1
ATOM 2733 N N . PHE A 1 350 ? 16.237 0.785 -12.347 1.00 96.75 350 PHE A N 1
ATOM 2734 C CA . PHE A 1 350 ? 15.737 -0.310 -13.173 1.00 96.75 350 PHE A CA 1
ATOM 2735 C C . PHE A 1 350 ? 16.106 -0.120 -14.651 1.00 96.75 350 PHE A C 1
ATOM 2737 O O . PHE A 1 350 ? 16.640 -1.037 -15.262 1.00 96.75 350 PHE A O 1
ATOM 2744 N N . LEU A 1 351 ? 15.867 1.062 -15.234 1.00 95.56 351 LEU A N 1
ATOM 2745 C CA . LEU A 1 351 ? 16.178 1.322 -16.646 1.00 95.56 351 LEU A CA 1
ATOM 2746 C C . LEU A 1 351 ? 17.681 1.249 -16.932 1.00 95.56 351 LEU A C 1
ATOM 2748 O O . LEU A 1 351 ? 18.080 0.795 -18.006 1.00 95.56 351 LEU A O 1
ATOM 2752 N N . GLN A 1 352 ? 18.514 1.675 -15.981 1.00 93.31 352 GLN A N 1
ATOM 2753 C CA . GLN A 1 352 ? 19.960 1.528 -16.086 1.00 93.31 352 GLN A CA 1
ATOM 2754 C C . GLN A 1 352 ? 20.345 0.050 -16.198 1.00 93.31 352 GLN A C 1
ATOM 2756 O O . GLN A 1 352 ? 21.051 -0.314 -17.137 1.00 93.31 352 GLN A O 1
ATOM 2761 N N . LEU A 1 353 ? 19.815 -0.798 -15.311 1.00 94.56 353 LEU A N 1
ATOM 2762 C CA . LEU A 1 353 ? 20.047 -2.245 -15.313 1.00 94.56 353 LEU A CA 1
ATOM 2763 C C . LEU A 1 353 ? 19.438 -2.942 -16.540 1.00 94.56 353 LEU A C 1
ATOM 2765 O O . LEU A 1 353 ? 20.095 -3.764 -17.176 1.00 94.56 353 LEU A O 1
ATOM 2769 N N . TYR A 1 354 ? 18.230 -2.567 -16.950 1.00 95.88 354 TYR A N 1
ATOM 2770 C CA . TYR A 1 354 ? 17.551 -3.112 -18.125 1.00 95.88 354 TYR A CA 1
ATOM 2771 C C . TYR A 1 354 ? 18.376 -2.918 -19.409 1.00 95.88 354 TYR A C 1
ATOM 2773 O O . TYR A 1 354 ? 18.580 -3.855 -20.185 1.00 95.88 354 TYR A O 1
ATOM 2781 N N . HIS A 1 355 ? 18.935 -1.721 -19.610 1.00 93.44 355 HIS A N 1
ATOM 2782 C CA . HIS A 1 355 ? 19.742 -1.405 -20.794 1.00 93.44 355 HIS A CA 1
ATOM 2783 C C . HIS A 1 355 ? 21.185 -1.934 -20.738 1.00 93.44 355 HIS A C 1
ATOM 2785 O O . HIS A 1 355 ? 21.964 -1.728 -21.671 1.00 93.44 355 HIS A O 1
ATOM 2791 N N . THR A 1 356 ? 21.548 -2.670 -19.683 1.00 91.25 356 THR A N 1
ATOM 2792 C CA . THR A 1 356 ? 22.762 -3.502 -19.694 1.00 91.25 356 THR A CA 1
ATOM 2793 C C . THR A 1 356 ? 22.569 -4.767 -20.523 1.00 91.25 356 THR A C 1
ATOM 2795 O O . THR A 1 356 ? 23.518 -5.232 -21.159 1.00 91.25 356 THR A O 1
ATOM 2798 N N . ARG A 1 357 ? 21.330 -5.271 -20.558 1.00 91.81 357 ARG A N 1
ATOM 2799 C CA . ARG A 1 357 ? 20.912 -6.504 -21.229 1.00 91.81 357 ARG A CA 1
ATOM 2800 C C . ARG A 1 357 ? 20.278 -6.249 -22.594 1.00 91.81 357 ARG A C 1
ATOM 2802 O O . ARG A 1 357 ? 20.482 -7.058 -23.497 1.00 91.81 357 ARG A O 1
ATOM 2809 N N . TYR A 1 358 ? 19.560 -5.139 -22.747 1.00 95.06 358 TYR A N 1
ATOM 2810 C CA . TYR A 1 358 ? 18.840 -4.765 -23.967 1.00 95.06 358 TYR A CA 1
ATOM 2811 C C . TYR A 1 358 ? 19.398 -3.489 -24.599 1.00 95.06 358 TYR A C 1
ATOM 2813 O O . TYR A 1 358 ? 19.957 -2.630 -23.915 1.00 95.06 358 TYR A O 1
ATOM 2821 N N . LEU A 1 359 ? 19.224 -3.338 -25.913 1.00 93.81 359 LEU A N 1
ATOM 2822 C CA . LEU A 1 359 ? 19.565 -2.105 -26.615 1.00 93.81 359 LEU A CA 1
ATOM 2823 C C . LEU A 1 359 ? 18.717 -0.947 -26.085 1.00 93.81 359 LEU A C 1
ATOM 2825 O O . LEU A 1 359 ? 17.545 -1.105 -25.731 1.00 93.81 359 LEU A O 1
ATOM 2829 N N . ARG A 1 360 ? 19.338 0.228 -26.003 1.00 91.88 360 ARG A N 1
ATOM 2830 C CA . ARG A 1 360 ? 18.654 1.465 -25.644 1.00 91.88 360 ARG A CA 1
ATOM 2831 C C . ARG A 1 360 ? 18.127 2.142 -26.914 1.00 91.88 360 ARG A C 1
ATOM 2833 O O . ARG A 1 360 ? 18.855 2.160 -27.908 1.00 91.88 360 ARG A O 1
ATOM 2840 N N . PRO A 1 361 ? 16.886 2.664 -26.913 1.00 90.81 361 PRO A N 1
ATOM 2841 C CA . PRO A 1 361 ? 16.350 3.387 -28.057 1.00 90.81 361 PRO A CA 1
ATOM 2842 C C . PRO A 1 361 ? 17.234 4.572 -28.451 1.00 90.81 361 PRO A C 1
ATOM 2844 O O . PRO A 1 361 ? 17.797 5.256 -27.596 1.00 90.81 361 PRO A O 1
ATOM 2847 N N . VAL A 1 362 ? 17.314 4.848 -29.754 1.00 89.56 362 VAL A N 1
ATOM 2848 C CA . VAL A 1 362 ? 18.083 5.986 -30.281 1.00 89.56 362 VAL A CA 1
ATOM 2849 C C . VAL A 1 362 ? 17.527 7.316 -29.762 1.00 89.56 362 VAL A C 1
ATOM 2851 O O . VAL A 1 362 ? 18.306 8.225 -29.481 1.00 89.56 362 VAL A O 1
ATOM 2854 N N . SER A 1 363 ? 16.209 7.411 -29.547 1.00 89.69 363 SER A N 1
ATOM 2855 C CA . SER A 1 363 ? 15.557 8.580 -28.940 1.00 89.69 363 SER A CA 1
ATOM 2856 C C . SER A 1 363 ? 16.194 9.001 -27.621 1.00 89.69 363 SER A C 1
ATOM 2858 O O . SER A 1 363 ? 16.407 10.188 -27.403 1.00 89.69 363 SER A O 1
ATOM 2860 N N . ASP A 1 364 ? 16.538 8.047 -26.754 1.00 90.50 364 ASP A N 1
ATOM 2861 C CA . ASP A 1 364 ? 17.094 8.344 -25.434 1.00 90.50 364 ASP A CA 1
ATOM 2862 C C . ASP A 1 364 ? 18.473 8.996 -25.557 1.00 90.50 364 ASP A C 1
ATOM 2864 O O . ASP A 1 364 ? 18.791 9.922 -24.815 1.00 90.50 364 ASP A O 1
ATOM 2868 N N . HIS A 1 365 ? 19.284 8.527 -26.508 1.00 90.31 365 HIS A N 1
ATOM 2869 C CA . HIS A 1 365 ? 20.606 9.086 -26.780 1.00 90.31 365 HIS A CA 1
ATOM 2870 C C . HIS A 1 365 ? 20.518 10.471 -27.417 1.00 90.31 365 HIS A C 1
ATOM 2872 O O . HIS A 1 365 ? 21.286 11.354 -27.042 1.00 90.31 365 HIS A O 1
ATOM 2878 N N . LEU A 1 366 ? 19.569 10.676 -28.336 1.00 90.25 366 LEU A N 1
ATOM 2879 C CA . LEU A 1 366 ? 19.317 11.988 -28.926 1.00 90.25 366 LEU A CA 1
ATOM 2880 C C . LEU A 1 366 ? 18.888 12.983 -27.849 1.00 90.25 366 LEU A C 1
ATOM 2882 O O . LEU A 1 366 ? 19.530 14.014 -27.702 1.00 90.25 366 LEU A O 1
ATOM 2886 N N . VAL A 1 367 ? 17.884 12.647 -27.036 1.00 90.06 367 VAL A N 1
ATOM 2887 C CA . VAL A 1 367 ? 17.411 13.519 -25.950 1.00 90.06 367 VAL A CA 1
ATOM 2888 C C . VAL A 1 367 ? 18.525 13.811 -24.940 1.00 90.06 367 VAL A C 1
ATOM 2890 O O . VAL A 1 367 ? 18.708 14.963 -24.559 1.00 90.06 367 VAL A O 1
ATOM 2893 N N . ALA A 1 368 ? 19.314 12.806 -24.547 1.00 90.94 368 ALA A N 1
ATOM 2894 C CA . ALA A 1 368 ? 20.432 13.000 -23.622 1.00 90.94 368 ALA A CA 1
ATOM 2895 C C . ALA A 1 368 ? 21.542 13.905 -24.189 1.00 90.94 368 ALA A C 1
ATOM 2897 O O . ALA A 1 368 ? 22.216 14.592 -23.428 1.00 90.94 368 ALA A O 1
ATOM 2898 N N . ALA A 1 369 ? 21.737 13.920 -25.510 1.00 92.06 369 ALA A N 1
ATOM 2899 C CA . ALA A 1 369 ? 22.756 14.732 -26.173 1.00 92.06 369 ALA A CA 1
ATOM 2900 C C . ALA A 1 369 ? 22.269 16.139 -26.576 1.00 92.06 369 ALA A C 1
ATOM 2902 O O . ALA A 1 369 ? 23.070 16.914 -27.106 1.00 92.06 369 ALA A O 1
ATOM 2903 N N . VAL A 1 370 ? 20.994 16.484 -26.325 1.00 91.25 370 VAL A N 1
ATOM 2904 C CA . VAL A 1 370 ? 20.387 17.777 -26.704 1.00 91.25 370 VAL A CA 1
ATOM 2905 C C . VAL A 1 370 ? 21.230 18.956 -26.239 1.00 91.25 370 VAL A C 1
ATOM 2907 O O . VAL A 1 370 ? 21.479 19.861 -27.027 1.00 91.25 370 VAL A O 1
ATOM 2910 N N . GLU A 1 371 ? 21.719 18.944 -24.999 1.00 91.38 371 GLU A N 1
ATOM 2911 C CA . GLU A 1 371 ? 22.524 20.046 -24.453 1.00 91.38 371 GLU A CA 1
ATOM 2912 C C . GLU A 1 371 ? 23.834 20.268 -25.225 1.00 91.38 371 GLU A C 1
ATOM 2914 O O . GLU A 1 371 ? 24.317 21.395 -25.314 1.00 91.38 371 GLU A O 1
ATOM 2919 N N . GLY A 1 372 ? 24.384 19.216 -25.839 1.00 91.94 372 GLY A N 1
ATOM 2920 C CA . GLY A 1 372 ? 25.598 19.301 -26.648 1.00 91.94 372 GLY A CA 1
ATOM 2921 C C . GLY A 1 372 ? 25.346 19.833 -28.060 1.00 91.94 372 GLY A C 1
ATOM 2922 O O . GLY A 1 372 ? 26.104 20.671 -28.550 1.00 91.94 372 GLY A O 1
ATOM 2923 N N . TYR A 1 373 ? 24.286 19.370 -28.732 1.00 90.69 373 TYR A N 1
ATOM 2924 C CA . TYR A 1 373 ? 24.038 19.740 -30.130 1.00 90.69 373 TYR A CA 1
ATOM 2925 C C . TYR A 1 373 ? 23.110 20.949 -30.305 1.00 90.69 373 TYR A C 1
ATOM 2927 O O . TYR A 1 373 ? 23.226 21.653 -31.309 1.00 90.69 373 TYR A O 1
ATOM 2935 N N . ALA A 1 374 ? 22.200 21.233 -29.368 1.00 90.94 374 ALA A N 1
ATOM 2936 C CA . ALA A 1 374 ? 21.250 22.340 -29.497 1.00 90.94 374 ALA A CA 1
ATOM 2937 C C . ALA A 1 374 ? 21.938 23.716 -29.616 1.00 90.94 374 ALA A C 1
ATOM 2939 O O . ALA A 1 374 ? 21.514 24.503 -30.466 1.00 90.94 374 ALA A O 1
ATOM 2940 N N . PRO A 1 375 ? 23.041 24.013 -28.892 1.00 90.50 375 PRO A N 1
ATOM 2941 C CA . PRO A 1 375 ? 23.797 25.250 -29.096 1.00 90.50 375 PRO A CA 1
ATOM 2942 C C . PRO A 1 375 ? 24.424 25.354 -30.492 1.00 90.50 375 PRO A C 1
ATOM 2944 O O . PRO A 1 375 ? 24.514 26.445 -31.053 1.00 90.50 375 PRO A O 1
ATOM 2947 N N . LEU A 1 376 ? 24.847 24.229 -31.082 1.00 89.38 376 LEU A N 1
ATOM 2948 C CA . LEU A 1 376 ? 25.356 24.196 -32.457 1.00 89.38 376 LEU A CA 1
ATOM 2949 C C . LEU A 1 376 ? 24.228 24.461 -33.454 1.00 89.38 376 LEU A C 1
ATOM 2951 O O . LEU A 1 376 ? 24.393 25.262 -34.374 1.00 89.38 376 LEU A O 1
ATOM 2955 N N . MET A 1 377 ? 23.066 23.847 -33.227 1.00 91.38 377 MET A N 1
ATOM 2956 C CA . MET A 1 377 ? 21.871 24.076 -34.029 1.00 91.38 377 MET A CA 1
ATOM 2957 C C . MET A 1 377 ? 21.428 25.545 -33.992 1.00 91.38 377 MET A C 1
ATOM 2959 O O . MET A 1 377 ? 21.116 26.131 -35.032 1.00 91.38 377 MET A O 1
ATOM 2963 N N . ALA A 1 378 ? 21.488 26.174 -32.816 1.00 90.06 378 ALA A N 1
ATOM 2964 C CA . ALA A 1 378 ? 21.145 27.578 -32.614 1.00 90.06 378 ALA A CA 1
ATOM 2965 C C . ALA A 1 378 ? 22.060 28.560 -33.372 1.00 90.06 378 ALA A C 1
ATOM 2967 O O . ALA A 1 378 ? 21.654 29.690 -33.624 1.00 90.06 378 ALA A O 1
ATOM 2968 N N . LYS A 1 379 ? 23.268 28.168 -33.805 1.00 90.06 379 LYS A N 1
ATOM 2969 C CA . LYS A 1 379 ? 24.127 29.034 -34.642 1.00 90.06 379 LYS A CA 1
ATOM 2970 C C . LYS A 1 379 ? 23.592 29.203 -36.067 1.00 90.06 379 LYS A C 1
ATOM 2972 O O . LYS A 1 379 ? 23.879 30.212 -36.706 1.00 90.06 379 LYS A O 1
ATOM 2977 N N . ALA A 1 380 ? 22.812 28.243 -36.564 1.00 91.94 380 ALA A N 1
ATOM 2978 C CA . ALA A 1 380 ? 22.282 28.239 -37.927 1.00 91.94 380 ALA A CA 1
ATOM 2979 C C . ALA A 1 380 ? 20.800 27.805 -37.964 1.00 91.94 380 ALA A C 1
ATOM 2981 O O . ALA A 1 380 ? 20.448 26.853 -38.669 1.00 91.94 380 ALA A O 1
ATOM 2982 N N . PRO A 1 381 ? 19.891 28.506 -37.254 1.00 92.12 381 PRO A N 1
ATOM 2983 C CA . PRO A 1 381 ? 18.521 28.043 -37.029 1.00 92.12 381 PRO A CA 1
ATOM 2984 C C . PRO A 1 381 ? 17.737 27.869 -38.333 1.00 92.12 381 PRO A C 1
ATOM 2986 O O . PRO A 1 381 ? 16.956 26.935 -38.461 1.00 92.12 381 PRO A O 1
ATOM 2989 N N . LYS A 1 382 ? 17.977 28.720 -39.343 1.00 92.06 382 LYS A N 1
ATOM 2990 C CA . LYS A 1 382 ? 17.320 28.629 -40.658 1.00 92.06 382 LYS A CA 1
ATOM 2991 C C . LYS A 1 382 ? 17.657 27.326 -41.388 1.00 92.06 382 LYS A C 1
ATOM 2993 O O . LYS A 1 382 ? 16.771 26.741 -42.002 1.00 92.06 382 LYS A O 1
ATOM 2998 N N . VAL A 1 383 ? 18.908 26.868 -41.293 1.00 92.25 383 VAL A N 1
ATOM 2999 C CA . VAL A 1 383 ? 19.374 25.632 -41.939 1.00 92.25 383 VAL A CA 1
ATOM 3000 C C . VAL A 1 383 ? 18.729 24.427 -41.265 1.00 92.25 383 VAL A C 1
ATOM 3002 O O . VAL A 1 383 ? 18.078 23.627 -41.927 1.00 92.25 383 VAL A O 1
ATOM 3005 N N . PHE A 1 384 ? 18.823 24.332 -39.938 1.00 91.44 384 PHE A N 1
ATOM 3006 C CA . PHE A 1 384 ? 18.216 23.221 -39.203 1.00 91.44 384 PHE A CA 1
ATOM 3007 C C . PHE A 1 384 ? 16.690 23.211 -39.328 1.00 91.44 384 PHE A C 1
ATOM 3009 O O . PHE A 1 384 ? 16.112 22.160 -39.588 1.00 91.44 384 PHE A O 1
ATOM 3016 N N . ASN A 1 385 ? 16.032 24.371 -39.253 1.00 92.56 385 ASN A N 1
ATOM 3017 C CA . ASN A 1 385 ? 14.588 24.470 -39.456 1.00 92.56 385 ASN A CA 1
ATOM 3018 C C . ASN A 1 385 ? 14.163 24.051 -40.869 1.00 92.56 385 ASN A C 1
ATOM 3020 O O . ASN A 1 385 ? 13.090 23.471 -41.012 1.00 92.56 385 ASN A O 1
ATOM 3024 N N . PHE A 1 386 ? 14.969 24.318 -41.906 1.00 92.94 386 PHE A N 1
ATOM 3025 C CA . PHE A 1 386 ? 14.679 23.838 -43.259 1.00 92.94 386 PHE A CA 1
ATOM 3026 C C . PHE A 1 386 ? 14.587 22.310 -43.289 1.00 92.94 386 PHE A C 1
ATOM 3028 O O . PHE A 1 386 ? 13.605 21.787 -43.811 1.00 92.94 386 PHE A O 1
ATOM 3035 N N . PHE A 1 387 ? 15.541 21.603 -42.675 1.00 91.38 387 PHE A N 1
ATOM 3036 C CA . PHE A 1 387 ? 15.517 20.140 -42.598 1.00 91.38 387 PHE A CA 1
ATOM 3037 C C . PHE A 1 387 ? 14.404 19.619 -41.677 1.00 91.38 387 PHE A C 1
ATOM 3039 O O . PHE A 1 387 ? 13.632 18.759 -42.092 1.00 91.38 387 PHE A O 1
ATOM 3046 N N . LEU A 1 388 ? 14.248 20.180 -40.471 1.00 90.25 388 LEU A N 1
ATOM 3047 C CA . LEU A 1 388 ? 13.223 19.778 -39.490 1.00 90.25 388 LEU A CA 1
ATOM 3048 C C . LEU A 1 388 ? 11.783 19.945 -39.997 1.00 90.25 388 LEU A C 1
ATOM 3050 O O . LEU A 1 388 ? 10.876 19.242 -39.550 1.00 90.25 388 LEU A O 1
ATOM 3054 N N . ARG A 1 389 ? 11.553 20.862 -40.943 1.00 90.50 389 ARG A N 1
ATOM 3055 C CA . ARG A 1 389 ? 10.241 21.063 -41.571 1.00 90.50 389 ARG A CA 1
ATOM 3056 C C . ARG A 1 389 ? 9.909 20.032 -42.645 1.00 90.50 389 ARG A C 1
ATOM 3058 O O . ARG A 1 389 ? 8.736 19.928 -42.997 1.00 90.50 389 ARG A O 1
ATOM 3065 N N . GLN A 1 390 ? 10.889 19.290 -43.160 1.00 93.94 390 GLN A N 1
ATOM 3066 C CA . GLN A 1 390 ? 10.645 18.368 -44.261 1.00 93.94 390 GLN A CA 1
ATOM 3067 C C . GLN A 1 390 ? 9.727 17.209 -43.826 1.00 93.94 390 GLN A C 1
ATOM 3069 O O . GLN A 1 390 ? 10.021 16.549 -42.825 1.00 93.94 390 GLN A O 1
ATOM 3074 N N . PRO A 1 391 ? 8.645 16.909 -44.572 1.00 91.12 391 PRO A N 1
ATOM 3075 C CA . PRO A 1 391 ? 7.703 15.844 -44.217 1.00 91.12 391 PRO A CA 1
ATOM 3076 C C . PRO A 1 391 ? 8.364 14.469 -44.076 1.00 91.12 391 PRO A C 1
ATOM 3078 O O . PRO A 1 391 ? 8.063 13.730 -43.144 1.00 91.12 391 PRO A O 1
ATOM 3081 N N . TRP A 1 392 ? 9.326 14.155 -44.949 1.00 91.31 392 TRP A N 1
ATOM 3082 C CA . TRP A 1 392 ? 10.052 12.885 -44.902 1.00 91.31 392 TRP A CA 1
ATOM 3083 C C . TRP A 1 392 ? 10.858 12.728 -43.608 1.00 91.31 392 TRP A C 1
ATOM 3085 O O . TRP A 1 392 ? 10.907 11.636 -43.047 1.00 91.31 392 TRP A O 1
ATOM 3095 N N . LEU A 1 393 ? 11.438 13.813 -43.081 1.00 90.06 393 LEU A N 1
ATOM 3096 C CA . LEU A 1 393 ? 12.191 13.757 -41.831 1.00 90.06 393 LEU A CA 1
ATOM 3097 C C . LEU A 1 393 ? 11.259 13.537 -40.636 1.00 90.06 393 LEU A C 1
ATOM 3099 O O . LEU A 1 393 ? 11.603 12.782 -39.728 1.00 90.06 393 LEU A O 1
ATOM 3103 N N . LYS A 1 394 ? 10.066 14.144 -40.652 1.00 87.69 394 LYS A N 1
ATOM 3104 C CA . LYS A 1 394 ? 9.038 13.904 -39.631 1.00 87.69 394 LYS A CA 1
ATOM 3105 C C . LYS A 1 394 ? 8.584 12.445 -39.621 1.00 87.69 394 LYS A C 1
ATOM 3107 O O . LYS A 1 394 ? 8.528 11.851 -38.549 1.00 87.69 394 LYS A O 1
ATOM 3112 N N . GLU A 1 395 ? 8.335 11.851 -40.787 1.00 90.31 395 GLU A N 1
ATOM 3113 C CA . GLU A 1 395 ? 7.925 10.443 -40.880 1.00 90.31 395 GLU A CA 1
ATOM 3114 C C . GLU A 1 395 ? 9.040 9.474 -40.467 1.00 90.31 395 GLU A C 1
ATOM 3116 O O . GLU A 1 395 ? 8.785 8.528 -39.718 1.00 90.31 395 GLU A O 1
ATOM 3121 N N . ILE A 1 396 ? 10.294 9.732 -40.863 1.00 90.44 396 ILE A N 1
ATOM 3122 C CA . ILE A 1 396 ? 11.447 8.941 -40.401 1.00 90.44 396 ILE A CA 1
ATOM 3123 C C . ILE A 1 396 ? 11.608 9.061 -38.883 1.00 90.44 396 ILE A C 1
ATOM 3125 O O . ILE A 1 396 ? 11.790 8.053 -38.200 1.00 90.44 396 ILE A O 1
ATOM 3129 N N . SER A 1 397 ? 11.518 10.276 -38.336 1.00 89.62 397 SER A N 1
ATOM 3130 C CA . SER A 1 397 ? 11.645 10.513 -36.897 1.00 89.62 397 SER A CA 1
ATOM 3131 C C . SER A 1 397 ? 10.538 9.810 -36.111 1.00 89.62 397 SER A C 1
ATOM 3133 O O . SER A 1 397 ? 10.821 9.100 -35.147 1.00 89.62 397 SER A O 1
ATOM 3135 N N . LYS A 1 398 ? 9.294 9.892 -36.580 1.00 89.12 398 LYS A N 1
ATOM 3136 C CA . LYS A 1 398 ? 8.151 9.207 -35.976 1.00 89.12 398 LYS A CA 1
ATOM 3137 C C . LYS A 1 398 ? 8.294 7.684 -36.022 1.00 89.12 398 LYS A C 1
ATOM 3139 O O . LYS A 1 398 ? 8.033 7.025 -35.021 1.00 89.12 398 LYS A O 1
ATOM 3144 N N . THR A 1 399 ? 8.727 7.132 -37.156 1.00 86.50 399 THR A N 1
ATOM 3145 C CA . THR A 1 399 ? 8.724 5.678 -37.396 1.00 86.50 399 THR A CA 1
ATOM 3146 C C . THR A 1 399 ? 9.949 4.972 -36.817 1.00 86.50 399 THR A C 1
ATOM 3148 O O . THR A 1 399 ? 9.823 3.894 -36.243 1.00 86.50 399 THR A O 1
ATOM 3151 N N . HIS A 1 400 ? 11.139 5.567 -36.946 1.00 86.00 400 HIS A N 1
ATOM 3152 C CA . HIS A 1 400 ? 12.401 4.926 -36.555 1.00 86.00 400 HIS A CA 1
ATOM 3153 C C . HIS A 1 400 ? 12.982 5.448 -35.240 1.00 86.00 400 HIS A C 1
ATOM 3155 O O . HIS A 1 400 ? 13.681 4.707 -34.551 1.00 86.00 400 HIS A O 1
ATOM 3161 N N . ILE A 1 401 ? 12.713 6.708 -34.888 1.00 86.50 401 ILE A N 1
ATOM 3162 C CA . ILE A 1 401 ? 13.220 7.322 -33.653 1.00 86.50 401 ILE A CA 1
ATOM 3163 C C . ILE A 1 401 ? 12.131 7.320 -32.569 1.00 86.50 401 ILE A C 1
ATOM 3165 O O . ILE A 1 401 ? 12.450 7.200 -31.392 1.00 86.50 401 ILE A O 1
ATOM 3169 N N . GLY A 1 402 ? 10.851 7.402 -32.943 1.00 84.44 402 GLY A N 1
ATOM 3170 C CA . GLY A 1 402 ? 9.730 7.520 -32.009 1.00 84.44 402 GLY A CA 1
ATOM 3171 C C . GLY A 1 402 ? 9.534 8.938 -31.465 1.00 84.44 402 GLY A C 1
ATOM 3172 O O . GLY A 1 402 ? 8.878 9.112 -30.440 1.00 84.44 402 GLY A O 1
ATOM 3173 N N . MET A 1 403 ? 10.106 9.953 -32.123 1.00 87.25 403 MET A N 1
ATOM 3174 C CA . MET A 1 403 ? 9.914 11.361 -31.769 1.00 87.25 403 MET A CA 1
ATOM 3175 C C . MET A 1 403 ? 8.896 12.007 -32.710 1.00 87.25 403 MET A C 1
ATOM 3177 O O . MET A 1 403 ? 8.966 11.849 -33.927 1.00 87.25 403 MET A O 1
ATOM 3181 N N . VAL A 1 404 ? 7.950 12.743 -32.130 1.00 86.56 404 VAL A N 1
ATOM 3182 C CA . VAL A 1 404 ? 6.920 13.501 -32.851 1.00 86.56 404 VAL A CA 1
ATOM 3183 C C . VAL A 1 404 ? 7.140 14.985 -32.563 1.00 86.56 404 VAL A C 1
ATOM 3185 O O . VAL A 1 404 ? 7.608 15.329 -31.481 1.00 86.56 404 VAL A O 1
ATOM 3188 N N . ASP A 1 405 ? 6.845 15.842 -33.542 1.00 85.56 405 ASP A N 1
ATOM 3189 C CA . ASP A 1 405 ? 6.951 17.303 -33.430 1.00 85.56 405 ASP A CA 1
ATOM 3190 C C . ASP A 1 405 ? 8.324 17.800 -32.950 1.00 85.56 405 ASP A C 1
ATOM 3192 O O . ASP A 1 405 ? 8.453 18.477 -31.930 1.00 85.56 405 ASP A O 1
ATOM 3196 N N . LEU A 1 406 ? 9.373 17.476 -33.719 1.00 86.31 406 LEU A N 1
ATOM 3197 C CA . LEU A 1 406 ? 10.726 17.976 -33.461 1.00 86.31 406 LEU A CA 1
ATOM 3198 C C . LEU A 1 406 ? 10.719 19.516 -33.327 1.00 86.31 406 LEU A C 1
ATOM 3200 O O . LEU A 1 406 ? 10.228 20.199 -34.235 1.00 86.31 406 LEU A O 1
ATOM 3204 N N . PRO A 1 407 ? 11.261 20.075 -32.227 1.00 86.25 407 PRO A N 1
ATOM 3205 C CA . PRO A 1 407 ? 11.141 21.496 -31.937 1.00 86.25 407 PRO A CA 1
ATOM 3206 C C . PRO A 1 407 ? 11.919 22.330 -32.955 1.00 86.25 407 PRO A C 1
ATOM 3208 O O . PRO A 1 407 ? 13.086 22.061 -33.247 1.00 86.25 407 PRO A O 1
ATOM 3211 N N . LEU A 1 408 ? 11.272 23.371 -33.478 1.00 89.25 408 LEU A N 1
ATOM 3212 C CA . LEU A 1 408 ? 11.929 24.365 -34.321 1.00 89.25 408 LEU A CA 1
ATOM 3213 C C . LEU A 1 408 ? 12.699 25.365 -33.458 1.00 89.25 408 LEU A C 1
ATOM 3215 O O . LEU A 1 408 ? 12.276 25.730 -32.362 1.00 89.25 408 LEU A O 1
ATOM 3219 N N . LEU A 1 409 ? 13.815 25.846 -33.989 1.00 90.19 409 LEU A N 1
ATOM 3220 C CA . LEU A 1 409 ? 14.641 26.866 -33.351 1.00 90.19 409 LEU A CA 1
ATOM 3221 C C . LEU A 1 409 ? 14.080 28.256 -33.663 1.00 90.19 409 LEU A C 1
ATOM 3223 O O . LEU A 1 409 ? 13.558 28.483 -34.760 1.00 90.19 409 LEU A O 1
ATOM 3227 N N . SER A 1 410 ? 14.236 29.203 -32.738 1.00 88.94 410 SER A N 1
ATOM 3228 C CA . SER A 1 410 ? 13.858 30.599 -32.981 1.00 88.94 410 SER A CA 1
ATOM 3229 C C . SER A 1 410 ? 14.641 31.185 -34.160 1.00 88.94 410 SER A C 1
ATOM 3231 O O . SER A 1 410 ? 15.858 31.029 -34.256 1.00 88.94 410 SER A O 1
ATOM 3233 N N . ALA A 1 411 ? 13.944 31.880 -35.059 1.00 85.94 411 ALA A N 1
ATOM 3234 C CA . ALA A 1 411 ? 14.544 32.664 -36.133 1.00 85.94 411 ALA A CA 1
ATOM 3235 C C . ALA A 1 411 ? 13.751 33.981 -36.279 1.00 85.94 411 ALA A C 1
ATOM 3237 O O . ALA A 1 411 ? 12.612 33.922 -36.744 1.00 85.94 411 ALA A O 1
ATOM 3238 N N . PRO A 1 412 ? 14.315 35.154 -35.913 1.00 81.00 412 PRO A N 1
ATOM 3239 C CA . PRO A 1 412 ? 15.718 35.404 -35.561 1.00 81.00 412 PRO A CA 1
ATOM 3240 C C . PRO A 1 412 ? 16.145 34.779 -34.222 1.00 81.00 412 PRO A C 1
ATOM 3242 O O . PRO A 1 412 ? 15.314 34.446 -33.376 1.00 81.00 412 PRO A O 1
ATOM 3245 N N . ASN A 1 413 ? 17.457 34.589 -34.054 1.00 76.94 413 ASN A N 1
ATOM 3246 C CA . ASN A 1 413 ? 18.018 34.170 -32.773 1.00 76.94 413 ASN A CA 1
ATOM 3247 C C . ASN A 1 413 ? 17.711 35.238 -31.722 1.00 76.94 413 ASN A C 1
ATOM 3249 O O . ASN A 1 413 ? 17.976 36.418 -31.955 1.00 76.94 413 ASN A O 1
ATOM 3253 N N . LEU A 1 414 ? 17.178 34.809 -30.580 1.00 69.88 414 LEU A N 1
ATOM 3254 C CA . LEU A 1 414 ? 17.125 35.633 -29.380 1.00 69.88 414 LEU A CA 1
ATOM 3255 C C . LEU A 1 414 ? 18.583 35.791 -28.923 1.00 69.88 414 LEU A C 1
ATOM 3257 O O . LEU A 1 414 ? 19.213 34.798 -28.562 1.00 69.88 414 LEU A O 1
ATOM 3261 N N . LYS A 1 415 ? 19.149 36.987 -29.106 1.00 59.53 415 LYS A N 1
ATOM 3262 C CA . LYS A 1 415 ? 20.488 37.325 -28.611 1.00 59.53 415 LYS A CA 1
ATOM 3263 C C . LYS A 1 415 ? 20.437 37.641 -27.129 1.00 59.53 415 LYS A C 1
ATOM 3265 O O . LYS A 1 415 ? 19.461 38.314 -26.732 1.00 59.53 415 LYS A O 1
#

Sequence (415 aa):
GLNIVEFAGDNAALIDQQIEQLCGRLDALMAQQQGGVIGYQFCNDLDGIERIYNMRKKAVGLLGNAKGRAKPIPFVEDTAVPPEKLADYIVEFRALLDSHGLSYGMFGHVDAGVLHVRPALDMCDPQQEMMMKQISDEVVALTARYGGLLWGEHGKGFRAQYSPAFFGETLFNELRRIKAAFDPLNRLNPGKICTPYNSNDEMMQVDAVKRGTYDRQIPLTVRDEWRGAMECNGNGLCFNFDARSPMCPSMKITRNRIHSPKGRATLTREWLRLLAGQGVDPLTLEKQLPENRLSLRTLIARTRNSWHASKGEYDFSHEVKEAMSGCLACKACSTQCPIKIDVPAFRSRFLQLYHTRYLRPVSDHLVAAVEGYAPLMAKAPKVFNFFLRQPWLKEISKTHIGMVDLPLLSAPNLK

Radius of gyration: 28.85 Å; chains: 1; bounding box: 62×65×86 Å

Organism: Enterobacter agglomerans (NCBI:txid549)

InterPro domains:
  IPR004113 FAD-binding oxidoreductase/transferase, type 4, C-terminal [PF02913] (2-193)
  IPR016164 FAD-linked oxidase-like, C-terminal [SSF55103] (3-198)
  IPR016171 Vanillyl-alcohol oxidase, C-terminal subdomain 2 [G3DSA:1.10.45.10] (159-193)
  IPR017896 4Fe-4S ferredoxin-type, iron-sulphur binding domain [PF13183] (231-341)
  IPR017900 4Fe-4S ferredoxin, iron-sulphur binding, conserved site [PS00198] (327-338)

Secondary structure (DSSP, 8-state):
---------S-HHHHHHHHHHHHHHHHHHHHTT-TT--------SHHHHHHHHHHHHHHHHHHHT-SSS-EE--SS--EE--GGGHHHHHHHHHHHHHHTT--EEEEEETTTTEEEEEEEE-TTSHHHHHHHHHHHHHHHHHHHHTT-BS-SSS--GGGGGGHHHHHHHHHHHHHHHHHHHH-TT--SSTTSS-PPTT--PPPPPTTS--HHHHHTTS-HHHHHHTHHHH------TT----TTS-S-HHHHHH--GGGSHHHHHHHHHHHHHHHHHTT--HHHHHHHTTT----HHHHHHHHHHHHHHHTT---THHHHHHHHHT-----HHHHHSTT---HHHHHHHHHHHHHHHSPPPHHHHHHHHHHHHHHHHHHSHHHHHHHHT-HHHHHHIIIII---SPPPPPSS---

Foldseek 3Di:
DDDDDDDDDDDPVVSVVVVVVVVVVLVVCCVVVHPVRPDDDDDDDPVVVVVVVVCVVLVVLLQLQDDDLFGFDQLQFWKAFDLVCLVVLVVVLVVLCVVVVWDWDWDADSVRRTIGITTTFRLLDPVRLVVSQVSSVVSVVSSVVRVIDSHDPDFCALVLLCQCVVCPDVRLLVVLCVCCVVPVPCPPPRQRNHHHHPDPGHHRHSSPDDPSNQLNLQDPVLCVVLVLLNSPPPPCPQLDLPPPQPFQPPCNVVVDCCLGSNNLSVLLSVVSSVCSVVVHDLVVVVVCVVVDDDDPVQVVQQVVLQVVVVVPDDDSLVSSVVSLVSDPQPQSQLPPRSNRRRSSVVSVSSVSSVCSRHPDAPLVVCVVCCVVCVVVCLVPLVVVQVVLPDPVVQVCCCPRRVDHDDDGHDPVRPD